Protein AF-A0A1J4K6B9-F1 (afdb_monomer)

Organism: NCBI:txid1144522

Mean predicted aligned error: 17.03 Å

Radius of gyration: 33.7 Å; Cα contacts (8 Å, |Δi|>4): 513; chains: 1; bounding box: 101×104×105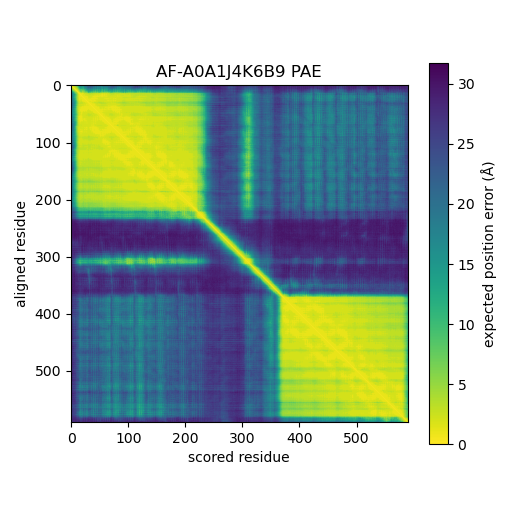 Å

Sequence (590 aa):
MSSVVFGRAHVSEELECGFIPSNIIDELQSNDSSQHIEAAQNLLSLSEKSPIESIDFKSFLIFSAQFFLDDNFSVINCFNEIVEGFLPQVGQSAIDVLEEFLTMIITPLSDDRRAVRILVVNLMLLYIDTTRSLDLLRALLPLFPDQPVLAKTEMLDFATQSIQRLRPTNALYPVMAEAITEALKLTDISIQNAAARLLNQICSINPEFIKMLPQSATSFLSDEDQRKLQKAAAVRRPAPPSLPLLVKTPIIPKPQLNPRGRNLILRPNVNKNNKVHVTSHSGPQAPSGRAGPLPPMQPEISEDPLNELRDRYQCQSQPGIHPPAEPRPPEHAGRSSQAPRAPRLRISQDKFKISPPGSNHSQSPNSEPLSEIDEILNNLQNNDWEIQNDTIISLIEMVQTKPKFVSSNLRAIVFALMTSVSSLRSALAETALTCLRDISSEFGEDMTPFFESILNHLLTVLMSNRPAIARLAADCISAILVNIDRDAALKFLGKDHSEKSSLIKEHLSLCIDALCGDCTDPSELLDTIGMLLLDESDNTKEHATASLLQLNQNFENLKDLDVIKNMDTERREAIMNILKDCRPLPEPVL

Nearest PDB structures (foldseek):
  8whi-assembly1_A  TM=8.362E-01  e=1.180E-05  Homo sapiens
  8whl-assembly2_C  TM=8.377E-01  e=5.454E-05  Homo sapiens
  8whh-assembly1_A-2  TM=7.663E-01  e=9.830E-05  Homo sapiens
  8whh-assembly1_D  TM=8.037E-01  e=3.320E-04  Homo sapiens
  7q4o-assembly1_A  TM=2.260E-01  e=7.261E-07  Homo sapiens

Secondary structure (DSSP, 8-state):
---------------BTTTB-HHHHHHHT-S-HHHHHHHHHHHHHHHTTS-GGG--HHHHHHHHTTGGG-S-HHHHHHHHHHHHHHHHHHGGGGGGGHHHHHHHHHTGGG-S-HHHHHHHHHHHHHHHHHHT--HHHHHHGGGGGGS-HHHHHHHHHHHHHHHHHSPPPTTTHHHHHHHHHHHHHS--HHHHHHHHHHHHHHHHH-GGGGGGS-GGGGGGS-HHHHHHHHHHHHSPPPPPPPPP--------PPPPP-----------------------------------PPPP--------HHHHHHHHHHT-S----PPPPPPPPP-------PPPPPPPP--------PPPS-------S--PPPPHHHHHHHHHT-S-HHHHHHHHHHHHHHHHH-HHHHHHTHHHHHHHHHHHHT-SSHHHHHHHHHHHHHHHHHHHHHHTTTHHHHHHHHHHHHT-S-HHHHHHHHHHHHHHHHHS-HHHHHHHHTS--TTS-HHHHHHHHHHHHHHGGG-S-THHHHHHHHHHTT-S-HHHHHHHHHHHHHHHHH-TTGGG-HHHHHS-HHHHHHHHHHHHH-PPPPPP--

pLDDT: mean 81.62, std 24.4, range [28.98, 98.75]

Structure (mmCIF, N/CA/C/O backbone):
data_AF-A0A1J4K6B9-F1
#
_entry.id   AF-A0A1J4K6B9-F1
#
loop_
_atom_site.group_PDB
_atom_site.id
_atom_site.type_symbol
_atom_site.label_atom_id
_atom_site.label_alt_id
_atom_site.label_comp_id
_atom_site.label_asym_id
_atom_site.label_entity_id
_atom_site.label_seq_id
_atom_site.pdbx_PDB_ins_code
_atom_site.Cartn_x
_atom_site.Cartn_y
_atom_site.Cartn_z
_atom_site.occupancy
_atom_site.B_iso_or_equiv
_atom_site.auth_seq_id
_atom_site.auth_comp_id
_atom_site.auth_asym_id
_atom_site.auth_atom_id
_atom_site.pdbx_PDB_model_num
ATOM 1 N N . MET A 1 1 ? 9.660 29.378 63.624 1.00 40.66 1 MET A N 1
ATOM 2 C CA . MET A 1 1 ? 10.782 29.206 62.679 1.00 40.66 1 MET A CA 1
ATOM 3 C C . MET A 1 1 ? 10.216 28.545 61.436 1.00 40.66 1 MET A C 1
ATOM 5 O O . MET A 1 1 ? 10.018 27.340 61.438 1.00 40.66 1 MET A O 1
ATOM 9 N N . SER A 1 2 ? 9.843 29.350 60.442 1.00 34.50 2 SER A N 1
ATOM 10 C CA . SER A 1 2 ? 9.267 28.879 59.180 1.00 34.50 2 SER A CA 1
ATOM 11 C C . SER A 1 2 ? 10.399 28.711 58.173 1.00 34.50 2 SER A C 1
ATOM 13 O O . SER A 1 2 ? 11.070 29.684 57.838 1.00 34.50 2 SER A O 1
ATOM 15 N N . SER A 1 3 ? 10.650 27.470 57.759 1.00 34.53 3 SER A N 1
ATOM 16 C CA . SER A 1 3 ? 11.623 27.137 56.720 1.00 34.53 3 SER A CA 1
ATOM 17 C C . SER A 1 3 ? 11.022 27.497 55.362 1.00 34.53 3 SER A C 1
ATOM 19 O O . SER A 1 3 ? 10.032 26.907 54.934 1.00 34.53 3 SER A O 1
ATOM 21 N N . VAL A 1 4 ? 11.584 28.523 54.727 1.00 41.03 4 VAL A N 1
ATOM 22 C CA . VAL A 1 4 ? 11.287 28.905 53.346 1.00 41.03 4 VAL A CA 1
ATOM 23 C C . VAL A 1 4 ? 12.095 27.973 52.447 1.00 41.03 4 VAL A C 1
ATOM 25 O O . VAL A 1 4 ? 13.315 28.099 52.353 1.00 41.03 4 VAL A O 1
ATOM 28 N N . VAL A 1 5 ? 11.422 27.007 51.823 1.00 45.31 5 VAL A N 1
ATOM 29 C CA . VAL A 1 5 ? 12.015 26.152 50.791 1.00 45.31 5 VAL A CA 1
ATOM 30 C C . VAL A 1 5 ? 12.123 26.987 49.517 1.00 45.31 5 VAL A C 1
ATOM 32 O O . VAL A 1 5 ? 11.122 27.272 48.865 1.00 45.31 5 VAL A O 1
ATOM 35 N N . PHE A 1 6 ? 13.339 27.422 49.186 1.00 40.41 6 PHE A N 1
ATOM 36 C CA . PHE A 1 6 ? 13.649 27.988 47.876 1.00 40.41 6 PHE A CA 1
ATOM 37 C C . PHE A 1 6 ? 13.478 26.886 46.825 1.00 40.41 6 PHE A C 1
ATOM 39 O O . PHE A 1 6 ? 14.249 25.925 46.798 1.00 40.41 6 PHE A O 1
ATOM 46 N N . GLY A 1 7 ? 12.458 27.020 45.977 1.00 44.34 7 GLY A N 1
ATOM 47 C CA . GLY A 1 7 ? 12.318 26.202 44.778 1.00 44.34 7 GLY A CA 1
ATOM 48 C C . GLY A 1 7 ? 13.557 26.381 43.908 1.00 44.34 7 GLY A C 1
ATOM 49 O O . GLY A 1 7 ? 13.878 27.500 43.506 1.00 44.34 7 GLY A O 1
ATOM 50 N N . ARG A 1 8 ? 14.283 25.288 43.654 1.00 45.38 8 ARG A N 1
ATOM 51 C CA . ARG A 1 8 ? 15.312 25.261 42.615 1.00 45.38 8 ARG A CA 1
ATOM 52 C C . ARG A 1 8 ? 14.601 25.553 41.297 1.00 45.38 8 ARG A C 1
ATOM 54 O O . ARG A 1 8 ? 13.704 24.806 40.921 1.00 45.38 8 ARG A O 1
ATOM 61 N N . ALA A 1 9 ? 14.969 26.650 40.641 1.00 48.44 9 ALA A N 1
ATOM 62 C CA . ALA A 1 9 ? 14.582 26.883 39.260 1.00 48.44 9 ALA A CA 1
ATOM 63 C C . ALA A 1 9 ? 15.044 25.662 38.456 1.00 48.44 9 ALA A C 1
ATOM 65 O O . ALA A 1 9 ? 16.240 25.365 38.429 1.00 48.44 9 ALA A O 1
ATOM 66 N N . HIS A 1 10 ? 14.094 24.913 37.898 1.00 49.91 10 HIS A N 1
ATOM 67 C CA . HIS A 1 10 ? 14.405 23.889 36.915 1.00 49.91 10 HIS A CA 1
ATOM 68 C C . HIS A 1 10 ? 15.088 24.610 35.757 1.00 49.91 10 HIS A C 1
ATOM 70 O O . HIS A 1 10 ? 14.490 25.479 35.125 1.00 49.91 10 HIS A O 1
ATOM 76 N N . VAL A 1 11 ? 16.371 24.320 35.558 1.00 58.56 11 VAL A N 1
ATOM 77 C CA . VAL A 1 11 ? 17.064 24.678 34.325 1.00 58.56 11 VAL A CA 1
ATOM 78 C C . VAL A 1 11 ? 16.293 23.939 33.240 1.00 58.56 11 VAL A C 1
ATOM 80 O O . VAL A 1 11 ? 16.235 22.714 33.279 1.00 58.56 11 VAL A O 1
ATOM 83 N N . SER A 1 12 ? 15.589 24.681 32.385 1.00 71.38 12 SER A N 1
ATOM 84 C CA . SER A 1 12 ? 14.904 24.099 31.235 1.00 71.38 12 SER A CA 1
ATOM 85 C C . SER A 1 12 ? 15.976 23.404 30.412 1.00 71.38 12 SER A C 1
ATOM 87 O O . SER A 1 12 ? 16.913 24.069 29.974 1.00 71.38 12 SER A O 1
ATOM 89 N N . GLU A 1 13 ? 15.894 22.083 30.285 1.00 81.56 13 GLU A N 1
ATOM 90 C CA . GLU A 1 13 ? 16.742 21.362 29.341 1.00 81.56 13 GLU A CA 1
ATOM 91 C C . GLU A 1 13 ? 16.478 21.953 27.952 1.00 81.56 13 GLU A C 1
ATOM 93 O O . GLU A 1 13 ? 15.324 22.169 27.570 1.00 81.56 13 GLU A O 1
ATOM 98 N N . GLU A 1 14 ? 17.546 22.329 27.250 1.00 88.44 14 GLU A N 1
ATOM 99 C CA . GLU A 1 14 ? 17.449 22.800 25.872 1.00 88.44 14 GLU A CA 1
ATOM 100 C C . GLU A 1 14 ? 17.100 21.587 25.002 1.00 88.44 14 GLU A C 1
ATOM 102 O O . GLU A 1 14 ? 17.876 20.636 24.917 1.00 88.44 14 GLU A O 1
ATOM 107 N N . LEU A 1 15 ? 15.894 21.596 24.428 1.00 95.62 15 LEU A N 1
ATOM 108 C CA . LEU A 1 15 ? 15.403 20.548 23.537 1.00 95.62 15 LEU A CA 1
ATOM 109 C C . LEU A 1 15 ? 15.657 20.962 22.086 1.00 95.62 15 LEU A C 1
ATOM 111 O O . LEU A 1 15 ? 15.157 21.997 21.638 1.00 95.62 15 LEU A O 1
ATOM 115 N N . GLU A 1 16 ? 16.390 20.140 21.343 1.00 96.06 16 GLU A N 1
ATOM 116 C CA . GLU A 1 16 ? 16.617 20.345 19.912 1.00 96.06 16 GLU A CA 1
ATOM 117 C C . GLU A 1 16 ? 15.329 20.041 19.138 1.00 96.06 16 GLU A C 1
ATOM 119 O O . GLU A 1 16 ? 14.560 19.145 19.500 1.00 96.06 16 GLU A O 1
ATOM 124 N N . CYS A 1 17 ? 15.047 20.814 18.088 1.00 97.00 17 CYS A N 1
ATOM 125 C CA . CYS A 1 17 ? 13.780 20.740 17.343 1.00 97.00 17 CYS A CA 1
ATOM 126 C C . CYS A 1 17 ? 12.520 20.856 18.234 1.00 97.00 17 CYS A C 1
ATOM 128 O O . CYS A 1 17 ? 11.438 20.421 17.844 1.00 97.00 17 CYS A O 1
ATOM 130 N N . GLY A 1 18 ? 12.651 21.405 19.447 1.00 96.88 18 GLY A N 1
ATOM 131 C CA . GLY A 1 18 ? 11.568 21.565 20.420 1.00 96.88 18 GLY A CA 1
ATOM 132 C C . GLY A 1 18 ? 11.239 20.328 21.264 1.00 96.88 18 GLY A C 1
ATOM 133 O O . GLY A 1 18 ? 10.579 20.477 22.291 1.00 96.88 18 GLY A O 1
ATOM 134 N N . PHE A 1 19 ? 11.724 19.131 20.905 1.00 97.69 19 PHE A N 1
ATOM 135 C CA . PHE A 1 19 ? 11.361 17.896 21.618 1.00 97.69 19 PHE A CA 1
ATOM 136 C C . PHE A 1 19 ? 12.493 16.887 21.834 1.00 97.69 19 PHE A C 1
ATOM 138 O O . PHE A 1 19 ? 12.284 15.941 22.586 1.00 97.69 19 PHE A O 1
ATOM 145 N N . ILE A 1 20 ? 13.663 17.053 21.211 1.00 97.50 20 ILE A N 1
ATOM 146 C CA . ILE A 1 20 ? 14.752 16.068 21.255 1.00 97.50 20 ILE A CA 1
ATOM 147 C C . ILE A 1 20 ? 15.723 16.412 22.395 1.00 97.50 20 ILE A C 1
ATOM 149 O O . ILE A 1 20 ? 16.393 17.445 22.334 1.00 97.50 20 ILE A O 1
ATOM 153 N N . PRO A 1 21 ? 15.847 15.564 23.431 1.00 97.12 21 PRO A N 1
ATOM 154 C CA . PRO A 1 21 ? 16.828 15.746 24.493 1.00 97.12 21 PRO A CA 1
ATOM 155 C C . PRO A 1 21 ? 18.261 15.597 23.974 1.00 97.12 21 PRO A C 1
ATOM 157 O O . PRO A 1 21 ? 18.541 14.731 23.141 1.00 97.12 21 PRO A O 1
ATOM 160 N N . SER A 1 22 ? 19.191 16.381 24.520 1.00 95.88 22 SER A N 1
ATOM 161 C CA . SER A 1 22 ? 20.602 16.370 24.109 1.00 95.88 22 SER A CA 1
ATOM 162 C C . SER A 1 22 ? 21.273 15.000 24.244 1.00 95.88 22 SER A C 1
ATOM 164 O O . SER A 1 22 ? 22.068 14.629 23.386 1.00 95.88 22 SER A O 1
ATOM 166 N N . ASN A 1 23 ? 20.902 14.200 25.248 1.00 96.62 23 ASN A N 1
ATOM 167 C CA . ASN A 1 23 ? 21.458 12.856 25.410 1.00 96.62 23 ASN A CA 1
ATOM 168 C C . ASN A 1 23 ? 21.072 11.909 24.259 1.00 96.62 23 ASN A C 1
ATOM 170 O O . ASN A 1 23 ? 21.887 11.077 23.878 1.00 96.62 23 ASN A O 1
ATOM 174 N N . ILE A 1 24 ? 19.876 12.049 23.669 1.00 97.56 24 ILE A N 1
ATOM 175 C CA . ILE A 1 24 ? 19.484 11.248 22.497 1.00 97.56 24 ILE A CA 1
ATOM 176 C C . ILE A 1 24 ? 20.327 11.647 21.282 1.00 97.56 24 ILE A C 1
ATOM 178 O O . ILE A 1 24 ? 20.712 10.788 20.496 1.00 97.56 24 ILE A O 1
ATOM 182 N N . ILE A 1 25 ? 20.652 12.933 21.132 1.00 97.44 25 ILE A N 1
ATOM 183 C CA . ILE A 1 25 ? 21.507 13.420 20.038 1.00 97.44 25 ILE A CA 1
ATOM 184 C C . ILE A 1 25 ? 22.915 12.839 20.165 1.00 97.44 25 ILE A C 1
ATOM 186 O O . ILE A 1 25 ? 23.455 12.337 19.181 1.00 97.44 25 ILE A O 1
ATOM 190 N N . ASP A 1 26 ? 23.485 12.868 21.372 1.00 96.94 26 ASP A N 1
ATOM 191 C CA . ASP A 1 26 ? 24.806 12.297 21.644 1.00 96.94 26 ASP A CA 1
ATOM 192 C C . ASP A 1 26 ? 24.841 10.789 21.326 1.00 96.94 26 ASP A C 1
ATOM 194 O O . ASP A 1 26 ? 25.810 10.291 20.750 1.00 96.94 26 ASP A O 1
ATOM 198 N N . GLU A 1 27 ? 23.769 10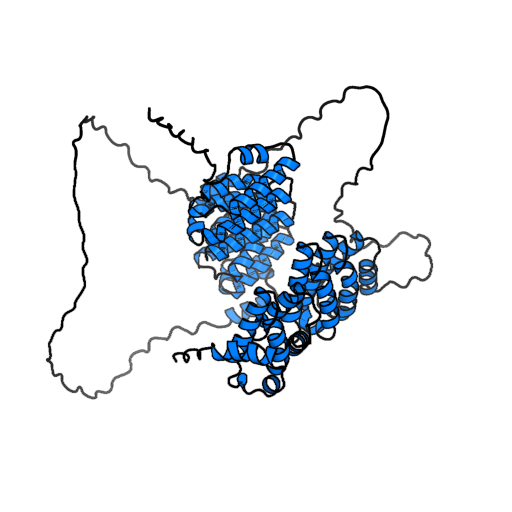.058 21.654 1.00 97.56 27 GLU A N 1
ATOM 199 C CA . GLU A 1 27 ? 23.645 8.623 21.371 1.00 97.56 27 GLU A CA 1
ATOM 200 C C . GLU A 1 27 ? 23.408 8.324 19.879 1.00 97.56 27 GLU A C 1
ATOM 202 O O . GLU A 1 27 ? 23.994 7.379 19.351 1.00 97.56 27 GLU A O 1
ATOM 207 N N . LEU A 1 28 ? 22.628 9.148 19.168 1.00 97.50 28 LEU A N 1
ATOM 208 C CA . LEU A 1 28 ? 22.465 9.073 17.708 1.00 97.50 28 LEU A CA 1
ATOM 209 C C . LEU A 1 28 ? 23.782 9.343 16.964 1.00 97.50 28 LEU A C 1
ATOM 211 O O . LEU A 1 28 ? 24.000 8.838 15.871 1.00 97.50 28 LEU A O 1
ATOM 215 N N . GLN A 1 29 ? 24.685 10.127 17.552 1.00 96.38 29 GLN A N 1
ATOM 216 C CA . GLN A 1 29 ? 26.023 10.375 17.007 1.00 96.38 29 GLN A CA 1
ATOM 217 C C . GLN A 1 29 ? 27.059 9.341 17.476 1.00 96.38 29 GLN A C 1
ATOM 219 O O . GLN A 1 29 ? 28.246 9.452 17.148 1.00 96.38 29 GLN A O 1
ATOM 224 N N . SER A 1 30 ? 26.642 8.331 18.247 1.00 96.31 30 SER A N 1
ATOM 225 C CA . SER A 1 30 ? 27.536 7.285 18.730 1.00 96.31 30 SER A CA 1
ATOM 226 C C . SER A 1 30 ? 28.045 6.416 17.580 1.00 96.31 30 SER A C 1
ATOM 228 O O . SER A 1 30 ? 27.313 6.026 16.673 1.00 96.31 30 SER A O 1
ATOM 230 N N . ASN A 1 31 ? 29.324 6.039 17.655 1.00 94.69 31 ASN A N 1
ATOM 231 C CA . ASN A 1 31 ? 29.909 5.049 16.744 1.00 94.69 31 ASN A CA 1
ATOM 232 C C . ASN A 1 31 ? 29.462 3.610 17.076 1.00 94.69 31 ASN A C 1
ATOM 234 O O . ASN A 1 31 ? 29.768 2.685 16.323 1.00 94.69 31 ASN A O 1
ATOM 238 N N . ASP A 1 32 ? 28.801 3.394 18.219 1.00 95.94 32 ASP A N 1
ATOM 239 C CA . ASP A 1 32 ? 28.214 2.101 18.567 1.00 95.94 32 ASP A CA 1
ATOM 240 C C . ASP A 1 32 ? 26.858 1.951 17.875 1.00 95.94 32 ASP A C 1
ATOM 242 O O . ASP A 1 32 ? 25.878 2.600 18.243 1.00 95.94 32 ASP A O 1
ATOM 246 N N . SER A 1 33 ? 26.790 1.039 16.903 1.00 92.94 33 SER A N 1
ATOM 247 C CA . SER A 1 33 ? 25.565 0.758 16.153 1.00 92.94 33 SER A CA 1
ATOM 248 C C . SER A 1 33 ? 24.377 0.393 17.045 1.00 92.94 33 SER A C 1
ATOM 250 O O . SER A 1 33 ? 23.242 0.650 16.669 1.00 92.94 33 SER A O 1
ATOM 252 N N . SER A 1 34 ? 24.611 -0.229 18.203 1.00 94.12 34 SER A N 1
ATOM 253 C CA . SER A 1 34 ? 23.531 -0.647 19.105 1.00 94.12 34 SER A CA 1
ATOM 254 C C . SER A 1 34 ? 22.928 0.556 19.823 1.00 94.12 34 SER A C 1
ATOM 256 O O . SER A 1 34 ? 21.709 0.690 19.856 1.00 94.12 34 SER A O 1
ATOM 258 N N . GLN A 1 35 ? 23.784 1.454 20.327 1.00 95.94 35 GLN A N 1
ATOM 259 C CA . GLN A 1 35 ? 23.353 2.711 20.949 1.00 95.94 35 GLN A CA 1
ATOM 260 C C . GLN A 1 35 ? 22.642 3.605 19.938 1.00 95.94 35 GLN A C 1
ATOM 262 O O . GLN A 1 35 ? 21.607 4.177 20.252 1.00 95.94 35 GLN A O 1
ATOM 267 N N . HIS A 1 36 ? 23.150 3.661 18.707 1.00 93.62 36 HIS A N 1
ATOM 268 C CA . HIS A 1 36 ? 22.539 4.435 17.634 1.00 93.62 36 HIS A CA 1
ATOM 269 C C . HIS A 1 36 ? 21.105 3.946 17.329 1.00 93.62 36 HIS A C 1
ATOM 271 O O . HIS A 1 36 ? 20.169 4.744 17.285 1.00 93.62 36 HIS A O 1
ATOM 277 N N . ILE A 1 37 ? 20.891 2.629 17.195 1.00 95.62 37 ILE A N 1
ATOM 278 C CA . ILE A 1 37 ? 19.544 2.058 16.989 1.00 95.62 37 ILE A CA 1
ATOM 279 C C . ILE A 1 37 ? 18.635 2.323 18.197 1.00 95.62 37 ILE A C 1
ATOM 281 O O . ILE A 1 37 ? 17.483 2.712 18.015 1.00 95.62 37 ILE A O 1
ATOM 285 N N . GLU A 1 38 ? 19.135 2.107 19.416 1.00 97.31 38 GLU A N 1
ATOM 286 C CA . GLU A 1 38 ? 18.369 2.325 20.649 1.00 97.31 38 GLU A CA 1
ATOM 287 C C . GLU A 1 38 ? 17.934 3.792 20.780 1.00 97.31 38 GLU A C 1
ATOM 289 O O . GLU A 1 38 ? 16.771 4.069 21.071 1.00 97.31 38 GLU A O 1
ATOM 294 N N . ALA A 1 39 ? 18.821 4.735 20.461 1.00 98.31 39 ALA A N 1
ATOM 295 C CA . ALA A 1 39 ? 18.519 6.161 20.454 1.00 98.31 39 ALA A CA 1
ATOM 296 C C . ALA A 1 39 ? 17.446 6.527 19.419 1.00 98.31 39 ALA A C 1
ATOM 298 O O . ALA A 1 39 ? 16.524 7.279 19.736 1.00 98.31 39 ALA A O 1
ATOM 299 N N . ALA A 1 40 ? 17.502 5.951 18.212 1.00 98.31 40 ALA A N 1
ATOM 300 C CA . ALA A 1 40 ? 16.479 6.157 17.186 1.00 98.31 40 ALA A CA 1
ATOM 301 C C . ALA A 1 40 ? 15.100 5.618 17.620 1.00 98.31 40 ALA A C 1
ATOM 303 O O . ALA A 1 40 ? 14.082 6.280 17.417 1.00 98.31 40 ALA A O 1
ATOM 304 N N . GLN A 1 41 ? 15.057 4.459 18.285 1.00 97.69 41 GLN A N 1
ATOM 305 C CA . GLN A 1 41 ? 13.822 3.882 18.837 1.00 97.69 41 GLN A CA 1
ATOM 306 C C . GLN A 1 41 ? 13.265 4.696 20.013 1.00 97.69 41 GLN A C 1
ATOM 308 O O . GLN A 1 41 ? 12.050 4.889 20.131 1.00 97.69 41 GLN A O 1
ATOM 313 N N . ASN A 1 42 ? 14.148 5.203 20.876 1.00 98.00 42 ASN A N 1
ATOM 314 C CA . ASN A 1 42 ? 13.777 6.099 21.966 1.00 98.00 42 ASN A CA 1
ATOM 315 C C . ASN A 1 42 ? 13.211 7.416 21.423 1.00 98.00 42 ASN A C 1
ATOM 317 O O . ASN A 1 42 ? 12.201 7.901 21.934 1.00 98.00 42 ASN A O 1
ATOM 321 N N . LEU A 1 43 ? 13.815 7.961 20.361 1.00 98.44 43 LEU A N 1
ATOM 322 C CA . LEU A 1 43 ? 13.324 9.153 19.677 1.00 98.44 43 LEU A CA 1
ATOM 323 C C . LEU A 1 43 ? 11.946 8.920 19.049 1.00 98.44 43 LEU A C 1
ATOM 325 O O . LEU A 1 43 ? 11.061 9.756 19.221 1.00 98.44 43 LEU A O 1
ATOM 329 N N . LEU A 1 44 ? 11.732 7.776 18.392 1.00 98.06 44 LEU A N 1
ATOM 330 C CA . LEU A 1 44 ? 10.421 7.391 17.866 1.00 98.06 44 LEU A CA 1
ATOM 331 C C . LEU A 1 44 ? 9.373 7.342 18.988 1.00 98.06 44 LEU A C 1
ATOM 333 O O . LEU A 1 44 ? 8.364 8.039 18.923 1.00 98.06 44 LEU A O 1
ATOM 337 N N . SER A 1 45 ? 9.670 6.642 20.084 1.00 97.69 45 SER A N 1
ATOM 338 C CA . SER A 1 45 ? 8.783 6.549 21.256 1.00 97.69 45 SER A CA 1
ATOM 339 C C . SER A 1 45 ? 8.491 7.904 21.914 1.00 97.69 45 SER A C 1
ATOM 341 O O . SER A 1 45 ? 7.483 8.062 22.610 1.00 97.69 45 SER A O 1
ATOM 343 N N . LEU A 1 46 ? 9.411 8.863 21.787 1.00 98.06 46 LEU A N 1
ATOM 344 C CA . LEU A 1 46 ? 9.232 10.227 22.268 1.00 98.06 46 LEU A CA 1
ATOM 345 C C . LEU A 1 46 ? 8.353 11.031 21.309 1.00 98.06 46 LEU A C 1
ATOM 347 O O . LEU A 1 46 ? 7.453 11.730 21.766 1.00 98.06 46 LEU A O 1
ATOM 351 N N . SER A 1 47 ? 8.566 10.889 20.000 1.00 98.00 47 SER A N 1
ATOM 352 C CA . SER A 1 47 ? 7.781 11.563 18.962 1.00 98.00 47 SER A CA 1
ATOM 353 C C . SER A 1 47 ? 6.284 11.260 19.066 1.00 98.00 47 SER A C 1
ATOM 355 O O . SER A 1 47 ? 5.472 12.172 18.969 1.00 98.00 47 SER A O 1
ATOM 357 N N . GLU A 1 48 ? 5.919 10.016 19.393 1.00 97.25 48 GLU A N 1
ATOM 358 C CA . GLU A 1 48 ? 4.530 9.578 19.584 1.00 97.25 48 GLU A CA 1
ATOM 359 C C . GLU A 1 48 ? 3.839 10.243 20.785 1.00 97.25 48 GLU A C 1
ATOM 361 O O . GLU A 1 48 ? 2.612 10.285 20.871 1.00 97.25 48 GLU A O 1
ATOM 366 N N . LYS A 1 49 ? 4.623 10.740 21.748 1.00 97.69 49 LYS A N 1
ATOM 367 C CA . LYS A 1 49 ? 4.133 11.362 22.989 1.00 97.69 49 LYS A CA 1
ATOM 368 C C . LYS A 1 49 ? 4.194 12.885 22.943 1.00 97.69 49 LYS A C 1
ATOM 370 O O . LYS A 1 49 ? 3.577 13.537 23.787 1.00 97.69 49 LYS A O 1
ATOM 375 N N . SER A 1 50 ? 4.954 13.443 22.007 1.00 97.25 50 SER A N 1
ATOM 376 C CA . SER A 1 50 ? 5.165 14.880 21.875 1.00 97.25 50 SER A CA 1
ATOM 377 C C . SER A 1 50 ? 4.034 15.509 21.055 1.00 97.25 50 SER A C 1
ATOM 379 O O . SER A 1 50 ? 3.791 15.080 19.929 1.00 97.25 50 SER A O 1
ATOM 381 N N . PRO A 1 51 ? 3.335 16.535 21.574 1.00 97.31 51 PRO A N 1
ATOM 382 C CA . PRO A 1 51 ? 2.315 17.239 20.804 1.00 97.31 51 PRO A CA 1
ATOM 383 C C . PRO A 1 51 ? 2.964 17.993 19.639 1.00 97.31 51 PRO A C 1
ATOM 385 O O . PRO A 1 51 ? 4.002 18.639 19.824 1.00 97.31 51 PRO A O 1
ATOM 388 N N . ILE A 1 52 ? 2.349 17.948 18.454 1.00 97.69 52 ILE A N 1
ATOM 389 C CA . ILE A 1 52 ? 2.913 18.544 17.233 1.00 97.69 52 ILE A CA 1
ATOM 390 C C . ILE A 1 52 ? 3.201 20.043 17.382 1.00 97.69 52 ILE A C 1
ATOM 392 O O . ILE A 1 52 ? 4.156 20.551 16.809 1.00 97.69 52 ILE A O 1
ATOM 396 N N . GLU A 1 53 ? 2.441 20.753 18.219 1.00 97.44 53 GLU A N 1
ATOM 397 C CA . GLU A 1 53 ? 2.623 22.183 18.479 1.00 97.44 53 GLU A CA 1
ATOM 398 C C . GLU A 1 53 ? 3.917 22.507 19.239 1.00 97.44 53 GLU A C 1
ATOM 400 O O . GLU A 1 53 ? 4.346 23.660 19.254 1.00 97.44 53 GLU A O 1
ATOM 405 N N . SER A 1 54 ? 4.522 21.514 19.895 1.00 96.81 54 SER A N 1
ATOM 406 C CA . SER A 1 54 ? 5.812 21.661 20.581 1.00 96.81 54 SER A CA 1
ATOM 407 C C . SER A 1 54 ? 7.015 21.362 19.689 1.00 96.81 54 SER A C 1
ATOM 409 O O . SER A 1 54 ? 8.147 21.625 20.089 1.00 96.81 54 SER A O 1
ATOM 411 N N . ILE A 1 55 ? 6.779 20.824 18.493 1.00 97.81 55 ILE A N 1
ATOM 412 C CA . ILE A 1 55 ? 7.823 20.348 17.593 1.00 97.81 55 ILE A CA 1
ATOM 413 C C . ILE A 1 55 ? 8.107 21.418 16.541 1.00 97.81 55 ILE A C 1
ATOM 415 O O . ILE A 1 55 ? 7.230 21.821 15.776 1.00 97.81 55 ILE A O 1
ATOM 419 N N . ASP A 1 56 ? 9.365 21.845 16.453 1.00 98.00 56 ASP A N 1
ATOM 420 C CA . ASP A 1 56 ? 9.846 22.620 15.312 1.00 98.00 56 ASP A CA 1
ATOM 421 C C . ASP A 1 56 ? 10.077 21.670 14.131 1.00 98.00 56 ASP A C 1
ATOM 423 O O . ASP A 1 56 ? 11.177 21.159 13.905 1.00 98.00 56 ASP A O 1
ATOM 427 N N . PHE A 1 57 ? 8.998 21.403 13.393 1.00 98.19 57 PHE A N 1
ATOM 428 C CA . PHE A 1 57 ? 8.996 20.435 12.299 1.00 98.19 57 PHE A CA 1
ATOM 429 C C . PHE A 1 57 ? 9.989 20.797 11.186 1.00 98.19 57 PHE A C 1
ATOM 431 O O . PHE A 1 57 ? 10.621 19.913 10.614 1.00 98.19 57 PHE A O 1
ATOM 438 N N . LYS A 1 58 ? 10.187 22.095 10.917 1.00 98.12 58 LYS A N 1
ATOM 439 C CA . LYS A 1 58 ? 11.159 22.575 9.927 1.00 98.12 58 LYS A CA 1
ATOM 440 C C . LYS A 1 58 ? 12.577 22.165 10.328 1.00 98.12 58 LYS A C 1
ATOM 442 O O . LYS A 1 58 ? 13.282 21.542 9.536 1.00 98.12 58 LYS A O 1
ATOM 447 N N . SER A 1 59 ? 12.972 22.475 11.564 1.00 98.06 59 SER A N 1
ATOM 448 C CA . SER A 1 59 ? 14.282 22.086 12.099 1.00 98.06 59 SER A CA 1
ATOM 449 C C . SER A 1 59 ? 14.433 20.564 12.167 1.00 98.06 59 SER A C 1
ATOM 451 O O . SER A 1 59 ? 15.495 20.037 11.838 1.00 98.06 59 SER A O 1
ATOM 453 N N . PHE A 1 60 ? 13.352 19.846 12.485 1.00 98.50 60 PHE A N 1
ATOM 454 C CA . PHE A 1 60 ? 13.355 18.386 12.520 1.00 98.50 60 PHE A CA 1
ATOM 455 C C . PHE A 1 60 ? 13.609 17.746 11.148 1.00 98.50 60 PHE A C 1
ATOM 457 O O . PHE A 1 60 ? 14.373 16.785 11.067 1.00 98.50 60 PHE A O 1
ATOM 464 N N . LEU A 1 61 ? 13.028 18.268 10.062 1.00 98.25 61 LEU A N 1
ATOM 465 C CA . LEU A 1 61 ? 13.298 17.766 8.707 1.00 98.25 61 LEU A CA 1
ATOM 466 C C . LEU A 1 61 ? 14.776 17.936 8.323 1.00 98.25 61 LEU A C 1
ATOM 468 O O . LEU A 1 61 ? 15.382 17.017 7.771 1.00 98.25 61 LEU A O 1
ATOM 472 N N . ILE A 1 62 ? 15.376 19.079 8.675 1.00 97.38 62 ILE A N 1
ATOM 473 C CA . ILE A 1 62 ? 16.808 19.340 8.454 1.00 97.38 62 ILE A CA 1
ATOM 474 C C . ILE A 1 62 ? 17.658 18.352 9.260 1.00 97.38 62 ILE A C 1
ATOM 476 O O . ILE A 1 62 ? 18.570 17.733 8.713 1.00 97.38 62 ILE A O 1
ATOM 480 N N . PHE A 1 63 ? 17.338 18.176 10.543 1.00 97.69 63 PHE A N 1
ATOM 481 C CA . PHE A 1 63 ? 18.014 17.227 11.428 1.00 97.69 63 PHE A CA 1
ATOM 482 C C . PHE A 1 63 ? 17.916 15.783 10.913 1.00 97.69 63 PHE A C 1
ATOM 484 O O . PHE A 1 63 ? 18.896 15.041 10.946 1.00 97.69 63 PHE A O 1
ATOM 491 N N . SER A 1 64 ? 16.751 15.394 10.392 1.00 97.94 64 SER A N 1
ATOM 492 C CA . SER A 1 64 ? 16.467 14.033 9.927 1.00 97.94 64 SER A CA 1
ATOM 493 C C . SER A 1 64 ? 17.199 13.664 8.638 1.00 97.94 64 SER A C 1
ATOM 495 O O . SER A 1 64 ? 17.480 12.487 8.418 1.00 97.94 64 SER A O 1
ATOM 497 N N . ALA A 1 65 ? 17.547 14.642 7.795 1.00 97.38 65 ALA A N 1
ATOM 498 C CA . ALA A 1 65 ? 18.132 14.408 6.472 1.00 97.38 65 ALA A CA 1
ATOM 499 C C . ALA A 1 65 ? 19.370 13.494 6.494 1.00 97.38 65 ALA A C 1
ATOM 501 O O . ALA A 1 65 ? 19.517 12.635 5.627 1.00 97.38 65 ALA A O 1
ATOM 502 N N . GLN A 1 66 ? 20.237 13.625 7.503 1.00 96.44 66 GLN A N 1
ATOM 503 C CA . GLN A 1 66 ? 21.431 12.779 7.623 1.00 96.44 66 GLN A CA 1
ATOM 504 C C . GLN A 1 66 ? 21.107 11.318 7.977 1.00 96.44 66 GLN A C 1
ATOM 506 O O . GLN A 1 66 ? 21.822 10.415 7.552 1.00 96.44 66 GLN A O 1
ATOM 511 N N . PHE A 1 67 ? 20.013 11.070 8.701 1.00 97.69 67 PHE A N 1
ATOM 512 C CA . PHE A 1 67 ? 19.647 9.735 9.180 1.00 97.69 67 PHE A CA 1
ATOM 513 C C . PHE A 1 67 ? 18.882 8.909 8.144 1.00 97.69 67 PHE A C 1
ATOM 515 O O . PHE A 1 67 ? 18.844 7.688 8.247 1.00 97.69 67 PHE A O 1
ATOM 522 N N . PHE A 1 68 ? 18.342 9.532 7.092 1.00 97.06 68 PHE A N 1
ATOM 523 C CA . PHE A 1 68 ? 17.831 8.799 5.925 1.00 97.06 68 PHE A CA 1
ATOM 524 C C . PHE A 1 68 ? 18.942 8.182 5.061 1.00 97.06 68 PHE A C 1
ATOM 526 O O . PHE A 1 68 ? 18.658 7.368 4.183 1.00 97.06 68 PHE A O 1
ATOM 533 N N . LEU A 1 69 ? 20.200 8.551 5.313 1.00 96.19 69 LEU A N 1
ATOM 534 C CA . LEU A 1 69 ? 21.386 7.989 4.667 1.00 96.19 69 LEU A CA 1
ATOM 535 C C . LEU A 1 69 ? 22.156 7.045 5.595 1.00 96.19 69 LEU A C 1
ATOM 537 O O . LEU A 1 69 ? 23.288 6.678 5.285 1.00 96.19 69 LEU A O 1
ATOM 541 N N . ASP A 1 70 ? 21.563 6.653 6.725 1.00 97.31 70 ASP A N 1
ATOM 542 C CA . ASP A 1 70 ? 22.241 5.811 7.702 1.00 97.31 70 ASP A CA 1
ATOM 543 C C . ASP A 1 70 ? 22.565 4.419 7.128 1.00 97.31 70 ASP A C 1
ATOM 545 O O . ASP A 1 70 ? 21.804 3.826 6.347 1.00 97.31 70 ASP A O 1
ATOM 549 N N . ASP A 1 71 ? 23.705 3.857 7.525 1.00 95.19 71 ASP A N 1
ATOM 550 C CA . ASP A 1 71 ? 24.094 2.501 7.128 1.00 95.19 71 ASP A CA 1
ATOM 551 C C . ASP A 1 71 ? 23.111 1.457 7.691 1.00 95.19 71 ASP A C 1
ATOM 553 O O . ASP A 1 71 ? 22.873 0.405 7.082 1.00 95.19 71 ASP A O 1
ATOM 557 N N . ASN A 1 72 ? 22.488 1.754 8.833 1.00 95.62 72 ASN A N 1
ATOM 558 C CA . ASN A 1 72 ? 21.508 0.913 9.487 1.00 95.62 72 ASN A CA 1
ATOM 559 C C . ASN A 1 72 ? 20.079 1.246 9.045 1.00 95.62 72 ASN A C 1
ATOM 561 O O . ASN A 1 72 ? 19.481 2.248 9.430 1.00 95.62 72 ASN A O 1
ATOM 565 N N . PHE A 1 73 ? 19.469 0.314 8.314 1.00 93.69 73 PHE A N 1
ATOM 566 C CA . PHE A 1 73 ? 18.089 0.457 7.850 1.00 93.69 73 PHE A CA 1
ATOM 567 C C . PHE A 1 73 ? 17.068 0.649 8.988 1.00 93.69 73 PHE A C 1
ATOM 569 O O . PHE A 1 73 ? 16.046 1.293 8.780 1.00 93.69 73 PHE A O 1
ATOM 576 N N . SER A 1 74 ? 17.335 0.136 10.195 1.00 93.38 74 SER A N 1
ATOM 577 C CA . SER A 1 74 ? 16.432 0.315 11.344 1.00 93.38 74 SER A CA 1
ATOM 578 C C . SER A 1 74 ? 16.367 1.776 11.789 1.00 93.38 74 SER A C 1
ATOM 580 O O . SER A 1 74 ? 15.298 2.239 12.178 1.00 93.38 74 SER A O 1
ATOM 582 N N . VAL A 1 75 ? 17.488 2.502 11.702 1.00 97.62 75 VAL A N 1
ATOM 583 C CA . VAL A 1 75 ? 17.552 3.939 12.005 1.00 97.62 75 VAL A CA 1
ATOM 584 C C . VAL A 1 75 ? 16.747 4.709 10.962 1.00 97.62 75 VAL A C 1
ATOM 586 O O . VAL A 1 75 ? 15.837 5.445 11.336 1.00 97.62 75 VAL A O 1
ATOM 589 N N . ILE A 1 76 ? 16.985 4.447 9.668 1.00 97.94 76 ILE A N 1
ATOM 590 C CA . ILE A 1 76 ? 16.200 5.035 8.564 1.00 97.94 76 ILE A CA 1
ATOM 591 C C . ILE A 1 76 ? 14.701 4.819 8.794 1.00 97.94 76 ILE A C 1
ATOM 593 O O . ILE A 1 76 ? 13.917 5.757 8.687 1.00 97.94 76 ILE A O 1
ATOM 597 N N . ASN A 1 77 ? 14.301 3.592 9.133 1.00 96.06 77 ASN A N 1
ATOM 598 C CA . ASN A 1 77 ? 12.900 3.252 9.343 1.00 96.06 77 ASN A CA 1
ATOM 599 C C . ASN A 1 77 ? 12.285 4.005 10.536 1.00 96.06 77 ASN A C 1
ATOM 601 O O . ASN A 1 77 ? 11.167 4.491 10.417 1.00 96.06 77 ASN A O 1
ATOM 605 N N . CYS A 1 78 ? 13.018 4.185 11.644 1.00 98.19 78 CYS A N 1
ATOM 606 C CA . CYS A 1 78 ? 12.542 4.999 12.770 1.00 98.19 78 CYS A CA 1
ATOM 607 C C . CYS A 1 78 ? 12.303 6.456 12.346 1.00 98.19 78 CYS A C 1
ATOM 609 O O . CYS A 1 78 ? 11.245 7.008 12.623 1.00 98.19 78 CYS A O 1
ATOM 611 N N . PHE A 1 79 ? 13.248 7.078 11.633 1.00 98.50 79 PHE A N 1
ATOM 612 C CA . PHE A 1 79 ? 13.081 8.456 11.151 1.00 98.50 79 PHE A CA 1
ATOM 613 C C . PHE A 1 79 ? 11.953 8.588 10.123 1.00 98.50 79 PHE A C 1
ATOM 615 O O . PHE A 1 79 ? 11.205 9.565 10.160 1.00 98.50 79 PHE A O 1
ATOM 622 N N . ASN A 1 80 ? 11.785 7.589 9.253 1.00 98.25 80 ASN A N 1
ATOM 623 C CA . ASN A 1 80 ? 10.644 7.509 8.349 1.00 98.25 80 ASN A CA 1
ATOM 624 C C . ASN A 1 80 ? 9.317 7.506 9.117 1.00 98.25 80 ASN A C 1
ATOM 626 O O . ASN A 1 80 ? 8.458 8.326 8.815 1.00 98.25 80 ASN A O 1
ATOM 630 N N . GLU A 1 81 ? 9.172 6.637 10.121 1.00 97.81 81 GLU A N 1
ATOM 631 C CA . GLU A 1 81 ? 7.954 6.534 10.936 1.00 97.81 81 GLU A CA 1
ATOM 632 C C . GLU A 1 81 ? 7.646 7.833 11.696 1.00 97.81 81 GLU A C 1
ATOM 634 O O . GLU A 1 81 ? 6.490 8.250 11.754 1.00 97.81 81 GLU A O 1
ATOM 639 N N . ILE A 1 82 ? 8.667 8.531 12.207 1.00 98.56 82 ILE A N 1
ATOM 640 C CA . ILE A 1 82 ? 8.472 9.830 12.868 1.00 98.56 82 ILE A CA 1
ATOM 641 C C . ILE A 1 82 ? 7.916 10.867 11.880 1.00 98.56 82 ILE A C 1
ATOM 643 O O . ILE A 1 82 ? 6.922 11.537 12.167 1.00 98.56 82 ILE A O 1
ATOM 647 N N . VAL A 1 83 ? 8.541 11.012 10.705 1.00 98.56 83 VAL A N 1
ATOM 648 C CA . VAL A 1 83 ? 8.092 11.977 9.686 1.00 98.56 83 VAL A CA 1
ATOM 649 C C . VAL A 1 83 ? 6.697 11.617 9.171 1.00 98.56 83 VAL A C 1
ATOM 651 O O . VAL A 1 83 ? 5.857 12.503 9.010 1.00 98.56 83 VAL A O 1
ATOM 654 N N . GLU A 1 84 ? 6.434 10.329 8.950 1.00 98.25 84 GLU A N 1
ATOM 655 C CA . GLU A 1 84 ? 5.126 9.799 8.562 1.00 98.25 84 GLU A CA 1
ATOM 656 C C . GLU A 1 84 ? 4.050 10.115 9.609 1.00 98.25 84 GLU A C 1
ATOM 658 O O . GLU A 1 84 ? 2.954 10.537 9.244 1.00 98.25 84 GLU A O 1
ATOM 663 N N . GLY A 1 85 ? 4.372 10.010 10.900 1.00 97.94 85 GLY A N 1
ATOM 664 C CA . GLY A 1 85 ? 3.474 10.386 11.991 1.00 97.94 85 GLY A CA 1
ATOM 665 C C . GLY A 1 85 ? 3.232 11.895 12.098 1.00 97.94 85 GLY A C 1
ATOM 666 O O . GLY A 1 85 ? 2.119 12.321 12.417 1.00 97.94 85 GLY A O 1
ATOM 667 N N . PHE A 1 86 ? 4.242 12.725 11.822 1.00 98.50 86 PHE A N 1
ATOM 668 C CA . PHE A 1 86 ? 4.135 14.185 11.924 1.00 98.50 86 PHE A CA 1
ATOM 669 C C . PHE A 1 86 ? 3.444 14.837 10.728 1.00 98.50 86 PHE A C 1
ATOM 671 O O . PHE A 1 86 ? 2.670 15.774 10.925 1.00 98.50 86 PHE A O 1
ATOM 678 N N . LEU A 1 87 ? 3.678 14.360 9.501 1.00 98.31 87 LEU A N 1
ATOM 679 C CA . LEU A 1 87 ? 3.145 14.986 8.286 1.00 98.31 87 LEU A CA 1
ATOM 680 C C . LEU A 1 87 ? 1.620 15.221 8.354 1.00 98.31 87 LEU A C 1
ATOM 682 O O . LEU A 1 87 ? 1.210 16.378 8.225 1.00 98.31 87 LEU A O 1
ATOM 686 N N . PRO A 1 88 ? 0.768 14.213 8.641 1.00 98.12 88 PRO A N 1
ATOM 687 C CA . PRO A 1 88 ? -0.678 14.411 8.752 1.00 98.12 88 PRO A CA 1
ATOM 688 C C . PRO A 1 88 ? -1.090 15.405 9.843 1.00 98.12 88 PRO A C 1
ATOM 690 O O . PRO A 1 88 ? -2.097 16.094 9.688 1.00 98.12 88 PRO A O 1
ATOM 693 N N . GLN A 1 89 ? -0.319 15.495 10.932 1.00 97.88 89 GLN A N 1
ATOM 694 C CA . GLN A 1 89 ? -0.588 16.416 12.040 1.00 97.88 89 GLN A CA 1
ATOM 695 C C . GLN A 1 89 ? -0.266 17.869 11.664 1.00 97.88 89 GLN A C 1
ATOM 697 O O . GLN A 1 89 ? -0.997 18.780 12.048 1.00 97.88 89 GLN A O 1
ATOM 702 N N . VAL A 1 90 ? 0.789 18.088 10.872 1.00 97.69 90 VAL A N 1
ATOM 703 C CA . VAL A 1 90 ? 1.121 19.404 10.298 1.00 97.69 90 VAL A CA 1
ATOM 704 C C . VAL A 1 90 ? 0.101 19.802 9.224 1.00 97.69 90 VAL A C 1
ATOM 706 O O . VAL A 1 90 ? -0.258 20.977 9.094 1.00 97.69 90 VAL A O 1
ATOM 709 N N . GLY A 1 91 ? -0.397 18.823 8.463 1.00 97.38 91 GLY A N 1
ATOM 710 C CA . GLY A 1 91 ? -1.438 19.015 7.462 1.00 97.38 91 GLY A CA 1
ATOM 711 C C . GLY A 1 91 ? -0.986 19.912 6.306 1.00 97.38 91 GLY A C 1
ATOM 712 O O . GLY A 1 91 ? 0.147 19.849 5.829 1.00 97.38 91 GLY A O 1
ATOM 713 N N . GLN A 1 92 ? -1.882 20.792 5.857 1.00 97.00 92 GLN A N 1
ATOM 714 C CA . GLN A 1 92 ? -1.644 21.685 4.718 1.00 97.00 92 GLN A CA 1
ATOM 715 C C . GLN A 1 92 ? -0.430 22.614 4.903 1.00 97.00 92 GLN A C 1
ATOM 717 O O . GLN A 1 92 ? 0.209 22.988 3.920 1.00 97.00 92 GLN A O 1
ATOM 722 N N . SER A 1 93 ? -0.095 22.966 6.148 1.00 97.50 93 SER A N 1
ATOM 723 C CA . SER A 1 93 ? 1.040 23.837 6.481 1.00 97.50 93 SER A CA 1
ATOM 724 C C . SER A 1 93 ? 2.394 23.216 6.125 1.00 97.50 93 SER A C 1
ATOM 726 O O . SER A 1 93 ? 3.395 23.923 6.079 1.00 97.50 93 SER A O 1
ATOM 728 N N . ALA A 1 94 ? 2.450 21.916 5.809 1.00 98.00 94 ALA A N 1
ATOM 729 C CA . ALA A 1 94 ? 3.675 21.265 5.349 1.00 98.00 94 ALA A CA 1
ATOM 730 C C . ALA A 1 94 ? 4.195 21.837 4.010 1.00 98.00 94 ALA A C 1
ATOM 732 O O . ALA A 1 94 ? 5.359 21.633 3.660 1.00 98.00 94 ALA A O 1
ATOM 733 N N . ILE A 1 95 ? 3.372 22.600 3.276 1.00 97.81 95 ILE A N 1
ATOM 734 C CA . ILE A 1 95 ? 3.805 23.385 2.106 1.00 97.81 95 ILE A CA 1
ATOM 735 C C . ILE A 1 95 ? 4.898 24.396 2.480 1.00 97.81 95 ILE A C 1
ATOM 737 O O . ILE A 1 95 ? 5.837 24.590 1.709 1.00 97.81 95 ILE A O 1
ATOM 741 N N . ASP A 1 96 ? 4.830 24.985 3.676 1.00 97.88 96 ASP A N 1
ATOM 742 C CA . ASP A 1 96 ? 5.759 26.034 4.116 1.00 97.88 96 ASP A CA 1
ATOM 743 C C . ASP A 1 96 ? 7.176 25.503 4.415 1.00 97.88 96 ASP A C 1
ATOM 745 O O . ASP A 1 96 ? 8.114 26.286 4.569 1.00 97.88 96 ASP A O 1
ATOM 749 N N . VAL A 1 97 ? 7.340 24.177 4.478 1.00 98.19 97 VAL A N 1
ATOM 750 C CA . VAL A 1 97 ? 8.621 23.480 4.703 1.00 98.19 97 VAL A CA 1
ATOM 751 C C . VAL A 1 97 ? 9.031 22.613 3.509 1.00 98.19 97 VAL A C 1
ATOM 753 O O . VAL A 1 97 ? 9.787 21.651 3.649 1.00 98.19 97 VAL A O 1
ATOM 756 N N . LEU A 1 98 ? 8.515 22.924 2.314 1.00 98.19 98 LEU A N 1
ATOM 757 C CA . LEU A 1 98 ? 8.798 22.165 1.094 1.00 98.19 98 LEU A CA 1
ATOM 758 C C . LEU A 1 98 ? 10.304 22.063 0.795 1.00 98.19 98 LEU A C 1
ATOM 760 O O . LEU A 1 98 ? 10.770 21.010 0.367 1.00 98.19 98 LEU A O 1
ATOM 764 N N . GLU A 1 99 ? 11.072 23.133 1.015 1.00 97.81 99 GLU A N 1
ATOM 765 C CA . GLU A 1 99 ? 12.519 23.135 0.756 1.00 97.81 99 GLU A CA 1
ATOM 766 C C . GLU A 1 99 ? 13.277 22.189 1.694 1.00 97.81 99 GLU A C 1
ATOM 768 O O . GLU A 1 99 ? 14.132 21.421 1.244 1.00 97.81 99 GLU A O 1
ATOM 773 N N . GLU A 1 100 ? 12.948 22.200 2.986 1.00 98.25 100 GLU A N 1
ATOM 774 C CA . GLU A 1 100 ? 13.537 21.281 3.961 1.00 98.25 100 GLU A CA 1
ATOM 775 C C . GLU A 1 100 ? 13.139 19.835 3.665 1.00 98.25 100 GLU A C 1
ATOM 777 O O . GLU A 1 100 ? 13.982 18.937 3.704 1.00 98.25 100 GLU A O 1
ATOM 782 N N . PHE A 1 101 ? 11.878 19.615 3.284 1.00 98.50 101 PHE A N 1
ATOM 783 C CA . PHE A 1 101 ? 11.398 18.296 2.892 1.00 98.50 101 PHE A CA 1
ATOM 784 C C . PHE A 1 101 ? 12.140 17.771 1.655 1.00 98.50 101 PHE A C 1
ATOM 786 O O . PHE A 1 101 ? 12.609 16.636 1.663 1.00 98.50 101 PHE A O 1
ATOM 793 N N . LEU A 1 102 ? 12.329 18.604 0.623 1.00 98.00 102 LEU A N 1
ATOM 794 C CA . LEU A 1 102 ? 13.128 18.271 -0.564 1.00 98.00 102 LEU A CA 1
ATOM 795 C C . LEU A 1 102 ? 14.577 17.926 -0.211 1.00 98.00 102 LEU A C 1
ATOM 797 O O . LEU A 1 102 ? 15.110 16.942 -0.726 1.00 98.00 102 LEU A O 1
ATOM 801 N N . THR A 1 103 ? 15.189 18.709 0.682 1.00 95.94 103 THR A N 1
ATOM 802 C CA . THR A 1 103 ? 16.565 18.483 1.156 1.00 95.94 103 THR A CA 1
ATOM 803 C C . THR A 1 103 ? 16.704 17.097 1.781 1.00 95.94 103 THR A C 1
ATOM 805 O O . THR A 1 103 ? 17.676 16.391 1.519 1.00 95.94 103 THR A O 1
ATOM 808 N N . MET A 1 104 ? 15.712 16.692 2.575 1.00 97.88 104 MET A N 1
ATOM 809 C CA . MET A 1 104 ? 15.692 15.402 3.257 1.00 97.88 104 MET A CA 1
ATOM 810 C C . MET A 1 104 ? 15.560 14.220 2.284 1.00 97.88 104 MET A C 1
ATOM 812 O O . MET A 1 104 ? 16.191 13.192 2.503 1.00 97.88 104 MET A O 1
ATOM 816 N N . ILE A 1 105 ? 14.773 14.342 1.209 1.00 97.94 105 ILE A N 1
ATOM 817 C CA . ILE A 1 105 ? 14.436 13.201 0.334 1.00 97.94 105 ILE A CA 1
ATOM 818 C C . ILE A 1 105 ? 15.351 13.026 -0.884 1.00 97.94 105 ILE A C 1
ATOM 820 O O . ILE A 1 105 ? 15.456 11.915 -1.406 1.00 97.94 105 ILE A O 1
ATOM 824 N N . ILE A 1 106 ? 16.005 14.086 -1.373 1.00 96.75 106 ILE A N 1
ATOM 825 C CA . ILE A 1 106 ? 16.645 14.049 -2.700 1.00 96.75 106 ILE A CA 1
ATOM 826 C C . ILE A 1 106 ? 17.822 13.068 -2.763 1.00 96.75 106 ILE A C 1
ATOM 828 O O . ILE A 1 106 ? 17.932 12.283 -3.705 1.00 96.75 106 ILE A O 1
ATOM 832 N N . THR A 1 107 ? 18.672 13.053 -1.736 1.00 96.00 107 THR A N 1
ATOM 833 C CA . THR A 1 107 ? 19.822 12.144 -1.679 1.00 96.00 107 THR A CA 1
ATOM 834 C C . THR A 1 107 ? 19.376 10.696 -1.438 1.00 96.00 107 THR A C 1
ATOM 836 O O . THR A 1 107 ? 19.810 9.826 -2.195 1.00 96.00 107 THR A O 1
ATOM 839 N N . PRO A 1 108 ? 18.456 10.403 -0.495 1.00 97.50 108 PRO A N 1
ATOM 840 C CA . PRO A 1 108 ? 17.904 9.056 -0.310 1.00 97.50 108 PRO A CA 1
ATOM 841 C C . PRO A 1 108 ? 17.192 8.452 -1.532 1.00 97.50 108 PRO A C 1
ATOM 843 O O . PRO A 1 108 ? 17.206 7.233 -1.699 1.00 97.50 108 PRO A O 1
ATOM 846 N N . LEU A 1 109 ? 16.627 9.260 -2.441 1.00 97.31 109 LEU A N 1
ATOM 847 C CA . LEU A 1 109 ? 16.104 8.759 -3.727 1.00 97.31 109 LEU A CA 1
ATOM 848 C C . LEU A 1 109 ? 17.182 8.090 -4.593 1.00 97.31 109 LEU A C 1
ATOM 850 O O . LEU A 1 109 ? 16.869 7.319 -5.499 1.00 97.31 109 LEU A O 1
ATOM 854 N N . SER A 1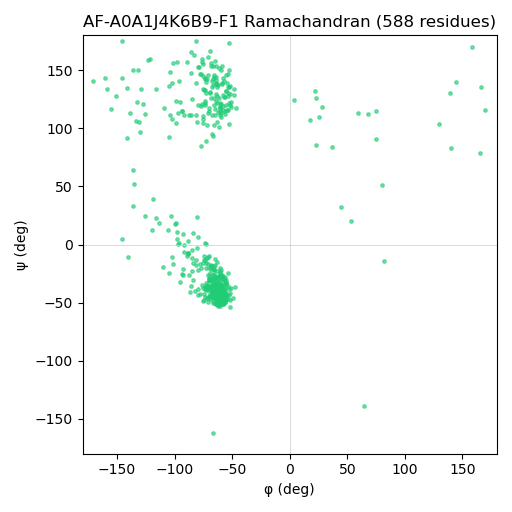 110 ? 18.452 8.380 -4.324 1.00 96.31 110 SER A N 1
ATOM 855 C CA . SER A 1 110 ? 19.603 7.806 -5.015 1.00 96.31 110 SER A CA 1
ATOM 856 C C . SER A 1 110 ? 20.217 6.611 -4.284 1.00 96.31 110 SER A C 1
ATOM 858 O O . SER A 1 110 ? 21.212 6.077 -4.767 1.00 96.31 110 SER A O 1
ATOM 860 N N . ASP A 1 111 ? 19.662 6.194 -3.141 1.00 97.00 111 ASP A N 1
ATOM 861 C CA . ASP A 1 111 ? 20.200 5.089 -2.343 1.00 97.00 111 ASP A CA 1
ATOM 862 C C . ASP A 1 111 ? 20.168 3.775 -3.141 1.00 97.00 111 ASP A C 1
ATOM 864 O O . ASP A 1 111 ? 19.180 3.457 -3.811 1.00 97.00 111 ASP A O 1
ATOM 868 N N . ASP A 1 112 ? 21.238 2.984 -3.070 1.00 92.62 112 ASP A N 1
ATOM 869 C CA . ASP A 1 112 ? 21.331 1.696 -3.766 1.00 92.62 112 ASP A CA 1
ATOM 870 C C . ASP A 1 112 ? 20.298 0.682 -3.236 1.00 92.62 112 ASP A C 1
ATOM 872 O O . ASP A 1 112 ? 19.798 -0.178 -3.975 1.00 92.62 112 ASP A O 1
ATOM 876 N N . ARG A 1 113 ? 19.912 0.802 -1.960 1.00 91.56 113 ARG A N 1
ATOM 877 C CA . ARG A 1 113 ? 18.910 -0.043 -1.307 1.00 91.56 113 ARG A CA 1
ATOM 878 C C . ARG A 1 113 ? 17.521 0.372 -1.775 1.00 91.56 113 ARG A C 1
ATOM 880 O O . ARG A 1 113 ? 16.955 1.372 -1.342 1.00 91.56 113 ARG A O 1
ATOM 887 N N . ARG A 1 114 ? 16.904 -0.475 -2.603 1.00 88.69 114 ARG A N 1
ATOM 888 C CA . ARG A 1 114 ? 15.533 -0.271 -3.103 1.00 88.69 114 ARG A CA 1
ATOM 889 C C . ARG A 1 114 ? 14.515 0.019 -1.991 1.00 88.69 114 ARG A C 1
ATOM 891 O O . ARG A 1 114 ? 13.634 0.841 -2.194 1.00 88.69 114 ARG A O 1
ATOM 898 N N . ALA A 1 115 ? 14.643 -0.628 -0.831 1.00 84.44 115 ALA A N 1
ATOM 899 C CA . ALA A 1 115 ? 13.746 -0.402 0.303 1.00 84.44 115 ALA A CA 1
ATOM 900 C C . ALA A 1 115 ? 13.772 1.055 0.800 1.00 84.44 115 ALA A C 1
ATOM 902 O O . ALA A 1 115 ? 12.713 1.613 1.065 1.00 84.44 115 ALA A O 1
ATOM 903 N N . VAL A 1 116 ? 14.951 1.688 0.855 1.00 96.12 116 VAL A N 1
ATOM 904 C CA . VAL A 1 116 ? 15.097 3.098 1.261 1.00 96.12 116 VAL A CA 1
ATOM 905 C C . VAL A 1 116 ? 14.407 4.011 0.253 1.00 96.12 116 VAL A C 1
ATOM 907 O O . VAL A 1 116 ? 13.604 4.854 0.637 1.00 96.12 116 VAL A O 1
ATOM 910 N N . ARG A 1 117 ? 14.626 3.784 -1.048 1.00 96.88 117 ARG A N 1
ATOM 911 C CA . ARG A 1 117 ? 13.947 4.560 -2.097 1.00 96.88 117 ARG A CA 1
ATOM 912 C C . ARG A 1 117 ? 12.424 4.435 -2.029 1.00 96.88 117 ARG A C 1
ATOM 914 O O . ARG A 1 117 ? 11.733 5.437 -2.161 1.00 96.88 117 ARG A O 1
ATOM 921 N N . ILE A 1 118 ? 11.902 3.231 -1.771 1.00 91.12 118 ILE A N 1
ATOM 922 C CA . ILE A 1 118 ? 10.458 3.000 -1.601 1.00 91.12 118 ILE A CA 1
ATOM 923 C C . ILE A 1 118 ? 9.911 3.779 -0.397 1.00 91.12 118 ILE A C 1
ATOM 925 O O . ILE A 1 118 ? 8.867 4.414 -0.532 1.00 91.12 118 ILE A O 1
ATOM 929 N N . LEU A 1 119 ? 10.602 3.765 0.751 1.00 96.50 119 LEU A N 1
ATOM 930 C CA . LEU A 1 119 ? 10.205 4.558 1.925 1.00 96.50 119 LEU A CA 1
ATOM 931 C C . LEU A 1 119 ? 10.100 6.047 1.574 1.00 96.50 119 LEU A C 1
ATOM 933 O O . LEU A 1 119 ? 9.083 6.684 1.832 1.00 96.50 119 LEU A O 1
ATOM 937 N N . VAL A 1 120 ? 11.112 6.573 0.886 1.00 98.06 120 VAL A N 1
ATOM 938 C CA . VAL A 1 120 ? 11.168 7.983 0.491 1.00 98.06 120 VAL A CA 1
ATOM 939 C C . VAL A 1 120 ? 10.044 8.337 -0.486 1.00 98.06 120 VAL A C 1
ATOM 941 O O . VAL A 1 120 ? 9.350 9.329 -0.279 1.00 98.06 120 VAL A O 1
ATOM 944 N N . VAL A 1 121 ? 9.792 7.509 -1.506 1.00 98.25 121 VAL A N 1
ATOM 945 C CA . VAL A 1 121 ? 8.667 7.708 -2.438 1.00 98.25 121 VAL A CA 1
ATOM 946 C C . VAL A 1 121 ? 7.324 7.672 -1.702 1.00 98.25 121 VAL A C 1
ATOM 948 O O . VAL A 1 121 ? 6.454 8.494 -1.990 1.00 98.25 121 VAL A O 1
ATOM 951 N N . ASN A 1 122 ? 7.149 6.782 -0.723 1.00 97.69 122 ASN A N 1
ATOM 952 C CA . ASN A 1 122 ? 5.928 6.728 0.081 1.00 97.69 122 ASN A CA 1
ATOM 953 C C . ASN A 1 122 ? 5.739 7.999 0.921 1.00 97.69 122 ASN A C 1
ATOM 955 O O . ASN A 1 122 ? 4.638 8.548 0.921 1.00 97.69 122 ASN A O 1
ATOM 959 N N . LEU A 1 123 ? 6.796 8.524 1.552 1.00 98.44 123 LEU A N 1
ATOM 960 C CA . LEU A 1 123 ? 6.740 9.815 2.252 1.00 98.44 123 LEU A CA 1
ATOM 961 C C . LEU A 1 123 ? 6.377 10.964 1.312 1.00 98.44 123 LEU A C 1
ATOM 963 O O . LEU A 1 123 ? 5.597 11.842 1.675 1.00 98.44 123 LEU A O 1
ATOM 967 N N . MET A 1 124 ? 6.905 10.962 0.089 1.00 98.69 124 MET A N 1
ATOM 968 C CA . MET A 1 124 ? 6.552 11.965 -0.914 1.00 98.69 124 MET A CA 1
ATOM 969 C C . MET A 1 124 ? 5.075 11.878 -1.303 1.00 98.69 124 MET A C 1
ATOM 971 O O . MET A 1 124 ? 4.418 12.905 -1.444 1.00 98.69 124 MET A O 1
ATOM 975 N N . LEU A 1 125 ? 4.524 10.672 -1.464 1.00 98.44 125 LEU A N 1
ATOM 976 C CA . LEU A 1 125 ? 3.098 10.484 -1.748 1.00 98.44 125 LEU A CA 1
ATOM 977 C C . LEU A 1 125 ? 2.231 10.913 -0.562 1.00 98.44 125 LEU A C 1
ATOM 979 O O . LEU A 1 125 ? 1.251 11.628 -0.762 1.00 98.44 125 LEU A O 1
ATOM 983 N N . LEU A 1 126 ? 2.639 10.576 0.663 1.00 98.31 126 LEU A N 1
ATOM 984 C CA . LEU A 1 126 ? 1.989 11.047 1.881 1.00 98.31 126 LEU A CA 1
ATOM 985 C C . LEU A 1 126 ? 2.003 12.577 1.972 1.00 98.31 126 LEU A C 1
ATOM 987 O O . LEU A 1 126 ? 0.993 13.173 2.340 1.00 98.31 126 LEU A O 1
ATOM 991 N N . TYR A 1 127 ? 3.104 13.227 1.589 1.00 98.56 127 TYR A N 1
ATOM 992 C CA . TYR A 1 127 ? 3.192 14.684 1.513 1.00 98.56 127 TYR A CA 1
ATOM 993 C C . TYR A 1 127 ? 2.166 15.260 0.527 1.00 98.56 127 TYR A C 1
ATOM 995 O O . TYR A 1 127 ? 1.456 16.209 0.862 1.00 98.56 127 TYR A O 1
ATOM 1003 N N . ILE A 1 128 ? 2.039 14.677 -0.672 1.00 98.38 128 ILE A N 1
ATOM 1004 C CA . ILE A 1 128 ? 1.034 15.082 -1.672 1.00 98.38 128 ILE A CA 1
ATOM 1005 C C . ILE A 1 128 ? -0.389 14.906 -1.122 1.00 98.38 128 ILE A C 1
ATOM 1007 O O . ILE A 1 128 ? -1.227 15.796 -1.276 1.00 98.38 128 ILE A O 1
ATOM 1011 N N . ASP A 1 129 ? -0.671 13.784 -0.459 1.00 97.69 129 ASP A N 1
ATOM 1012 C CA . ASP A 1 129 ? -1.991 13.491 0.104 1.00 97.69 129 ASP A CA 1
ATOM 1013 C C . ASP A 1 129 ? -2.336 14.410 1.285 1.00 97.69 129 ASP A C 1
ATOM 1015 O O . ASP A 1 129 ? -3.472 14.878 1.397 1.00 97.69 129 ASP A O 1
ATOM 1019 N N . THR A 1 130 ? -1.343 14.734 2.111 1.00 97.88 130 THR A N 1
ATOM 1020 C CA . THR A 1 130 ? -1.458 15.631 3.267 1.00 97.88 130 THR A CA 1
ATOM 1021 C C . THR A 1 130 ? -1.675 17.080 2.838 1.00 97.88 130 THR A C 1
ATOM 1023 O O . THR A 1 130 ? -2.566 17.759 3.344 1.00 97.88 130 THR A O 1
ATOM 1026 N N . THR A 1 131 ? -0.880 17.556 1.878 1.00 98.31 131 THR A N 1
ATOM 1027 C CA . THR A 1 131 ? -0.923 18.944 1.395 1.00 98.31 131 THR A CA 1
ATOM 1028 C C . THR A 1 131 ? -1.920 19.159 0.268 1.00 98.31 131 THR A C 1
ATOM 1030 O O . THR A 1 131 ? -2.085 20.284 -0.195 1.00 98.31 131 THR A O 1
ATOM 1033 N N . ARG A 1 132 ? -2.538 18.099 -0.266 1.00 97.75 132 ARG A N 1
ATOM 1034 C CA . ARG A 1 132 ? -3.445 18.169 -1.426 1.00 97.75 132 ARG A CA 1
ATOM 1035 C C . ARG A 1 132 ? -2.899 19.049 -2.564 1.00 97.75 132 ARG A C 1
ATOM 1037 O O . ARG A 1 132 ? -3.665 19.699 -3.278 1.00 97.75 132 ARG A O 1
ATOM 1044 N N . SER A 1 133 ? -1.575 19.080 -2.724 1.00 97.81 133 SER A N 1
ATOM 1045 C CA . SER A 1 133 ? -0.857 19.949 -3.654 1.00 97.81 133 SER A CA 1
ATOM 1046 C C . SER A 1 133 ? 0.159 19.146 -4.455 1.00 97.81 133 SER A C 1
ATOM 1048 O O . SER A 1 133 ? 0.708 18.163 -3.976 1.00 97.81 133 SER A O 1
ATOM 1050 N N . LEU A 1 134 ? 0.430 19.590 -5.683 1.00 98.00 134 LEU A N 1
ATOM 1051 C CA . LEU A 1 134 ? 1.485 19.049 -6.547 1.00 98.00 134 LEU A CA 1
ATOM 1052 C C . LEU A 1 134 ? 2.756 19.920 -6.524 1.00 98.00 134 LEU A C 1
ATOM 1054 O O . LEU A 1 134 ? 3.587 19.812 -7.426 1.00 98.00 134 LEU A O 1
ATOM 1058 N N . ASP A 1 135 ? 2.918 20.787 -5.519 1.00 97.94 135 ASP A N 1
ATOM 1059 C CA . ASP A 1 135 ? 4.086 21.674 -5.401 1.00 97.94 135 ASP A CA 1
ATOM 1060 C C . ASP A 1 135 ? 5.393 20.898 -5.217 1.00 97.94 135 ASP A C 1
ATOM 1062 O O . ASP A 1 135 ? 6.401 21.251 -5.830 1.00 97.94 135 ASP A O 1
ATOM 1066 N N . LEU A 1 136 ? 5.360 19.775 -4.488 1.00 98.31 136 LEU A N 1
ATOM 1067 C CA . LEU A 1 136 ? 6.508 18.874 -4.391 1.00 98.31 136 LEU A CA 1
ATOM 1068 C C . LEU A 1 136 ? 6.929 18.355 -5.767 1.00 98.31 136 LEU A C 1
ATOM 1070 O O . LEU A 1 136 ? 8.102 18.421 -6.122 1.00 98.31 136 LEU A O 1
ATOM 1074 N N . LEU A 1 137 ? 5.972 17.913 -6.585 1.00 98.12 137 LEU A N 1
ATOM 1075 C CA . LEU A 1 137 ? 6.259 17.446 -7.940 1.00 98.12 137 LEU A CA 1
ATOM 1076 C C . LEU A 1 137 ? 6.800 18.577 -8.832 1.00 98.12 137 LEU A C 1
ATOM 1078 O O . LEU A 1 137 ? 7.729 18.364 -9.613 1.00 98.12 137 LEU A O 1
ATOM 1082 N N . ARG A 1 138 ? 6.251 19.790 -8.691 1.00 97.94 138 ARG A N 1
ATOM 1083 C CA . ARG A 1 138 ? 6.703 20.990 -9.409 1.00 97.94 138 ARG A CA 1
ATOM 1084 C C . ARG A 1 138 ? 8.145 21.370 -9.064 1.00 97.94 138 ARG A C 1
ATOM 1086 O O . ARG A 1 138 ? 8.855 21.824 -9.955 1.00 97.94 138 ARG A O 1
ATOM 1093 N N . ALA A 1 139 ? 8.555 21.211 -7.810 1.00 98.00 139 ALA A N 1
ATOM 1094 C CA . ALA A 1 139 ? 9.901 21.537 -7.347 1.00 98.00 139 ALA A CA 1
ATOM 1095 C C . ALA A 1 139 ? 10.914 20.405 -7.596 1.00 98.00 139 ALA A C 1
ATOM 1097 O O . ALA A 1 139 ? 12.085 20.670 -7.852 1.00 98.00 139 ALA A O 1
ATOM 1098 N N . LEU A 1 140 ? 10.456 19.151 -7.587 1.00 98.31 140 LEU A N 1
ATOM 1099 C CA . LEU A 1 140 ? 11.292 17.968 -7.776 1.00 98.31 140 LEU A CA 1
ATOM 1100 C C . LEU A 1 140 ? 11.718 17.761 -9.238 1.00 98.31 140 LEU A C 1
ATOM 1102 O O . LEU A 1 140 ? 12.892 17.531 -9.517 1.00 98.31 140 LEU A O 1
ATOM 1106 N N . LEU A 1 141 ? 10.784 17.830 -10.193 1.00 98.12 141 LEU A N 1
ATOM 1107 C CA . LEU A 1 141 ? 11.071 17.518 -11.602 1.00 98.12 141 LEU A CA 1
ATOM 1108 C C . LEU A 1 141 ? 12.138 18.413 -12.269 1.00 98.12 141 LEU A C 1
ATOM 1110 O O . LEU A 1 141 ? 12.895 17.885 -13.080 1.00 98.12 141 LEU 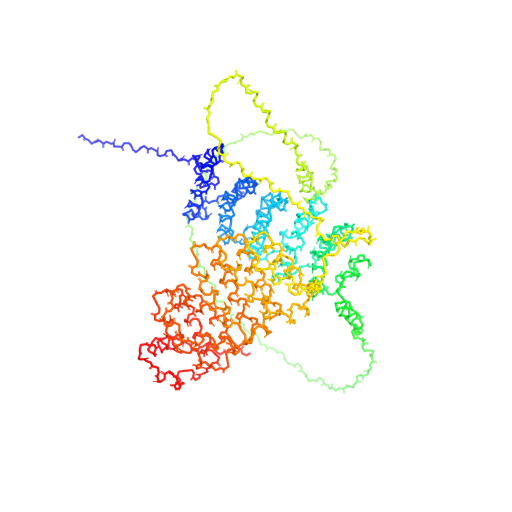A O 1
ATOM 1114 N N . PRO A 1 142 ? 12.284 19.713 -11.948 1.00 98.00 142 PRO A N 1
ATOM 1115 C CA . PRO A 1 142 ? 13.387 20.535 -12.460 1.00 98.00 142 PRO A CA 1
ATOM 1116 C C . PRO A 1 142 ? 14.791 20.029 -12.092 1.00 98.00 142 PRO A C 1
ATOM 1118 O O . PRO A 1 142 ? 15.755 20.363 -12.789 1.00 98.00 142 PRO A O 1
ATOM 1121 N N . LEU A 1 143 ? 14.909 19.225 -11.027 1.00 97.50 143 LEU A N 1
ATOM 1122 C CA . LEU A 1 143 ? 16.159 18.588 -10.599 1.00 97.50 143 LEU A CA 1
ATOM 1123 C C . LEU A 1 143 ? 16.467 17.310 -11.394 1.00 97.50 143 LEU A C 1
ATOM 1125 O O . LEU A 1 143 ? 17.590 16.815 -11.336 1.00 97.50 143 LEU A O 1
ATOM 1129 N N . PHE A 1 144 ? 15.489 16.781 -12.144 1.00 97.75 144 PHE A N 1
ATOM 1130 C CA . PHE A 1 144 ? 15.570 15.502 -12.855 1.00 97.75 144 PHE A CA 1
ATOM 1131 C C . PHE A 1 144 ? 16.835 15.334 -13.707 1.00 97.75 144 PHE A C 1
ATOM 1133 O O . PHE A 1 144 ? 17.442 14.270 -13.606 1.00 97.75 144 PHE A O 1
ATOM 1140 N N . PRO A 1 145 ? 17.285 16.313 -14.521 1.00 97.44 145 PRO A N 1
ATOM 1141 C CA . PRO A 1 145 ? 18.441 16.117 -15.399 1.00 97.44 145 PRO A CA 1
ATOM 1142 C C . PRO A 1 145 ? 19.726 15.748 -14.646 1.00 97.44 145 PRO A C 1
ATOM 1144 O O . PRO A 1 145 ? 20.492 14.905 -15.125 1.00 97.44 145 PRO A O 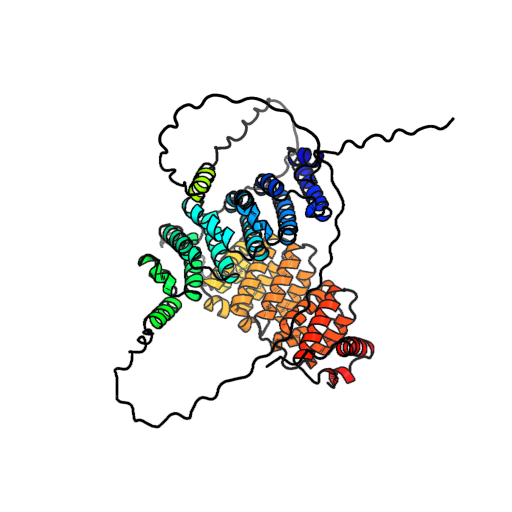1
ATOM 1147 N N . ASP A 1 146 ? 19.909 16.314 -13.452 1.00 96.50 146 ASP A N 1
ATOM 1148 C CA . ASP A 1 146 ? 21.115 16.184 -12.631 1.00 96.50 146 ASP A CA 1
ATOM 1149 C C . ASP A 1 146 ? 21.087 14.959 -11.697 1.00 96.50 146 ASP A C 1
ATOM 1151 O O . ASP A 1 146 ? 22.096 14.627 -11.079 1.00 96.50 146 ASP A O 1
ATOM 1155 N N . GLN A 1 147 ? 19.958 14.245 -11.608 1.00 97.00 147 GLN A N 1
ATOM 1156 C CA . GLN A 1 147 ? 19.831 13.083 -10.726 1.00 97.00 147 GLN A CA 1
ATOM 1157 C C . GLN A 1 147 ? 20.468 11.804 -11.309 1.00 97.00 147 GLN A C 1
ATOM 1159 O O . GLN A 1 147 ? 20.527 11.620 -12.537 1.00 97.00 147 GLN A O 1
ATOM 1164 N N . PRO A 1 148 ? 20.924 10.868 -10.455 1.00 96.38 148 PRO A N 1
ATOM 1165 C CA . PRO A 1 148 ? 21.393 9.558 -10.897 1.00 96.38 148 PRO A CA 1
ATOM 1166 C C . PRO A 1 148 ? 20.244 8.687 -11.426 1.00 96.38 148 PRO A C 1
ATOM 1168 O O . PRO A 1 148 ? 19.064 8.976 -11.233 1.00 96.38 148 PRO A O 1
ATOM 1171 N N . VAL A 1 149 ? 20.595 7.594 -12.113 1.00 95.19 149 VAL A N 1
ATOM 1172 C CA . VAL A 1 149 ? 19.643 6.727 -12.838 1.00 95.19 149 VAL A CA 1
ATOM 1173 C C . VAL A 1 149 ? 18.527 6.184 -11.941 1.00 95.19 149 VAL A C 1
ATOM 1175 O O . VAL A 1 149 ? 17.358 6.212 -12.332 1.00 95.19 149 VAL A O 1
ATOM 1178 N N . LEU A 1 150 ? 18.876 5.724 -10.734 1.00 93.19 150 LEU A N 1
ATOM 1179 C CA . LEU A 1 150 ? 17.907 5.187 -9.777 1.00 93.19 150 LEU A CA 1
ATOM 1180 C C . LEU A 1 150 ? 16.893 6.263 -9.374 1.00 93.19 150 LEU A C 1
ATOM 1182 O O . LEU A 1 150 ? 15.700 6.073 -9.592 1.00 93.19 150 LEU A O 1
ATOM 1186 N N . ALA A 1 151 ? 17.365 7.428 -8.922 1.00 97.31 151 ALA A N 1
ATOM 1187 C CA . ALA A 1 151 ? 16.506 8.550 -8.552 1.00 97.31 151 ALA A CA 1
ATOM 1188 C C . ALA A 1 151 ? 15.622 9.023 -9.715 1.00 97.31 151 ALA A C 1
ATOM 1190 O O . ALA A 1 151 ? 14.428 9.224 -9.525 1.00 97.31 151 ALA A O 1
ATOM 1191 N N . LYS A 1 152 ? 16.161 9.123 -10.940 1.00 98.19 152 LYS A N 1
ATOM 1192 C CA . LYS A 1 152 ? 15.379 9.477 -12.141 1.00 98.19 152 LYS A CA 1
ATOM 1193 C C . LYS A 1 152 ? 14.180 8.551 -12.347 1.00 98.19 152 LYS A C 1
ATOM 1195 O O . LYS A 1 152 ? 13.088 9.023 -12.656 1.00 98.19 152 LYS A O 1
ATOM 1200 N N . THR A 1 153 ? 14.377 7.248 -12.173 1.00 96.69 153 THR A N 1
ATOM 1201 C CA . THR A 1 153 ? 13.298 6.261 -12.321 1.00 96.69 153 THR A CA 1
ATOM 1202 C C . THR A 1 153 ? 12.223 6.476 -11.256 1.00 96.69 153 THR A C 1
ATOM 1204 O O . THR A 1 153 ? 11.053 6.648 -11.599 1.00 96.69 153 THR A O 1
ATOM 1207 N N . GLU A 1 154 ? 12.626 6.582 -9.986 1.00 97.75 154 GLU A N 1
ATOM 1208 C CA . GLU A 1 154 ? 11.699 6.795 -8.866 1.00 97.75 154 GLU A CA 1
ATOM 1209 C C . GLU A 1 154 ? 10.943 8.132 -8.985 1.00 97.75 154 GLU A C 1
ATOM 1211 O O . GLU A 1 154 ? 9.746 8.187 -8.723 1.00 97.75 154 GLU A O 1
ATOM 1216 N N . MET A 1 155 ? 11.591 9.207 -9.452 1.00 98.50 155 MET A N 1
ATOM 1217 C CA . MET A 1 155 ? 10.950 10.513 -9.674 1.00 98.50 155 MET A CA 1
ATOM 1218 C C . MET A 1 155 ? 9.825 10.447 -10.717 1.00 98.50 155 MET A C 1
ATOM 1220 O O . MET A 1 155 ? 8.787 11.086 -10.540 1.00 98.50 155 MET A O 1
ATOM 1224 N N . LEU A 1 156 ? 10.012 9.695 -11.809 1.00 98.38 156 LEU A N 1
ATOM 1225 C CA . LEU A 1 156 ? 9.000 9.537 -12.863 1.00 98.38 156 LEU A CA 1
ATOM 1226 C C . LEU A 1 156 ? 7.840 8.641 -12.412 1.00 98.38 156 LEU A C 1
ATOM 1228 O O . LEU A 1 156 ? 6.677 8.933 -12.711 1.00 98.38 156 LEU A O 1
ATOM 1232 N N . ASP A 1 157 ? 8.133 7.580 -11.661 1.00 97.00 157 ASP A N 1
ATOM 1233 C CA . ASP A 1 157 ? 7.101 6.721 -11.079 1.00 97.00 157 ASP A CA 1
ATOM 1234 C C . ASP A 1 157 ? 6.306 7.464 -9.995 1.00 97.00 157 ASP A C 1
ATOM 1236 O O . ASP A 1 157 ? 5.072 7.421 -9.998 1.00 97.00 157 ASP A O 1
ATOM 1240 N N . PHE A 1 158 ? 6.976 8.244 -9.143 1.00 98.50 158 PHE A N 1
ATOM 1241 C CA . PHE A 1 158 ? 6.336 9.169 -8.207 1.00 98.50 158 PHE A CA 1
ATOM 1242 C C . PHE A 1 158 ? 5.446 10.186 -8.932 1.00 98.50 158 PHE A C 1
ATOM 1244 O O . PHE A 1 158 ? 4.301 10.401 -8.527 1.00 98.50 158 PHE A O 1
ATOM 1251 N N . ALA A 1 159 ? 5.926 10.791 -10.024 1.00 98.56 159 ALA A N 1
ATOM 1252 C CA . ALA A 1 159 ? 5.139 11.728 -10.823 1.00 98.56 159 ALA A CA 1
ATOM 1253 C C . ALA A 1 159 ? 3.856 11.077 -11.354 1.00 98.56 159 ALA A C 1
ATOM 1255 O O . ALA A 1 159 ? 2.779 11.666 -11.253 1.00 98.56 159 ALA A O 1
ATOM 1256 N N . THR A 1 160 ? 3.962 9.843 -11.858 1.00 98.19 160 THR A N 1
ATOM 1257 C CA . THR A 1 160 ? 2.833 9.061 -12.386 1.00 98.19 160 THR A CA 1
ATOM 1258 C C . THR A 1 160 ? 1.789 8.820 -11.300 1.00 98.19 160 THR A C 1
ATOM 1260 O O . THR A 1 160 ? 0.607 9.112 -11.484 1.00 98.19 160 THR A O 1
ATOM 1263 N N . GLN A 1 161 ? 2.239 8.357 -10.137 1.00 97.50 161 GLN A N 1
ATOM 1264 C CA . GLN A 1 161 ? 1.393 8.085 -8.979 1.00 97.50 161 GLN A CA 1
ATOM 1265 C C . GLN A 1 161 ? 0.763 9.352 -8.378 1.00 97.50 161 GLN A C 1
ATOM 1267 O O . GLN A 1 161 ? -0.366 9.317 -7.884 1.00 97.50 161 GLN A O 1
ATOM 1272 N N . SER A 1 162 ? 1.465 10.483 -8.429 1.00 98.06 162 SER A N 1
ATOM 1273 C CA . SER A 1 162 ? 0.975 11.768 -7.920 1.00 98.06 162 SER A CA 1
ATOM 1274 C C . SER A 1 162 ? -0.168 12.313 -8.773 1.00 98.06 162 SER A C 1
ATOM 1276 O O . SER A 1 162 ? -1.182 12.753 -8.235 1.00 98.06 162 SER A O 1
ATOM 1278 N N . ILE A 1 163 ? -0.053 12.239 -10.105 1.00 97.94 163 ILE A N 1
ATOM 1279 C CA . ILE A 1 163 ? -1.103 12.740 -11.008 1.00 97.94 163 ILE A CA 1
ATOM 1280 C C . ILE A 1 163 ? -2.331 11.821 -11.093 1.00 97.94 163 ILE A C 1
ATOM 1282 O O . ILE A 1 163 ? -3.384 12.246 -11.569 1.00 97.94 163 ILE A O 1
ATOM 1286 N N . GLN A 1 164 ? -2.206 10.569 -10.641 1.00 95.31 164 GLN A N 1
ATOM 1287 C CA . GLN A 1 164 ? -3.346 9.676 -10.410 1.00 95.31 164 GLN A CA 1
ATOM 1288 C C . GLN A 1 164 ? -4.159 10.104 -9.182 1.00 95.31 164 GLN A C 1
ATOM 1290 O O . GLN A 1 164 ? -5.382 9.998 -9.197 1.00 95.31 164 GLN A O 1
ATOM 1295 N N . ARG A 1 165 ? -3.490 10.626 -8.145 1.00 94.38 165 ARG A N 1
ATOM 1296 C CA . ARG A 1 165 ? -4.129 11.123 -6.916 1.00 94.38 165 ARG A CA 1
ATOM 1297 C C . ARG A 1 165 ? -4.714 12.524 -7.085 1.00 94.38 165 ARG A C 1
ATOM 1299 O O . ARG A 1 165 ? -5.829 12.785 -6.643 1.00 94.38 165 ARG A O 1
ATOM 1306 N N . LEU A 1 166 ? -3.976 13.430 -7.729 1.00 95.56 166 LEU A N 1
ATOM 1307 C CA . LEU A 1 166 ? -4.365 14.829 -7.906 1.00 95.56 166 LEU A CA 1
ATOM 1308 C C . LEU A 1 166 ? -4.248 15.262 -9.363 1.00 95.56 166 LEU A C 1
ATOM 1310 O O . LEU A 1 166 ? -3.232 15.059 -10.022 1.00 95.56 166 LEU A O 1
ATOM 1314 N N . ARG A 1 167 ? -5.278 15.944 -9.868 1.00 95.69 167 ARG A N 1
ATOM 1315 C CA . ARG A 1 167 ? -5.274 16.413 -11.255 1.00 95.69 167 ARG A CA 1
ATOM 1316 C C . ARG A 1 167 ? -4.225 17.526 -11.451 1.00 95.69 167 ARG A C 1
ATOM 1318 O O . ARG A 1 167 ? -4.301 18.542 -10.759 1.00 95.69 167 ARG A O 1
ATOM 1325 N N . PRO A 1 168 ? -3.301 17.404 -12.424 1.00 96.75 168 PRO A N 1
ATOM 1326 C CA . PRO A 1 168 ? -2.280 18.415 -12.672 1.00 96.75 168 PRO A CA 1
ATOM 1327 C C . PRO A 1 168 ? -2.877 19.727 -13.192 1.00 96.75 168 PRO A C 1
ATOM 1329 O O . PRO A 1 168 ? -3.805 19.742 -14.008 1.00 96.75 168 PRO A O 1
ATOM 1332 N N . THR A 1 169 ? -2.308 20.846 -12.745 1.00 95.75 169 THR A N 1
ATOM 1333 C CA . THR A 1 169 ? -2.641 22.181 -13.256 1.00 95.75 169 THR A CA 1
ATOM 1334 C C . THR A 1 169 ? -1.865 22.486 -14.538 1.00 95.75 169 THR A C 1
ATOM 1336 O O . THR A 1 169 ? -0.838 21.872 -14.833 1.00 95.75 169 THR A O 1
ATOM 1339 N N . ASN A 1 170 ? -2.317 23.491 -15.297 1.00 94.94 170 ASN A N 1
ATOM 1340 C CA . ASN A 1 170 ? -1.658 23.876 -16.550 1.00 94.94 170 ASN A CA 1
ATOM 1341 C C . ASN A 1 170 ? -0.188 24.290 -16.378 1.00 94.94 170 ASN A C 1
ATOM 1343 O O . ASN A 1 170 ? 0.593 24.157 -17.315 1.00 94.94 170 ASN A O 1
ATOM 1347 N N . ALA A 1 171 ? 0.187 24.773 -15.191 1.00 95.19 171 ALA A N 1
ATOM 1348 C CA . ALA A 1 171 ? 1.551 25.190 -14.886 1.00 95.19 171 ALA A CA 1
ATOM 1349 C C . ALA A 1 171 ? 2.528 24.011 -14.739 1.00 95.19 171 ALA A C 1
ATOM 1351 O O . ALA A 1 171 ? 3.730 24.212 -14.875 1.00 95.19 171 ALA A O 1
ATOM 1352 N N . LEU A 1 172 ? 2.031 22.796 -14.483 1.00 97.44 172 LEU A N 1
ATOM 1353 C CA . LEU A 1 172 ? 2.871 21.617 -14.273 1.00 97.44 172 LEU A CA 1
ATOM 1354 C C . LEU A 1 172 ? 3.219 20.891 -15.582 1.00 97.44 172 LEU A C 1
ATOM 1356 O O . LEU A 1 172 ? 4.268 20.259 -15.672 1.00 97.44 172 LEU A O 1
ATOM 1360 N N . TYR A 1 173 ? 2.378 21.001 -16.619 1.00 97.81 173 TYR A N 1
ATOM 1361 C CA . TYR A 1 173 ? 2.631 20.333 -17.903 1.00 97.81 173 TYR A CA 1
ATOM 1362 C C . TYR A 1 173 ? 3.980 20.705 -18.542 1.00 97.81 173 TYR A C 1
ATOM 1364 O O . TYR A 1 173 ? 4.663 19.786 -18.982 1.00 97.81 173 TYR A O 1
ATOM 1372 N N . PRO A 1 174 ? 4.425 21.978 -18.587 1.00 98.00 174 PRO A N 1
ATOM 1373 C CA . PRO A 1 174 ? 5.743 22.305 -19.134 1.00 98.00 174 PRO A CA 1
ATOM 1374 C C . PRO A 1 174 ? 6.883 21.569 -18.421 1.00 98.00 174 PRO A C 1
ATOM 1376 O O . PRO A 1 174 ? 7.752 21.011 -19.084 1.00 98.00 174 PRO A O 1
ATOM 1379 N N . VAL A 1 175 ? 6.819 21.489 -17.089 1.00 97.94 175 VAL A N 1
ATOM 1380 C CA . VAL A 1 175 ? 7.831 20.822 -16.258 1.00 97.94 175 VAL A CA 1
ATOM 1381 C C . VAL A 1 175 ? 7.853 19.312 -16.525 1.00 97.94 175 VAL A C 1
ATOM 1383 O O . VAL A 1 175 ? 8.915 18.726 -16.721 1.00 97.94 175 VAL A O 1
ATOM 1386 N N . MET A 1 176 ? 6.680 18.675 -16.610 1.00 98.25 176 MET A N 1
ATOM 1387 C CA . MET A 1 176 ? 6.585 17.254 -16.971 1.00 98.25 176 MET A CA 1
ATOM 1388 C C . MET A 1 176 ? 7.069 16.989 -18.402 1.00 98.25 176 MET A C 1
ATOM 1390 O O . MET A 1 176 ? 7.725 15.981 -18.650 1.00 98.25 176 MET A O 1
ATOM 1394 N N . ALA A 1 177 ? 6.765 17.882 -19.349 1.00 97.88 177 ALA A N 1
ATOM 1395 C CA . ALA A 1 177 ? 7.192 17.743 -20.739 1.00 97.88 177 ALA A CA 1
ATOM 1396 C C . ALA A 1 177 ? 8.718 17.822 -20.875 1.00 97.88 177 ALA A C 1
ATOM 1398 O O . ALA A 1 177 ? 9.302 17.044 -21.632 1.00 97.88 177 ALA A O 1
ATOM 1399 N N . GLU A 1 178 ? 9.363 18.717 -20.125 1.00 97.81 178 GLU A N 1
ATOM 1400 C CA . GLU A 1 178 ? 10.820 18.827 -20.062 1.00 97.81 178 GLU A CA 1
ATOM 1401 C C . GLU A 1 178 ? 11.450 17.559 -19.471 1.00 97.81 178 GLU A C 1
ATOM 1403 O O . GLU A 1 178 ? 12.292 16.944 -20.125 1.00 97.81 178 GLU A O 1
ATOM 1408 N N . ALA A 1 179 ? 10.974 17.094 -18.309 1.00 98.00 179 ALA A N 1
ATOM 1409 C CA . ALA A 1 179 ? 11.485 15.880 -17.669 1.00 98.00 179 ALA A CA 1
ATOM 1410 C C . ALA A 1 179 ? 11.334 14.632 -18.560 1.00 98.00 179 ALA A C 1
ATOM 1412 O O . ALA A 1 179 ? 12.286 13.871 -18.721 1.00 98.00 179 ALA A O 1
ATOM 1413 N N . ILE A 1 180 ? 10.176 14.447 -19.209 1.00 97.81 180 ILE A N 1
ATOM 1414 C CA . ILE A 1 180 ? 9.956 13.349 -20.168 1.00 97.81 180 ILE A CA 1
ATOM 1415 C C . ILE A 1 180 ? 10.890 13.492 -21.371 1.00 97.81 180 ILE A C 1
ATOM 1417 O O . ILE A 1 180 ? 11.483 12.512 -21.815 1.00 97.81 180 ILE A O 1
ATOM 1421 N N . THR A 1 181 ? 11.051 14.703 -21.905 1.00 96.69 181 THR A N 1
ATOM 1422 C CA . THR A 1 181 ? 11.941 14.944 -23.047 1.00 96.69 181 THR A CA 1
ATOM 1423 C C . THR A 1 181 ? 13.388 14.594 -22.710 1.00 96.69 181 THR A C 1
ATOM 1425 O O . THR A 1 181 ? 14.062 13.983 -23.537 1.00 96.69 181 THR A O 1
ATOM 1428 N N . GLU A 1 182 ? 13.860 14.932 -21.510 1.00 97.25 182 GLU A N 1
ATOM 1429 C CA . GLU A 1 182 ? 15.185 14.530 -21.035 1.00 97.25 182 GLU A CA 1
ATOM 1430 C C . GLU A 1 182 ? 15.283 13.018 -20.822 1.00 97.25 182 GLU A C 1
ATOM 1432 O O . GLU A 1 182 ? 16.230 12.395 -21.298 1.00 97.25 182 GLU A O 1
ATOM 1437 N N . ALA A 1 183 ? 14.279 12.399 -20.197 1.00 97.00 183 ALA A N 1
ATOM 1438 C CA . ALA A 1 183 ? 14.234 10.955 -19.976 1.00 97.00 183 ALA A CA 1
ATOM 1439 C C . ALA A 1 183 ? 14.348 10.158 -21.287 1.00 97.00 183 ALA A C 1
ATOM 1441 O O . ALA A 1 183 ? 15.102 9.191 -21.368 1.00 97.00 183 ALA A O 1
ATOM 1442 N N . LEU A 1 184 ? 13.661 10.606 -22.342 1.00 93.88 184 LEU A N 1
ATOM 1443 C CA . LEU A 1 184 ? 13.671 9.963 -23.660 1.00 93.88 184 LEU A CA 1
ATOM 1444 C C . LEU A 1 184 ? 14.998 10.114 -24.422 1.00 93.88 184 LEU A C 1
ATOM 1446 O O . LEU A 1 184 ? 15.233 9.375 -25.378 1.00 93.88 184 LEU A O 1
ATOM 1450 N N . LYS A 1 185 ? 15.869 11.055 -24.035 1.00 95.06 185 LYS A N 1
ATOM 1451 C CA . LYS A 1 185 ? 17.227 11.169 -24.601 1.00 95.06 185 LYS A CA 1
ATOM 1452 C C . LYS A 1 185 ? 18.191 10.156 -23.991 1.00 95.06 185 LYS A C 1
ATOM 1454 O O . LYS A 1 185 ? 19.226 9.867 -24.591 1.00 95.06 185 LYS A O 1
ATOM 1459 N N . LEU A 1 186 ? 17.883 9.650 -22.799 1.00 94.62 186 LEU A N 1
ATOM 1460 C CA . LEU A 1 186 ? 18.716 8.679 -22.105 1.00 94.62 186 LEU A CA 1
ATOM 1461 C C . LEU A 1 186 ? 18.530 7.295 -22.727 1.00 94.62 186 LEU A C 1
ATOM 1463 O O . LEU A 1 186 ? 17.448 6.942 -23.184 1.00 94.62 186 LEU A O 1
ATOM 1467 N N . THR A 1 187 ? 19.597 6.499 -22.739 1.00 94.25 187 THR A N 1
ATOM 1468 C CA . THR A 1 187 ? 19.596 5.129 -23.282 1.00 94.25 187 THR A CA 1
ATOM 1469 C C . THR A 1 187 ? 19.120 4.086 -22.276 1.00 94.25 187 THR A C 1
ATOM 1471 O O . THR A 1 187 ? 19.056 2.905 -22.608 1.00 94.25 187 THR A O 1
ATOM 1474 N N . ASP A 1 188 ? 18.857 4.495 -21.036 1.00 95.56 188 ASP A N 1
ATOM 1475 C CA . ASP A 1 188 ? 18.470 3.583 -19.973 1.00 95.56 188 ASP A CA 1
ATOM 1476 C C . ASP A 1 188 ? 17.005 3.151 -20.137 1.00 95.56 188 ASP A C 1
ATOM 1478 O O . ASP A 1 188 ? 16.091 3.979 -20.138 1.00 95.56 188 ASP A O 1
ATOM 1482 N N . ILE A 1 189 ? 16.790 1.841 -20.274 1.00 90.38 189 ILE A N 1
ATOM 1483 C CA . ILE A 1 189 ? 15.470 1.248 -20.527 1.00 90.38 189 ILE A CA 1
ATOM 1484 C C . ILE A 1 189 ? 14.526 1.478 -19.340 1.00 90.38 189 ILE A C 1
ATOM 1486 O O . ILE A 1 189 ? 13.333 1.695 -19.541 1.00 90.38 189 ILE A O 1
ATOM 1490 N N . SER A 1 190 ? 15.038 1.461 -18.106 1.00 89.94 190 SER A N 1
ATOM 1491 C CA . SER A 1 190 ? 14.209 1.636 -16.910 1.00 89.94 190 SER A CA 1
ATOM 1492 C C . SER A 1 190 ? 13.615 3.047 -16.852 1.00 89.94 190 SER A C 1
ATOM 1494 O O . SER A 1 190 ? 12.404 3.199 -16.667 1.00 89.94 190 SER A O 1
ATOM 1496 N N . ILE A 1 191 ? 14.430 4.062 -17.161 1.00 96.00 191 ILE A N 1
ATOM 1497 C CA . ILE A 1 191 ? 14.002 5.461 -17.249 1.00 96.00 191 ILE A CA 1
ATOM 1498 C C . ILE A 1 191 ? 13.021 5.662 -18.408 1.00 96.00 191 ILE A C 1
ATOM 1500 O O . ILE A 1 191 ? 11.990 6.311 -18.233 1.00 96.00 191 ILE A O 1
ATOM 1504 N N . GLN A 1 192 ? 13.306 5.095 -19.586 1.00 94.44 192 GLN A N 1
ATOM 1505 C CA . GLN A 1 192 ? 12.406 5.190 -20.740 1.00 94.44 192 GLN A CA 1
ATOM 1506 C C . GLN A 1 192 ? 11.034 4.566 -20.449 1.00 94.44 192 GLN A C 1
ATOM 1508 O O . GLN A 1 192 ? 10.009 5.160 -20.783 1.00 94.44 192 GLN A O 1
ATOM 1513 N N . ASN A 1 193 ? 10.999 3.411 -19.780 1.00 89.06 193 ASN A N 1
ATOM 1514 C CA . ASN A 1 193 ? 9.754 2.749 -19.390 1.00 89.06 193 ASN A CA 1
ATOM 1515 C C . ASN A 1 193 ? 8.961 3.579 -18.370 1.00 89.06 193 ASN A C 1
ATOM 1517 O O . ASN A 1 193 ? 7.748 3.737 -18.525 1.00 89.06 193 ASN A O 1
ATOM 1521 N N . ALA A 1 194 ? 9.625 4.149 -17.359 1.00 93.94 194 ALA A N 1
ATOM 1522 C CA . ALA A 1 194 ? 8.980 5.042 -16.394 1.00 93.94 194 ALA A CA 1
ATOM 1523 C C . ALA A 1 194 ? 8.437 6.316 -17.067 1.00 93.94 194 ALA A C 1
ATOM 1525 O O . ALA A 1 194 ? 7.300 6.722 -16.824 1.00 93.94 194 ALA A O 1
ATOM 1526 N N . ALA A 1 195 ? 9.197 6.901 -17.997 1.00 96.88 195 ALA A N 1
ATOM 1527 C CA . ALA A 1 195 ? 8.761 8.053 -18.782 1.00 96.88 195 ALA A CA 1
ATOM 1528 C C . ALA A 1 195 ? 7.557 7.726 -19.676 1.00 96.88 195 ALA A C 1
ATOM 1530 O O . ALA A 1 195 ? 6.641 8.540 -19.787 1.00 96.88 195 ALA A O 1
ATOM 1531 N N . ALA A 1 196 ? 7.524 6.536 -20.283 1.00 92.88 196 ALA A N 1
ATOM 1532 C CA . ALA A 1 196 ? 6.395 6.076 -21.084 1.00 92.88 196 ALA A CA 1
ATOM 1533 C C . ALA A 1 196 ? 5.126 5.894 -20.233 1.00 92.88 196 ALA A C 1
ATOM 1535 O O . ALA A 1 196 ? 4.051 6.332 -20.645 1.00 92.88 196 ALA A O 1
ATOM 1536 N N . ARG A 1 197 ? 5.241 5.326 -19.021 1.00 93.19 197 ARG A N 1
ATOM 1537 C CA . ARG A 1 197 ? 4.119 5.238 -18.064 1.00 93.19 197 ARG A CA 1
ATOM 1538 C C . ARG A 1 197 ? 3.577 6.619 -17.707 1.00 93.19 197 ARG A C 1
ATOM 1540 O O . ARG A 1 197 ? 2.373 6.846 -17.837 1.00 93.19 197 ARG A O 1
ATOM 1547 N N . LEU A 1 198 ? 4.461 7.550 -17.343 1.00 97.31 198 LEU A N 1
ATOM 1548 C CA . LEU A 1 198 ? 4.079 8.927 -17.037 1.00 97.31 198 LEU A CA 1
ATOM 1549 C C . LEU A 1 198 ? 3.396 9.594 -18.237 1.00 97.31 198 LEU A C 1
ATOM 1551 O O . LEU A 1 198 ? 2.344 10.213 -18.092 1.00 97.31 198 LEU A O 1
ATOM 1555 N N . LEU A 1 199 ? 3.958 9.434 -19.436 1.00 96.44 199 LEU A N 1
ATOM 1556 C CA . LEU A 1 199 ? 3.405 9.982 -20.670 1.00 96.44 199 LEU A CA 1
ATOM 1557 C C . LEU A 1 199 ? 1.991 9.458 -20.953 1.00 96.44 199 LEU A C 1
ATOM 1559 O O . LEU A 1 199 ? 1.094 10.256 -21.239 1.00 96.44 199 LEU A O 1
ATOM 1563 N N . ASN A 1 200 ? 1.785 8.143 -20.856 1.00 91.44 200 ASN A N 1
ATOM 1564 C CA . ASN A 1 200 ? 0.474 7.523 -21.050 1.00 91.44 200 ASN A CA 1
ATOM 1565 C C . ASN A 1 200 ? -0.531 8.055 -20.021 1.00 91.44 200 ASN A C 1
ATOM 1567 O O . ASN A 1 200 ? -1.631 8.477 -20.389 1.00 91.44 200 ASN A O 1
ATOM 1571 N N . GLN A 1 201 ? -0.126 8.137 -18.750 1.00 94.81 201 GLN A N 1
ATOM 1572 C CA . GLN A 1 201 ? -0.969 8.674 -17.686 1.00 94.81 201 GLN A CA 1
ATOM 1573 C C . GLN A 1 201 ? -1.350 10.139 -17.949 1.00 94.81 201 GLN A C 1
ATOM 1575 O O . GLN A 1 201 ? -2.529 10.486 -17.866 1.00 94.81 201 GLN A O 1
ATOM 1580 N N . ILE A 1 202 ? -0.405 11.000 -18.339 1.00 96.25 202 ILE A N 1
ATOM 1581 C CA . ILE A 1 202 ? -0.702 12.403 -18.659 1.00 96.25 202 ILE A CA 1
ATOM 1582 C C . ILE A 1 202 ? -1.633 12.501 -19.871 1.00 96.25 202 ILE A C 1
ATOM 1584 O O . ILE A 1 202 ? -2.598 13.265 -19.831 1.00 96.25 202 ILE A O 1
ATOM 1588 N N . CYS A 1 203 ? -1.389 11.727 -20.932 1.00 94.06 203 CYS A N 1
ATOM 1589 C CA . CYS A 1 203 ? -2.223 11.748 -22.135 1.00 94.06 203 CYS A CA 1
ATOM 1590 C C . CYS A 1 203 ? -3.653 11.259 -21.867 1.00 94.06 203 CYS A C 1
ATOM 1592 O O . CYS A 1 203 ? -4.582 11.744 -22.513 1.00 94.06 203 CYS A O 1
ATOM 1594 N N . SER A 1 204 ? -3.848 10.362 -20.894 1.00 91.31 204 SER A N 1
ATOM 1595 C CA . SER A 1 204 ? -5.186 9.949 -20.452 1.00 91.31 204 SER A CA 1
ATOM 1596 C C . SER A 1 204 ? -5.978 11.105 -19.815 1.00 91.31 204 SER A C 1
ATOM 1598 O O . SER A 1 204 ? -7.189 11.206 -20.004 1.00 91.31 204 SER A O 1
ATOM 1600 N N . ILE A 1 205 ? -5.291 12.026 -19.124 1.00 94.31 205 ILE A N 1
ATOM 1601 C CA . ILE A 1 205 ? -5.885 13.195 -18.453 1.00 94.31 205 ILE A CA 1
ATOM 1602 C C . ILE A 1 205 ? -6.025 14.384 -19.417 1.00 94.31 205 ILE A C 1
ATOM 1604 O O . ILE A 1 205 ? -7.021 15.116 -19.377 1.00 94.31 205 ILE A O 1
ATOM 1608 N N . ASN A 1 206 ? -5.014 14.604 -20.260 1.00 95.81 206 ASN A N 1
ATOM 1609 C CA . ASN A 1 206 ? -4.915 15.699 -21.217 1.00 95.81 206 ASN A CA 1
ATOM 1610 C C . ASN A 1 206 ? -4.284 15.217 -22.542 1.00 95.81 206 ASN A C 1
ATOM 1612 O O . ASN A 1 206 ? -3.066 15.307 -22.714 1.00 95.81 206 ASN A O 1
ATOM 1616 N N . PRO A 1 207 ? -5.097 14.785 -23.524 1.00 93.88 207 PRO A N 1
ATOM 1617 C CA . PRO A 1 207 ? -4.599 14.303 -24.816 1.00 93.88 207 PRO A CA 1
ATOM 1618 C C . PRO A 1 207 ? -3.802 15.344 -25.615 1.00 93.88 207 PRO A C 1
ATOM 1620 O O . PRO A 1 207 ? -2.985 14.994 -26.463 1.00 93.88 207 PRO A O 1
ATOM 1623 N N . GLU A 1 208 ? -4.021 16.637 -25.361 1.00 94.81 208 GLU A N 1
ATOM 1624 C CA . GLU A 1 208 ? -3.312 17.717 -26.054 1.00 94.81 208 GLU A CA 1
ATOM 1625 C C . GLU A 1 208 ? -1.859 17.861 -25.579 1.00 94.81 208 GLU A C 1
ATOM 1627 O O . GLU A 1 208 ? -1.061 18.502 -26.265 1.00 94.81 208 GLU A O 1
ATOM 1632 N N . PHE A 1 209 ? -1.496 17.231 -24.454 1.00 95.81 209 PHE A N 1
ATOM 1633 C CA . PHE A 1 209 ? -0.139 17.232 -23.909 1.00 95.81 209 PHE A CA 1
ATOM 1634 C C . PHE A 1 209 ? 0.902 16.726 -24.911 1.00 95.81 209 PHE A C 1
ATOM 1636 O O . PHE A 1 209 ? 2.007 17.259 -24.967 1.00 95.81 209 PHE A O 1
ATOM 1643 N N . ILE A 1 210 ? 0.533 15.777 -25.780 1.00 93.81 210 ILE A N 1
ATOM 1644 C CA . ILE A 1 210 ? 1.440 15.224 -26.795 1.00 93.81 210 ILE A CA 1
ATOM 1645 C C . ILE A 1 210 ? 2.038 16.301 -27.713 1.00 93.81 210 ILE A C 1
ATOM 1647 O O . ILE A 1 210 ? 3.140 16.144 -28.226 1.00 93.81 210 ILE A O 1
ATOM 1651 N N . LYS A 1 211 ? 1.328 17.422 -27.909 1.00 94.81 211 LYS A N 1
ATOM 1652 C CA . LYS A 1 211 ? 1.773 18.536 -28.760 1.00 94.81 211 LYS A CA 1
ATOM 1653 C C . LYS A 1 211 ? 2.912 19.339 -28.131 1.00 94.81 211 LYS A C 1
ATOM 1655 O O . LYS A 1 211 ? 3.544 20.119 -28.835 1.00 94.81 211 LYS A O 1
ATOM 1660 N N . MET A 1 212 ? 3.149 19.174 -26.829 1.00 96.06 212 MET A N 1
ATOM 1661 C CA . MET A 1 212 ? 4.250 19.805 -26.098 1.00 96.06 212 MET A CA 1
ATOM 1662 C C . MET A 1 212 ? 5.555 19.009 -26.195 1.00 96.06 212 MET A C 1
ATOM 1664 O O . MET A 1 212 ? 6.602 19.521 -25.812 1.00 96.06 212 MET A O 1
ATOM 1668 N N . LEU A 1 213 ? 5.501 17.772 -26.695 1.00 95.31 213 LEU A N 1
ATOM 1669 C CA . LEU A 1 213 ? 6.640 16.864 -26.751 1.00 95.31 213 LEU A CA 1
ATOM 1670 C C . LEU A 1 213 ? 7.268 16.809 -28.150 1.00 95.31 213 LEU A C 1
ATOM 1672 O O . LEU A 1 213 ? 6.594 17.074 -29.153 1.00 95.31 213 LEU A O 1
ATOM 1676 N N . PRO A 1 214 ? 8.558 16.437 -28.252 1.00 92.44 214 PRO A N 1
ATOM 1677 C CA . PRO A 1 214 ? 9.181 16.169 -29.542 1.00 92.44 214 PRO A CA 1
ATOM 1678 C C . PRO A 1 214 ? 8.485 15.001 -30.251 1.00 92.44 214 PRO A C 1
ATOM 1680 O O . PRO A 1 214 ? 7.974 14.079 -29.617 1.00 92.44 214 PRO A O 1
ATOM 1683 N N . GLN A 1 215 ? 8.518 14.993 -31.588 1.00 88.00 215 GLN A N 1
ATOM 1684 C CA . GLN A 1 215 ? 7.877 13.939 -32.391 1.00 88.00 215 GLN A CA 1
ATOM 1685 C C . GLN A 1 215 ? 8.379 12.531 -32.037 1.00 88.00 215 GLN A C 1
ATOM 1687 O O . GLN A 1 215 ? 7.602 11.581 -32.095 1.00 88.00 215 GLN A O 1
ATOM 1692 N N . SER A 1 216 ? 9.637 12.394 -31.609 1.00 86.75 216 SER A N 1
ATOM 1693 C CA . SER A 1 216 ? 10.207 11.126 -31.142 1.00 86.75 216 SER A CA 1
ATOM 1694 C C . SER A 1 216 ? 9.489 10.537 -29.925 1.00 86.75 216 SER A C 1
ATOM 1696 O O . SER A 1 216 ? 9.520 9.329 -29.750 1.00 86.75 216 SER A O 1
ATOM 1698 N N . ALA A 1 217 ? 8.805 11.340 -29.104 1.00 85.56 217 ALA A N 1
ATOM 1699 C CA . ALA A 1 217 ? 8.051 10.835 -27.957 1.00 85.56 217 ALA A CA 1
ATOM 1700 C C . ALA A 1 217 ? 6.808 10.034 -28.375 1.00 85.56 217 ALA A C 1
ATOM 1702 O O . ALA A 1 217 ? 6.351 9.163 -27.641 1.00 85.56 217 ALA A O 1
ATOM 1703 N N . THR A 1 218 ? 6.271 10.289 -29.574 1.00 81.88 218 THR A N 1
ATOM 1704 C CA . THR A 1 218 ? 5.047 9.622 -30.044 1.00 81.88 218 THR A CA 1
ATOM 1705 C C . THR A 1 218 ? 5.223 8.121 -30.262 1.00 81.88 218 THR A C 1
ATOM 1707 O O . THR A 1 218 ? 4.249 7.388 -30.125 1.00 81.88 218 THR A O 1
ATOM 1710 N N . SER A 1 219 ? 6.445 7.645 -30.531 1.00 84.75 219 SER A N 1
ATOM 1711 C CA . SER A 1 219 ? 6.722 6.214 -30.707 1.00 84.75 219 SER A CA 1
ATOM 1712 C C . SER A 1 219 ? 6.709 5.412 -29.405 1.00 84.75 219 SER A C 1
ATOM 1714 O O . SER A 1 219 ? 6.695 4.190 -29.466 1.00 84.75 219 SER A O 1
ATOM 1716 N N . PHE A 1 220 ? 6.728 6.075 -28.244 1.00 79.00 220 PHE A N 1
ATOM 1717 C CA . PHE A 1 220 ? 6.719 5.427 -26.925 1.00 79.00 220 PHE A CA 1
ATOM 1718 C C . PHE A 1 220 ? 5.309 5.229 -26.355 1.00 79.00 220 PHE A C 1
ATOM 1720 O O . PHE A 1 220 ? 5.140 4.588 -25.321 1.00 79.00 220 PHE A O 1
ATOM 1727 N N . LEU A 1 221 ? 4.289 5.769 -27.024 1.00 77.06 221 LEU A N 1
ATOM 1728 C CA . LEU A 1 221 ? 2.893 5.516 -26.685 1.00 77.06 221 LEU A CA 1
ATOM 1729 C C . LEU A 1 221 ? 2.496 4.105 -27.120 1.00 77.06 221 LEU A C 1
ATOM 1731 O O . LEU A 1 221 ? 2.899 3.663 -28.200 1.00 77.06 221 LEU A O 1
ATOM 1735 N N . SER A 1 222 ? 1.653 3.436 -26.330 1.00 71.00 222 SER A N 1
ATOM 1736 C CA . SER A 1 222 ? 1.106 2.129 -26.708 1.00 71.00 222 SER A CA 1
ATOM 1737 C C . SER A 1 222 ? 0.318 2.225 -28.023 1.00 71.00 222 SER A C 1
ATOM 1739 O O . SER A 1 222 ? -0.280 3.261 -28.321 1.00 71.00 222 SER A O 1
ATOM 1741 N N . ASP A 1 223 ? 0.266 1.149 -28.815 1.00 73.62 223 ASP A N 1
ATOM 1742 C CA . ASP A 1 223 ? -0.520 1.119 -30.062 1.00 73.62 223 ASP A CA 1
ATOM 1743 C C . ASP A 1 223 ? -1.998 1.474 -29.823 1.00 73.62 223 ASP A C 1
ATOM 1745 O O . ASP A 1 223 ? -2.661 2.075 -30.675 1.00 73.62 223 ASP A O 1
ATOM 1749 N N . GLU A 1 224 ? -2.534 1.107 -28.658 1.00 68.81 224 GLU A N 1
ATOM 1750 C CA . GLU A 1 224 ? -3.897 1.439 -28.263 1.00 68.81 224 GLU A CA 1
ATOM 1751 C C . GLU A 1 224 ? -4.056 2.937 -27.978 1.00 68.81 224 GLU A C 1
ATOM 1753 O O . GLU A 1 224 ? -4.999 3.567 -28.469 1.00 68.81 224 GLU A O 1
ATOM 1758 N N . ASP A 1 225 ? -3.111 3.532 -27.256 1.00 68.06 225 ASP A N 1
ATOM 1759 C CA . ASP A 1 225 ? -3.140 4.952 -26.917 1.00 68.06 225 ASP A CA 1
ATOM 1760 C C . ASP A 1 225 ? -2.855 5.823 -28.137 1.00 68.06 225 ASP A C 1
ATOM 1762 O O . ASP A 1 225 ? -3.543 6.823 -28.346 1.00 68.06 225 ASP A O 1
ATOM 1766 N N . GLN A 1 226 ? -1.959 5.395 -29.031 1.00 71.00 226 GLN A N 1
ATOM 1767 C CA . GLN A 1 226 ? -1.775 6.017 -30.342 1.00 71.00 226 GLN A CA 1
ATOM 1768 C C . GLN A 1 226 ? -3.091 6.038 -31.130 1.00 71.00 226 GLN A C 1
ATOM 1770 O O . GLN A 1 226 ? -3.451 7.065 -31.713 1.00 71.00 226 GLN A O 1
ATOM 1775 N N . ARG A 1 227 ? -3.869 4.945 -31.111 1.00 70.88 227 ARG A N 1
ATOM 1776 C CA . ARG A 1 227 ? -5.195 4.897 -31.754 1.00 70.88 227 ARG A CA 1
ATOM 1777 C C . ARG A 1 227 ? -6.209 5.809 -31.061 1.00 70.88 227 ARG A C 1
ATOM 1779 O O . ARG A 1 227 ? -6.993 6.459 -31.758 1.00 70.88 227 ARG A O 1
ATOM 1786 N N . LYS A 1 228 ? -6.219 5.883 -29.724 1.00 69.81 228 LYS A N 1
ATOM 1787 C CA . LYS A 1 228 ? -7.089 6.803 -28.961 1.00 69.81 228 LYS A CA 1
ATOM 1788 C C . LYS A 1 228 ? -6.765 8.264 -29.284 1.00 69.81 228 LYS A C 1
ATOM 1790 O O . LYS A 1 228 ? -7.678 9.036 -29.575 1.00 69.81 228 LYS A O 1
ATOM 1795 N N . LEU A 1 229 ? -5.483 8.618 -29.346 1.00 65.19 229 LEU A N 1
ATOM 1796 C CA . LEU A 1 229 ? -5.002 9.946 -29.732 1.00 65.19 229 LEU A CA 1
ATOM 1797 C C . LEU A 1 229 ? -5.349 10.303 -31.180 1.00 65.19 229 LEU A C 1
ATOM 1799 O O . LEU A 1 229 ? -5.846 11.399 -31.434 1.00 65.19 229 LEU A O 1
ATOM 1803 N N . GLN A 1 230 ? -5.165 9.381 -32.129 1.00 70.62 230 GLN A N 1
ATOM 1804 C CA . GLN A 1 230 ? -5.563 9.597 -33.525 1.00 70.62 230 GLN A CA 1
ATOM 1805 C C . GLN A 1 230 ? -7.075 9.825 -33.658 1.00 70.62 230 GLN A C 1
ATOM 1807 O O . GLN A 1 230 ? -7.501 10.716 -34.394 1.00 70.62 230 GLN A O 1
ATOM 1812 N N . LYS A 1 231 ? -7.896 9.073 -32.911 1.00 70.88 231 LYS A N 1
ATOM 1813 C CA . LYS A 1 231 ? -9.351 9.286 -32.857 1.00 70.88 231 LYS A CA 1
ATOM 1814 C C . LYS A 1 231 ? -9.702 10.646 -32.255 1.00 70.88 231 LYS A C 1
ATOM 1816 O O . LYS A 1 231 ? -10.507 11.360 -32.845 1.00 70.88 231 LYS A O 1
ATOM 1821 N N . ALA A 1 232 ? -9.080 11.032 -31.141 1.00 59.53 232 ALA A N 1
ATOM 1822 C CA . ALA A 1 232 ? -9.302 12.332 -30.506 1.00 59.53 232 ALA A CA 1
ATOM 1823 C C . ALA A 1 232 ? -8.909 13.504 -31.426 1.00 59.53 232 ALA A C 1
ATOM 1825 O O . ALA A 1 232 ? -9.640 14.488 -31.516 1.00 59.53 232 ALA A O 1
ATOM 1826 N N . ALA A 1 233 ? -7.810 13.373 -32.178 1.00 59.56 233 ALA A N 1
ATOM 1827 C CA . ALA A 1 233 ? -7.372 14.361 -33.164 1.00 59.56 233 ALA A CA 1
ATOM 1828 C C . ALA A 1 233 ? -8.285 14.433 -34.406 1.00 59.56 233 ALA A C 1
ATOM 1830 O O . ALA A 1 233 ? -8.405 15.492 -35.025 1.00 59.56 233 ALA A O 1
ATOM 1831 N N . ALA A 1 234 ? -8.942 13.326 -34.772 1.00 63.03 234 ALA A N 1
ATOM 1832 C CA . ALA A 1 234 ? -9.877 13.258 -35.896 1.00 63.03 234 ALA A CA 1
ATOM 1833 C C . ALA A 1 234 ? -11.255 13.874 -35.587 1.00 63.03 234 ALA A C 1
ATOM 1835 O O . ALA A 1 234 ? -11.974 14.268 -36.512 1.00 63.03 234 ALA A O 1
ATOM 1836 N N . VAL A 1 235 ? -11.624 14.014 -34.307 1.00 57.22 235 VAL A N 1
ATOM 1837 C CA . VAL A 1 235 ? -12.828 14.746 -33.892 1.00 57.22 235 VAL A CA 1
ATOM 1838 C C . VAL A 1 235 ? -12.579 16.245 -34.090 1.00 57.22 235 VAL A C 1
ATOM 1840 O O . VAL A 1 235 ? -12.090 16.953 -33.211 1.00 57.22 235 VAL A O 1
ATOM 1843 N N . ARG A 1 236 ? -12.899 16.750 -35.290 1.00 42.25 236 ARG A N 1
ATOM 1844 C CA . ARG A 1 236 ? -12.911 18.191 -35.584 1.00 42.25 236 ARG A CA 1
ATOM 1845 C C . ARG A 1 236 ? -13.745 18.908 -34.522 1.00 42.25 236 ARG A C 1
ATOM 1847 O O . ARG A 1 236 ? -14.933 18.618 -34.383 1.00 42.25 236 ARG A O 1
ATOM 1854 N N . ARG A 1 237 ? -13.141 19.882 -33.827 1.00 43.03 237 ARG A N 1
ATOM 1855 C CA . ARG A 1 237 ? -13.879 20.827 -32.974 1.00 43.03 237 ARG A CA 1
ATOM 1856 C C . ARG A 1 237 ? -15.062 21.377 -33.789 1.00 43.03 237 ARG A C 1
ATOM 1858 O O . ARG A 1 237 ? -14.827 21.802 -34.927 1.00 43.03 237 ARG A O 1
ATOM 1865 N N . PRO A 1 238 ? -16.304 21.351 -33.271 1.00 39.12 238 PRO A N 1
ATOM 1866 C CA . PRO A 1 238 ? -17.429 21.946 -33.977 1.00 39.12 238 PRO A CA 1
ATOM 1867 C C . PRO A 1 238 ? -17.078 23.402 -34.277 1.00 39.12 238 PRO A C 1
ATOM 1869 O O . PRO A 1 238 ? -16.537 24.106 -33.420 1.00 39.12 238 PRO A O 1
ATOM 1872 N N . ALA A 1 239 ? -17.300 23.816 -35.526 1.00 38.84 239 ALA A N 1
ATOM 1873 C CA . ALA A 1 239 ? -17.018 25.179 -35.949 1.00 38.84 239 ALA A CA 1
ATOM 1874 C C . ALA A 1 239 ? -17.698 26.152 -34.969 1.00 38.84 239 ALA A C 1
ATOM 1876 O O . ALA A 1 239 ? -18.848 25.900 -34.590 1.00 38.84 239 ALA A O 1
ATOM 1877 N N . PRO A 1 240 ? -17.021 27.236 -34.539 1.00 39.78 240 PRO A N 1
ATOM 1878 C CA . PRO A 1 240 ? -17.668 28.245 -33.714 1.00 39.78 240 PRO A CA 1
ATOM 1879 C C . PRO A 1 240 ? -18.952 28.685 -34.428 1.00 39.78 240 PRO A C 1
ATOM 1881 O O . PRO A 1 240 ? -18.920 28.840 -35.656 1.00 39.78 240 PRO A O 1
ATOM 1884 N N . PRO A 1 241 ? -20.082 28.821 -33.708 1.00 40.06 241 PRO A N 1
ATOM 1885 C CA . PRO A 1 241 ? -21.359 29.128 -34.328 1.00 40.06 241 PRO A CA 1
ATOM 1886 C C . PRO A 1 241 ? -21.184 30.384 -35.174 1.00 40.06 241 PRO A C 1
ATOM 1888 O O . PRO A 1 241 ? -20.828 31.453 -34.675 1.00 40.06 241 PRO A O 1
ATOM 1891 N N . SER A 1 242 ? -21.362 30.223 -36.482 1.00 39.44 242 SER A N 1
ATOM 1892 C CA . SER A 1 242 ? -21.333 31.333 -37.419 1.00 39.44 242 SER A CA 1
ATOM 1893 C C . SER A 1 242 ? -22.458 32.272 -37.003 1.00 39.44 242 SER A C 1
ATOM 1895 O O . SER A 1 242 ? -23.621 31.873 -36.975 1.00 39.44 242 SER A O 1
ATOM 1897 N N . LEU A 1 243 ? -22.100 33.502 -36.630 1.00 40.22 243 LEU A N 1
ATOM 1898 C CA . LEU A 1 243 ? -23.057 34.564 -36.343 1.00 40.22 243 LEU A CA 1
ATOM 1899 C C . LEU A 1 243 ? -24.043 34.666 -37.520 1.00 40.22 243 LEU A C 1
ATOM 1901 O O . LEU A 1 243 ? -23.605 34.940 -38.643 1.00 40.22 243 LEU A O 1
ATOM 1905 N N . PRO A 1 244 ? -25.352 34.441 -37.310 1.00 39.62 244 PRO A N 1
ATOM 1906 C CA . PRO A 1 244 ? -26.310 34.533 -38.391 1.00 39.62 244 PRO A CA 1
ATOM 1907 C C . PRO A 1 244 ? -26.476 35.996 -38.806 1.00 39.62 244 PRO A C 1
ATOM 1909 O O . PRO A 1 244 ? -26.923 36.856 -38.045 1.00 39.62 244 PRO A O 1
ATOM 1912 N N . LEU A 1 245 ? -26.111 36.255 -40.058 1.00 40.34 245 LEU A N 1
ATOM 1913 C CA . LEU A 1 245 ? -26.468 37.446 -40.810 1.00 40.34 245 LEU A CA 1
ATOM 1914 C C . LEU A 1 245 ? -27.999 37.599 -40.852 1.00 40.34 245 LEU A C 1
ATOM 1916 O O . LEU A 1 245 ? -28.702 36.818 -41.482 1.00 40.34 245 LEU A O 1
ATOM 1920 N N . LEU A 1 246 ? -28.489 38.637 -40.177 1.00 43.97 246 LEU A N 1
ATOM 1921 C CA . LEU A 1 246 ? -29.413 39.645 -40.706 1.00 43.97 246 LEU A CA 1
ATOM 1922 C C . LEU A 1 246 ? -30.494 39.135 -41.689 1.00 43.97 246 LEU A C 1
ATOM 1924 O O . LEU A 1 246 ? -30.377 39.310 -42.900 1.00 43.97 246 LEU A O 1
ATOM 1928 N N . VAL A 1 247 ? -31.615 38.621 -41.166 1.00 35.56 247 VAL A N 1
ATOM 1929 C CA . VAL A 1 247 ? -32.871 38.510 -41.931 1.00 35.56 247 VAL A CA 1
ATOM 1930 C C . VAL A 1 247 ? -34.059 39.016 -41.103 1.00 35.56 247 VAL A C 1
ATOM 1932 O O . VAL A 1 247 ? -34.507 38.390 -40.153 1.00 35.56 247 VAL A O 1
ATOM 1935 N N . LYS A 1 248 ? -34.510 40.207 -41.512 1.00 35.41 248 LYS A N 1
ATOM 1936 C CA . LYS A 1 248 ? -35.857 40.808 -41.471 1.00 35.41 248 LYS A CA 1
ATOM 1937 C C . LYS A 1 248 ? -36.844 40.322 -40.393 1.00 35.41 248 LYS A C 1
ATOM 1939 O O . LYS A 1 248 ? -37.468 39.273 -40.496 1.00 35.41 248 LYS A O 1
ATOM 1944 N N . THR A 1 249 ? -37.077 41.230 -39.451 1.00 35.50 249 THR A N 1
ATOM 1945 C CA . THR A 1 249 ? -38.211 41.310 -38.526 1.00 35.50 249 THR A CA 1
ATOM 1946 C C . THR A 1 249 ? -39.580 41.329 -39.222 1.00 35.50 249 THR A C 1
ATOM 1948 O O . THR A 1 249 ? -39.750 42.024 -40.227 1.00 35.50 249 THR A O 1
ATOM 1951 N N . PRO A 1 250 ? -40.607 40.725 -38.597 1.00 36.97 250 PRO A N 1
ATOM 1952 C CA . PRO A 1 250 ? -41.970 41.224 -38.643 1.00 36.97 250 PRO A CA 1
ATOM 1953 C C . PRO A 1 250 ? -42.356 41.895 -37.316 1.00 36.97 250 PRO A C 1
ATOM 1955 O O . PRO A 1 250 ? -42.068 41.428 -36.217 1.00 36.97 250 PRO A O 1
ATOM 1958 N N . ILE A 1 251 ? -43.003 43.043 -37.476 1.00 43.75 251 ILE A N 1
ATOM 1959 C CA . ILE A 1 251 ? -43.507 43.980 -36.473 1.00 43.75 251 ILE A CA 1
ATOM 1960 C C . ILE A 1 251 ? -44.755 43.405 -35.796 1.00 43.75 251 ILE A C 1
ATOM 1962 O O . ILE A 1 251 ? -45.741 43.216 -36.500 1.00 43.75 251 ILE A O 1
ATOM 1966 N N . ILE A 1 252 ? -44.763 43.230 -34.465 1.00 33.66 252 ILE A N 1
ATOM 1967 C CA . ILE A 1 252 ? -45.979 43.114 -33.622 1.00 33.66 252 ILE A CA 1
ATOM 1968 C C . ILE A 1 252 ? -45.701 43.769 -32.239 1.00 33.66 252 ILE A C 1
ATOM 1970 O O . ILE A 1 252 ? -44.554 43.753 -31.788 1.00 33.66 252 ILE A O 1
ATOM 1974 N N . PRO A 1 253 ? -46.684 44.454 -31.609 1.00 35.78 253 PRO A N 1
ATOM 1975 C CA . PRO A 1 253 ? -46.455 45.698 -30.876 1.00 35.78 253 PRO A CA 1
ATOM 1976 C C . PRO A 1 253 ? -46.307 45.554 -29.352 1.00 35.78 253 PRO A C 1
ATOM 1978 O O . PRO A 1 253 ? -46.816 44.631 -28.722 1.00 35.78 253 PRO A O 1
ATOM 1981 N N . LYS A 1 254 ? -45.642 46.556 -28.764 1.00 36.16 254 LYS A N 1
ATOM 1982 C CA . LYS A 1 254 ? -45.484 46.779 -27.318 1.00 36.16 254 LYS A CA 1
ATOM 1983 C C . LYS A 1 254 ? -46.832 46.929 -26.596 1.00 36.16 254 LYS A C 1
ATOM 1985 O O . LYS A 1 254 ? -47.639 47.753 -27.030 1.00 36.16 254 LYS A O 1
ATOM 1990 N N . PRO A 1 255 ? -46.982 46.338 -25.398 1.00 35.34 255 PRO A N 1
ATOM 1991 C CA . PRO A 1 255 ? -47.803 46.897 -24.339 1.00 35.34 255 PRO A CA 1
ATOM 1992 C C . PRO A 1 255 ? -46.959 47.716 -23.351 1.00 35.34 255 PRO A C 1
ATOM 1994 O O . PRO A 1 255 ? -45.820 47.402 -23.016 1.00 35.34 255 PRO A O 1
ATOM 1997 N N . GLN A 1 256 ? -47.585 48.815 -22.964 1.00 32.78 256 GLN A N 1
ATOM 1998 C CA . GLN A 1 256 ? -47.169 49.974 -22.189 1.00 32.78 256 GLN A CA 1
ATOM 1999 C C . GLN A 1 256 ? -46.516 49.720 -20.818 1.00 32.78 256 GLN A C 1
ATOM 2001 O O . GLN A 1 256 ? -46.863 48.799 -20.085 1.00 32.78 256 GLN A O 1
ATOM 2006 N N . LEU A 1 257 ? -45.627 50.656 -20.461 1.00 33.50 257 LEU A N 1
ATOM 2007 C CA . LEU A 1 257 ? -45.168 50.924 -19.100 1.00 33.50 257 LEU A CA 1
ATOM 2008 C C . LEU A 1 257 ? -46.341 51.175 -18.140 1.00 33.50 257 LEU A C 1
ATOM 2010 O O . LEU A 1 257 ? -47.264 51.913 -18.483 1.00 33.50 257 LEU A O 1
ATOM 2014 N N . ASN A 1 258 ? -46.176 50.769 -16.877 1.00 31.83 258 ASN A N 1
ATOM 2015 C CA . ASN A 1 258 ? -46.550 51.650 -15.773 1.00 31.83 258 ASN A CA 1
ATOM 2016 C C . ASN A 1 258 ? -45.543 51.558 -14.601 1.00 31.83 258 ASN A C 1
ATOM 2018 O O . ASN A 1 258 ? -45.147 50.451 -14.234 1.00 31.83 258 ASN A O 1
ATOM 2022 N N . PRO A 1 259 ? -45.105 52.695 -14.022 1.00 39.75 259 PRO A N 1
ATOM 2023 C CA . PRO A 1 259 ? -44.126 52.772 -12.941 1.00 39.75 259 PRO A CA 1
ATOM 2024 C C . PRO A 1 259 ? -44.786 53.059 -11.578 1.00 39.75 259 PRO A C 1
ATOM 2026 O O . PRO A 1 259 ? -45.755 53.812 -11.525 1.00 39.75 259 PRO A O 1
ATOM 2029 N N . ARG A 1 260 ? -44.196 52.547 -10.482 1.00 33.03 260 ARG A N 1
ATOM 2030 C CA . ARG A 1 260 ? -44.156 53.084 -9.090 1.00 33.03 260 ARG A CA 1
ATOM 2031 C C . ARG A 1 260 ? -44.341 51.995 -8.028 1.00 33.03 260 ARG A C 1
ATOM 2033 O O . ARG A 1 260 ? -45.339 51.290 -8.030 1.00 33.03 260 ARG A O 1
ATOM 2040 N N . GLY A 1 261 ? -43.443 51.991 -7.038 1.00 30.38 261 GLY A N 1
ATOM 2041 C CA . GLY A 1 261 ? -43.679 51.349 -5.742 1.00 30.38 261 GLY A CA 1
ATOM 2042 C C . GLY A 1 261 ? -42.419 51.144 -4.901 1.00 30.38 261 GLY A C 1
ATOM 2043 O O . GLY A 1 261 ? -41.882 50.048 -4.861 1.00 30.38 261 GLY A O 1
ATOM 2044 N N . ARG A 1 262 ? -41.942 52.205 -4.238 1.00 35.31 262 ARG A N 1
ATOM 2045 C CA . ARG A 1 262 ? -40.937 52.161 -3.154 1.00 35.31 262 ARG A CA 1
ATOM 2046 C C . ARG A 1 262 ? -41.533 51.549 -1.876 1.00 35.31 262 ARG A C 1
ATOM 2048 O O . ARG A 1 262 ? -42.679 51.866 -1.576 1.00 35.31 262 ARG A O 1
ATOM 2055 N N . ASN A 1 263 ? -40.720 50.818 -1.102 1.00 31.25 263 ASN A N 1
ATOM 2056 C CA . ASN A 1 263 ? -40.420 50.989 0.345 1.00 31.25 263 ASN A CA 1
ATOM 2057 C C . ASN A 1 263 ? -39.641 49.745 0.840 1.00 31.25 263 ASN A C 1
ATOM 2059 O O . ASN A 1 263 ? -40.062 48.626 0.588 1.00 31.25 263 ASN A O 1
ATOM 2063 N N . LEU A 1 264 ? -38.379 49.887 1.270 1.00 31.58 264 LEU A N 1
ATOM 2064 C CA . LEU A 1 264 ? -37.925 50.076 2.665 1.00 31.58 264 LEU A CA 1
ATOM 2065 C C . LEU A 1 264 ? -38.331 48.931 3.610 1.00 31.58 264 LEU A C 1
ATOM 2067 O O . LEU A 1 264 ? -39.504 48.837 3.939 1.00 31.58 264 LEU A O 1
ATOM 2071 N N . ILE A 1 265 ? -37.346 48.171 4.115 1.00 33.72 265 ILE A N 1
ATOM 2072 C CA . ILE A 1 265 ? -37.175 47.807 5.538 1.00 33.72 265 ILE A CA 1
ATOM 2073 C C . ILE A 1 265 ? -35.717 47.366 5.790 1.00 33.72 265 ILE A C 1
ATOM 2075 O O . ILE A 1 265 ? -35.042 46.805 4.931 1.00 33.72 265 ILE A O 1
ATOM 2079 N N . LEU A 1 266 ? -35.249 47.755 6.975 1.00 29.39 266 LEU A N 1
ATOM 2080 C CA . LEU A 1 266 ? -33.894 47.774 7.519 1.00 29.39 266 LEU A CA 1
ATOM 2081 C C . LEU A 1 266 ? -33.449 46.443 8.161 1.00 29.39 266 LEU A C 1
ATOM 2083 O O . LEU A 1 266 ? -34.264 45.592 8.500 1.00 29.39 266 LEU A O 1
ATOM 2087 N N . ARG A 1 267 ? -32.126 46.357 8.378 1.00 34.38 267 ARG A N 1
ATOM 2088 C CA . ARG A 1 267 ? -31.356 45.371 9.174 1.00 34.38 267 ARG A CA 1
ATOM 2089 C C . ARG A 1 267 ? -31.869 45.202 10.626 1.00 34.38 267 ARG A C 1
ATOM 2091 O O . ARG A 1 267 ? -32.608 46.055 11.113 1.00 34.38 267 ARG A O 1
ATOM 2098 N N . PRO A 1 268 ? -31.312 44.233 11.384 1.00 40.06 268 PRO A N 1
ATOM 2099 C CA . PRO A 1 268 ? -30.238 44.645 12.298 1.00 40.06 268 PRO A CA 1
ATOM 2100 C C . PRO A 1 268 ? -29.007 43.724 12.338 1.00 40.06 268 PRO A C 1
ATOM 2102 O O . PRO A 1 268 ? -29.067 42.518 12.135 1.00 40.06 268 PRO A O 1
ATOM 2105 N N . ASN A 1 269 ? -27.884 44.380 12.630 1.00 28.98 269 ASN A N 1
ATOM 2106 C CA . ASN A 1 269 ? -26.551 43.855 12.901 1.00 28.98 269 ASN A CA 1
ATOM 2107 C C . ASN A 1 269 ? -26.337 43.909 14.427 1.00 28.98 269 ASN A C 1
ATOM 2109 O O . ASN A 1 269 ? -26.722 44.910 15.039 1.00 28.98 269 ASN A O 1
ATOM 2113 N N . VAL A 1 270 ? -25.737 42.885 15.039 1.00 34.28 270 VAL A N 1
ATOM 2114 C CA . VAL A 1 270 ? -25.453 42.852 16.485 1.00 34.28 270 VAL A CA 1
ATOM 2115 C C . VAL A 1 270 ? -23.950 42.979 16.722 1.00 34.28 270 VAL A C 1
ATOM 2117 O O . VAL A 1 270 ? -23.160 42.132 16.326 1.00 34.28 270 VAL A O 1
ATOM 2120 N N . ASN A 1 271 ? -23.597 44.065 17.408 1.00 32.09 271 ASN A N 1
ATOM 2121 C CA . ASN A 1 271 ? -22.302 44.361 18.016 1.00 32.09 271 ASN A CA 1
ATOM 2122 C C . ASN A 1 271 ? -22.132 43.593 19.337 1.00 32.09 271 ASN A C 1
ATOM 2124 O O . ASN A 1 271 ? -23.070 43.565 20.134 1.00 32.09 271 ASN A O 1
ATOM 2128 N N . LYS A 1 272 ? -20.900 43.181 19.666 1.00 36.31 272 LYS A N 1
ATOM 2129 C CA . LYS A 1 272 ? -20.383 43.227 21.047 1.00 36.31 272 LYS A CA 1
ATOM 2130 C C . LYS A 1 272 ? -18.924 43.696 21.058 1.00 36.31 272 LYS A C 1
ATOM 2132 O O . LYS A 1 272 ? -18.032 43.018 20.571 1.00 36.31 272 LYS A O 1
ATOM 2137 N N . ASN A 1 273 ? -18.733 44.880 21.637 1.00 34.16 273 ASN A N 1
ATOM 2138 C CA . ASN A 1 273 ? -17.464 45.430 22.110 1.00 34.16 273 ASN A CA 1
ATOM 2139 C C . ASN A 1 273 ? -17.093 44.804 23.463 1.00 34.16 273 ASN A C 1
ATOM 2141 O O . ASN A 1 273 ? -17.986 44.569 24.277 1.00 34.16 273 ASN A O 1
ATOM 2145 N N . ASN A 1 274 ? -15.794 44.738 23.771 1.00 31.52 274 ASN A N 1
ATOM 2146 C CA . ASN A 1 274 ? -15.295 45.235 25.058 1.00 31.52 274 ASN A CA 1
ATOM 2147 C C . ASN A 1 274 ? -13.837 45.729 24.950 1.00 31.52 274 ASN A C 1
ATOM 2149 O O . ASN A 1 274 ? -12.964 45.035 24.442 1.00 31.52 274 ASN A O 1
ATOM 2153 N N . LYS A 1 275 ? -13.620 46.964 25.421 1.00 36.62 275 LYS A N 1
ATOM 2154 C CA . LYS A 1 275 ? -12.338 47.668 25.638 1.00 36.62 275 LYS A CA 1
ATOM 2155 C C . LYS A 1 275 ? -11.827 47.378 27.053 1.00 36.62 275 LYS A C 1
ATOM 2157 O O . LYS A 1 275 ? -12.694 47.271 27.907 1.00 36.62 275 LYS A O 1
ATOM 2162 N N . VAL A 1 276 ? -10.513 47.501 27.318 1.00 32.88 276 VAL A N 1
ATOM 2163 C CA . VAL A 1 276 ? -9.930 48.280 28.452 1.00 32.88 276 VAL A CA 1
ATOM 2164 C C . VAL A 1 276 ? -8.445 48.669 28.179 1.00 32.88 276 VAL A C 1
ATOM 2166 O O . VAL A 1 276 ? -7.670 47.842 27.725 1.00 32.88 276 VAL A O 1
ATOM 2169 N N . HIS A 1 277 ? -8.137 49.955 28.453 1.00 30.38 277 HIS A N 1
ATOM 2170 C CA . HIS A 1 277 ? -6.899 50.713 28.811 1.00 30.38 277 HIS A CA 1
ATOM 2171 C C . HIS A 1 277 ? -5.459 50.230 28.489 1.00 30.38 277 HIS A C 1
ATOM 2173 O O . HIS A 1 277 ? -5.101 49.107 28.794 1.00 30.38 277 HIS A O 1
ATOM 2179 N N . VAL A 1 278 ? -4.609 51.035 27.812 1.00 34.25 278 VAL A N 1
ATOM 2180 C CA . VAL A 1 278 ? -3.773 52.220 28.217 1.00 34.25 278 VAL A CA 1
ATOM 2181 C C . VAL A 1 278 ? -2.523 51.875 29.041 1.00 34.25 278 VAL A C 1
ATOM 2183 O O . VAL A 1 278 ? -2.665 51.538 30.206 1.00 34.25 278 VAL A O 1
ATOM 2186 N N . THR A 1 279 ? -1.330 52.138 28.479 1.00 30.14 279 THR A N 1
ATOM 2187 C CA . THR A 1 279 ? -0.310 53.082 29.007 1.00 30.14 279 THR A CA 1
ATOM 2188 C C . THR A 1 279 ? 0.830 53.301 28.002 1.00 30.14 279 THR A C 1
ATOM 2190 O O . THR A 1 279 ? 1.272 52.394 27.307 1.00 30.14 279 THR A O 1
ATOM 2193 N N . SER A 1 280 ? 1.286 54.550 27.923 1.00 31.45 280 SER A N 1
ATOM 2194 C CA . SER A 1 280 ? 2.362 55.065 27.072 1.00 31.45 280 SER A CA 1
ATOM 2195 C C . SER A 1 280 ? 3.512 55.571 27.945 1.00 31.45 280 SER A C 1
ATOM 2197 O O . SER A 1 280 ? 3.252 56.360 28.856 1.00 31.45 280 SER A O 1
ATOM 2199 N N . HIS A 1 281 ? 4.762 55.220 27.628 1.00 35.12 281 HIS A N 1
ATOM 2200 C CA . HIS A 1 281 ? 5.957 55.850 28.200 1.00 35.12 281 HIS A CA 1
ATOM 2201 C C . HIS A 1 281 ? 6.993 56.211 27.118 1.00 35.12 281 HIS A C 1
ATOM 2203 O O . HIS A 1 281 ? 7.413 55.367 26.337 1.00 35.12 281 HIS A O 1
ATOM 2209 N N . SER A 1 282 ? 7.315 57.512 27.091 1.00 35.38 282 SER A N 1
ATOM 2210 C CA . SER A 1 282 ? 8.605 58.201 26.858 1.00 35.38 282 SER A CA 1
ATOM 2211 C C . SER A 1 282 ? 9.767 57.510 26.114 1.00 35.38 282 SER A C 1
ATOM 2213 O O . SER A 1 282 ? 10.200 56.433 26.503 1.00 35.38 282 SER A O 1
ATOM 2215 N N . GLY A 1 283 ? 10.338 58.245 25.138 1.00 31.14 283 GLY A N 1
ATOM 2216 C CA . GLY A 1 283 ? 11.527 57.924 24.315 1.00 31.14 283 GLY A CA 1
ATOM 2217 C C . GLY A 1 283 ? 12.888 57.857 25.040 1.00 31.14 283 GLY A C 1
ATOM 2218 O O . GLY A 1 283 ? 12.909 57.745 26.264 1.00 31.14 283 GLY A O 1
ATOM 2219 N N . PRO A 1 284 ? 14.035 57.933 24.318 1.00 47.00 284 PRO A N 1
ATOM 2220 C CA . PRO A 1 284 ? 14.512 59.222 23.790 1.00 47.00 284 PRO A CA 1
ATOM 2221 C C . PRO A 1 284 ? 15.234 59.196 22.415 1.00 47.00 284 PRO A C 1
ATOM 2223 O O . PRO A 1 284 ? 15.475 58.162 21.805 1.00 47.00 284 PRO A O 1
ATOM 2226 N N . GLN A 1 285 ? 15.544 60.414 21.956 1.00 37.41 285 GLN A N 1
ATOM 2227 C CA . GLN A 1 285 ? 16.208 60.855 20.718 1.00 37.41 285 GLN A CA 1
ATOM 2228 C C . GLN A 1 285 ? 17.679 60.422 20.546 1.00 37.41 285 GLN A C 1
ATOM 2230 O O . GLN A 1 285 ? 18.404 60.370 21.536 1.00 37.41 285 GLN A O 1
ATOM 2235 N N . ALA A 1 286 ? 18.128 60.306 19.280 1.00 36.81 286 ALA A N 1
ATOM 2236 C CA . ALA A 1 286 ? 19.313 60.946 18.641 1.00 36.81 286 ALA A CA 1
ATOM 2237 C C . ALA A 1 286 ? 19.772 60.143 17.387 1.00 36.81 286 ALA A C 1
ATOM 2239 O O . ALA A 1 286 ? 19.370 58.994 17.240 1.00 36.81 286 ALA A O 1
ATOM 2240 N N . PRO A 1 287 ? 20.698 60.635 16.535 1.00 49.00 287 PRO A N 1
ATOM 2241 C CA . PRO A 1 287 ? 20.758 61.938 15.884 1.00 49.00 287 PRO A CA 1
ATOM 2242 C C . PRO A 1 287 ? 20.832 61.829 14.341 1.00 49.00 287 PRO A C 1
ATOM 2244 O O . PRO A 1 287 ? 21.254 60.842 13.748 1.00 49.00 287 PRO A O 1
ATOM 2247 N N . SER A 1 288 ? 20.457 62.927 13.698 1.00 43.78 288 SER A N 1
ATOM 2248 C CA . SER A 1 288 ? 20.526 63.205 12.263 1.00 43.78 288 SER A CA 1
ATOM 2249 C C . SER A 1 288 ? 21.956 63.237 11.701 1.00 43.78 288 SER A C 1
ATOM 2251 O O . SER A 1 288 ? 22.792 64.014 12.168 1.00 43.78 288 SER A O 1
ATOM 2253 N N . GLY A 1 289 ? 22.195 62.462 10.636 1.00 37.22 289 GLY A N 1
ATOM 2254 C CA . GLY A 1 289 ? 23.432 62.429 9.854 1.00 37.22 289 GLY A CA 1
ATOM 2255 C C . GLY A 1 289 ? 23.185 62.605 8.348 1.00 37.22 289 GLY A C 1
ATOM 2256 O O . GLY A 1 289 ? 22.446 61.845 7.738 1.00 37.22 289 GLY A O 1
ATOM 2257 N N . ARG A 1 290 ? 23.804 63.659 7.803 1.00 38.78 290 ARG A N 1
ATOM 2258 C CA . ARG A 1 290 ? 24.132 64.009 6.402 1.00 38.78 290 ARG A CA 1
ATOM 2259 C C . ARG A 1 290 ? 23.668 63.094 5.250 1.00 38.78 290 ARG A C 1
ATOM 2261 O O . ARG A 1 290 ? 24.118 61.965 5.106 1.00 38.78 290 ARG A O 1
ATOM 2268 N N . ALA A 1 291 ? 22.937 63.716 4.322 1.00 44.38 291 ALA A N 1
ATOM 2269 C CA . ALA A 1 291 ? 22.673 63.239 2.968 1.00 44.38 291 ALA A CA 1
ATOM 2270 C C . ALA A 1 291 ? 23.937 63.258 2.082 1.00 44.38 291 ALA A C 1
ATOM 2272 O O . ALA A 1 291 ? 24.618 64.283 1.984 1.00 44.38 291 ALA A O 1
ATOM 2273 N N . GLY A 1 292 ? 24.201 62.135 1.411 1.00 48.75 292 GLY A N 1
ATOM 2274 C CA . GLY A 1 292 ? 25.097 62.006 0.259 1.00 48.75 292 GLY A CA 1
ATOM 2275 C C . GLY A 1 292 ? 24.328 61.449 -0.953 1.00 48.75 292 GLY A C 1
ATOM 2276 O O . GLY A 1 292 ? 23.247 60.889 -0.764 1.00 48.75 292 GLY A O 1
ATOM 2277 N N . PRO A 1 293 ? 24.821 61.630 -2.193 1.00 51.50 293 PRO A N 1
ATOM 2278 C CA . PRO A 1 293 ? 24.066 61.318 -3.404 1.00 51.50 293 PRO A CA 1
ATOM 2279 C C . PRO A 1 293 ? 24.000 59.806 -3.659 1.00 51.50 293 PRO A C 1
ATOM 2281 O O . PRO A 1 293 ? 25.017 59.118 -3.593 1.00 51.50 293 PRO A O 1
ATOM 2284 N N . LEU A 1 294 ? 22.800 59.321 -3.984 1.00 44.22 294 LEU A N 1
ATOM 2285 C CA . LEU A 1 294 ? 22.521 57.945 -4.404 1.00 44.22 294 LEU A CA 1
ATOM 2286 C C . LEU A 1 294 ? 23.231 57.608 -5.734 1.00 44.22 294 LEU A C 1
ATOM 2288 O O . LEU A 1 294 ? 23.160 58.414 -6.667 1.00 44.22 294 LEU A O 1
ATOM 2292 N N . PRO A 1 295 ? 23.867 56.428 -5.861 1.00 50.94 295 PRO A N 1
ATOM 2293 C CA . PRO A 1 295 ? 24.310 55.899 -7.147 1.00 50.94 295 PRO A CA 1
ATOM 2294 C C . PRO A 1 295 ? 23.117 55.335 -7.950 1.00 50.94 295 PRO A C 1
ATOM 2296 O O . PRO A 1 295 ? 22.062 55.053 -7.376 1.00 50.94 295 PRO A O 1
ATOM 2299 N N . PRO A 1 296 ? 23.248 55.199 -9.282 1.00 49.97 296 PRO A N 1
ATOM 2300 C CA . PRO A 1 296 ? 22.142 54.805 -10.147 1.00 49.97 296 PRO A CA 1
ATOM 2301 C C . PRO A 1 296 ? 21.742 53.345 -9.901 1.00 49.97 296 PRO A C 1
ATOM 2303 O O . PRO A 1 296 ? 22.592 52.458 -9.899 1.00 49.97 296 PRO A O 1
ATOM 2306 N N . MET A 1 297 ? 20.435 53.115 -9.733 1.00 39.50 297 MET A N 1
ATOM 2307 C CA . MET A 1 297 ? 19.830 51.783 -9.720 1.00 39.50 297 MET A CA 1
ATOM 2308 C C . MET A 1 297 ? 20.173 51.058 -11.024 1.00 39.50 297 MET A C 1
ATOM 2310 O O . MET A 1 297 ? 19.744 51.470 -12.104 1.00 39.50 297 MET A O 1
ATOM 2314 N N . GLN A 1 298 ? 20.940 49.976 -10.916 1.00 40.97 298 GLN A N 1
ATOM 2315 C CA . GLN A 1 298 ? 20.937 48.937 -11.935 1.00 40.97 298 GLN A CA 1
ATOM 2316 C C . GLN A 1 298 ? 19.646 48.119 -11.784 1.00 40.97 298 GLN A C 1
ATOM 2318 O O . GLN A 1 298 ? 19.165 47.957 -10.662 1.00 40.97 298 GLN A O 1
ATOM 2323 N N . PRO A 1 299 ? 19.051 47.641 -12.888 1.00 42.41 299 PRO A N 1
ATOM 2324 C CA . PRO A 1 299 ? 17.892 46.769 -12.813 1.00 42.41 299 PRO A CA 1
ATOM 2325 C C . PRO A 1 299 ? 18.319 45.454 -12.154 1.00 42.41 299 PRO A C 1
ATOM 2327 O O . PRO A 1 299 ? 19.162 44.741 -12.696 1.00 42.41 299 PRO A O 1
ATOM 2330 N N . GLU A 1 300 ? 17.754 45.159 -10.984 1.00 39.81 300 GLU A N 1
ATOM 2331 C CA . GLU A 1 300 ? 17.821 43.827 -10.389 1.00 39.81 300 GLU A CA 1
ATOM 2332 C C . GLU A 1 300 ? 17.179 42.846 -11.373 1.00 39.81 300 GLU A C 1
ATOM 2334 O O . GLU A 1 300 ? 15.978 42.886 -11.646 1.00 39.81 300 GLU A O 1
ATOM 2339 N N . ILE A 1 301 ? 18.017 42.002 -11.967 1.00 45.94 301 ILE A N 1
ATOM 2340 C CA . ILE A 1 301 ? 17.580 40.784 -12.631 1.00 45.94 301 ILE A CA 1
ATOM 2341 C C . ILE A 1 301 ? 17.079 39.900 -11.491 1.00 45.94 301 ILE A C 1
ATOM 2343 O O . ILE A 1 301 ? 17.874 39.508 -10.643 1.00 45.94 301 ILE A O 1
ATOM 2347 N N . SER A 1 302 ? 15.769 39.652 -11.417 1.00 41.94 302 SER A N 1
ATOM 2348 C CA . SER A 1 302 ? 15.229 38.695 -10.452 1.00 41.94 302 SER A CA 1
ATOM 2349 C C . SER A 1 302 ? 15.793 37.320 -10.800 1.00 41.94 302 SER A C 1
ATOM 2351 O O . SER A 1 302 ? 15.399 36.734 -11.813 1.00 41.94 302 SER A O 1
ATOM 2353 N N . GLU A 1 303 ? 16.752 36.840 -10.017 1.00 51.00 303 GLU A N 1
ATOM 2354 C CA . GLU A 1 303 ? 17.235 35.470 -10.132 1.00 51.00 303 GLU A CA 1
ATOM 2355 C C . GLU A 1 303 ? 16.083 34.520 -9.784 1.00 51.00 303 GLU A C 1
ATOM 2357 O O . GLU A 1 303 ? 15.357 34.725 -8.811 1.00 51.00 303 GLU A O 1
ATOM 2362 N N . ASP A 1 304 ? 15.846 33.540 -10.656 1.00 62.00 304 ASP A N 1
ATOM 2363 C CA . ASP A 1 304 ? 14.812 32.524 -10.470 1.00 62.00 304 ASP A CA 1
ATOM 2364 C C . ASP A 1 304 ? 15.193 31.653 -9.255 1.00 62.00 304 ASP A C 1
ATOM 2366 O O . ASP A 1 304 ? 16.257 31.030 -9.298 1.00 62.00 304 ASP A O 1
ATOM 2370 N N . PRO A 1 305 ? 14.369 31.574 -8.189 1.00 52.66 305 PRO A N 1
ATOM 2371 C CA . PRO A 1 305 ? 14.648 30.758 -7.001 1.00 52.66 305 PRO A CA 1
ATOM 2372 C C . PRO A 1 305 ? 14.959 29.285 -7.317 1.00 52.66 305 PRO A C 1
ATOM 2374 O O . PRO A 1 305 ? 15.663 28.612 -6.566 1.00 52.66 305 PRO A O 1
ATOM 2377 N N . LEU A 1 306 ? 14.474 28.777 -8.458 1.00 52.25 306 LEU A N 1
ATOM 2378 C CA . LEU A 1 306 ? 14.786 27.429 -8.937 1.00 52.25 306 LEU A CA 1
ATOM 2379 C C . LEU A 1 306 ? 16.257 27.248 -9.336 1.00 52.25 306 LEU A C 1
ATOM 2381 O O . LEU A 1 306 ? 16.778 26.140 -9.213 1.00 52.25 306 LEU A O 1
ATOM 2385 N N . ASN A 1 307 ? 16.935 28.304 -9.792 1.00 63.66 307 ASN A N 1
ATOM 2386 C CA . ASN A 1 307 ? 18.359 28.229 -10.120 1.00 63.66 307 ASN A CA 1
ATOM 2387 C C . ASN A 1 307 ? 19.213 28.119 -8.854 1.00 63.66 307 ASN A C 1
ATOM 2389 O O . ASN A 1 307 ? 20.144 27.324 -8.834 1.00 63.66 307 ASN A O 1
ATOM 2393 N N . GLU A 1 308 ? 18.854 28.822 -7.776 1.00 65.56 308 GLU A N 1
ATOM 2394 C CA . GLU A 1 308 ? 19.564 28.706 -6.496 1.00 65.56 308 GLU A CA 1
ATOM 2395 C C . GLU A 1 308 ? 19.411 27.299 -5.894 1.00 65.56 308 GLU A C 1
ATOM 2397 O O . GLU A 1 308 ? 20.380 26.713 -5.409 1.00 65.56 308 GLU A O 1
ATOM 2402 N N . LEU A 1 309 ? 18.210 26.710 -5.985 1.00 54.84 309 LEU A N 1
ATOM 2403 C CA . LEU A 1 309 ? 17.979 25.308 -5.624 1.00 54.84 309 LEU A CA 1
ATOM 2404 C C . LEU A 1 309 ? 18.825 24.364 -6.487 1.00 54.84 309 LEU A C 1
ATOM 2406 O O . LEU A 1 309 ? 19.498 23.488 -5.945 1.00 54.84 309 LEU A O 1
ATOM 2410 N N . ARG A 1 310 ? 18.844 24.551 -7.814 1.00 61.56 310 ARG A N 1
ATOM 2411 C CA . ARG A 1 310 ? 19.673 23.737 -8.716 1.00 61.56 310 ARG A CA 1
ATOM 2412 C C . ARG A 1 310 ? 21.151 23.821 -8.329 1.00 61.56 310 ARG A C 1
ATOM 2414 O O . ARG A 1 310 ? 21.775 22.777 -8.171 1.00 61.56 310 ARG A O 1
ATOM 2421 N N . ASP A 1 311 ? 21.677 25.016 -8.082 1.00 64.31 311 ASP A N 1
ATOM 2422 C CA . ASP A 1 311 ? 23.079 25.223 -7.706 1.00 64.31 311 ASP A CA 1
ATOM 2423 C C . ASP A 1 311 ? 23.425 24.573 -6.352 1.00 64.31 311 ASP A C 1
ATOM 2425 O O . ASP A 1 311 ? 24.488 23.957 -6.217 1.00 64.31 311 ASP A O 1
ATOM 2429 N N . ARG A 1 312 ? 22.516 24.625 -5.362 1.00 62.25 312 ARG A N 1
ATOM 2430 C CA . ARG A 1 312 ? 22.703 23.941 -4.065 1.00 62.25 312 ARG A CA 1
ATOM 2431 C C . ARG A 1 312 ? 22.818 22.421 -4.216 1.00 62.25 312 ARG A C 1
ATOM 2433 O O . ARG A 1 312 ? 23.627 21.810 -3.517 1.00 62.25 312 ARG A O 1
ATOM 2440 N N . TYR A 1 313 ? 22.051 21.809 -5.120 1.00 58.00 313 TYR A N 1
ATOM 2441 C CA . TYR A 1 313 ? 22.025 20.348 -5.286 1.00 58.00 313 TYR A CA 1
ATOM 2442 C C . TYR A 1 313 ? 23.001 19.814 -6.339 1.00 58.00 313 TYR A C 1
ATOM 2444 O O . TYR A 1 313 ? 23.411 18.658 -6.253 1.00 58.00 313 TYR A O 1
ATOM 2452 N N . GLN A 1 314 ? 23.455 20.643 -7.282 1.00 50.28 314 GLN A N 1
ATOM 2453 C CA . GLN A 1 314 ? 24.439 20.241 -8.293 1.00 50.28 314 GLN A CA 1
ATOM 2454 C C . GLN A 1 314 ? 25.836 19.975 -7.687 1.00 50.28 314 GLN A C 1
ATOM 2456 O O . GLN A 1 314 ? 26.648 19.273 -8.285 1.00 50.28 314 GLN A O 1
ATOM 2461 N N . CYS A 1 315 ? 26.110 20.474 -6.472 1.00 36.72 315 CYS A N 1
ATOM 2462 C CA . CYS A 1 315 ? 27.397 20.323 -5.779 1.00 36.72 315 CYS A CA 1
ATOM 2463 C C . CYS A 1 315 ? 27.515 19.101 -4.841 1.00 36.72 315 CYS A C 1
ATOM 2465 O O . CYS A 1 315 ? 28.577 18.909 -4.250 1.00 36.72 315 CYS A O 1
ATOM 2467 N N . GLN A 1 316 ? 26.481 18.261 -4.694 1.00 42.31 316 GLN A N 1
ATOM 2468 C CA . GLN A 1 316 ? 26.508 17.106 -3.774 1.00 42.31 316 GLN A CA 1
ATOM 2469 C C . GLN A 1 316 ? 26.826 15.753 -4.435 1.00 42.31 316 GLN A C 1
ATOM 2471 O O . GLN A 1 316 ? 26.625 14.696 -3.836 1.00 42.31 316 GLN A O 1
ATOM 2476 N N . SER A 1 317 ? 27.400 15.743 -5.640 1.00 36.62 317 SER A N 1
ATOM 2477 C CA . SER A 1 317 ? 28.038 14.538 -6.177 1.00 36.62 317 SER A CA 1
ATOM 2478 C C . SER A 1 317 ? 29.285 14.202 -5.343 1.00 36.62 317 SER A C 1
ATOM 2480 O O . SER A 1 317 ? 30.352 14.763 -5.576 1.00 36.62 317 SER A O 1
ATOM 2482 N N . GLN A 1 318 ? 29.092 13.343 -4.337 1.00 36.12 318 GLN A N 1
ATOM 2483 C CA . GLN A 1 318 ? 30.067 12.686 -3.455 1.00 36.12 318 GLN A CA 1
ATOM 2484 C C . GLN A 1 318 ? 31.485 13.304 -3.409 1.00 36.12 318 GLN A C 1
ATOM 2486 O O . GLN A 1 318 ? 32.301 13.045 -4.301 1.00 36.12 318 GLN A O 1
ATOM 2491 N N . PRO A 1 319 ? 31.881 13.986 -2.315 1.00 30.55 319 PRO A N 1
ATOM 2492 C CA . PRO A 1 319 ? 33.288 14.006 -1.946 1.00 30.55 319 PRO A CA 1
ATOM 2493 C C . PRO A 1 319 ? 33.687 12.549 -1.703 1.00 30.55 319 PRO A C 1
ATOM 2495 O O . PRO A 1 319 ? 33.078 11.879 -0.871 1.00 30.55 319 PRO A O 1
ATOM 2498 N N . GLY A 1 320 ? 34.668 12.042 -2.450 1.00 33.84 320 GLY A N 1
ATOM 2499 C CA . GLY A 1 320 ? 35.187 10.693 -2.258 1.00 33.84 320 GLY A CA 1
ATOM 2500 C C . GLY A 1 320 ? 35.575 10.482 -0.797 1.00 33.84 320 GLY A C 1
ATOM 2501 O O . GLY A 1 320 ? 36.610 10.974 -0.347 1.00 33.84 320 GLY A O 1
ATOM 2502 N N . ILE A 1 321 ? 34.736 9.753 -0.061 1.00 31.94 321 ILE A N 1
ATOM 2503 C CA . ILE A 1 321 ? 35.051 9.260 1.272 1.00 31.94 321 ILE A CA 1
ATOM 2504 C C . ILE A 1 321 ? 36.156 8.230 1.062 1.00 31.94 321 ILE A C 1
ATOM 2506 O O . ILE A 1 321 ? 35.919 7.078 0.699 1.00 31.94 321 ILE A O 1
ATOM 2510 N N . HIS A 1 322 ? 37.401 8.675 1.218 1.00 29.86 322 HIS A N 1
ATOM 2511 C CA . HIS A 1 322 ? 38.512 7.761 1.393 1.00 29.86 322 HIS A CA 1
ATOM 2512 C C . HIS A 1 322 ? 38.200 6.897 2.620 1.00 29.86 322 HIS A C 1
ATOM 2514 O O . HIS A 1 322 ? 37.928 7.455 3.687 1.00 29.86 322 HIS A O 1
ATOM 2520 N N . PRO A 1 323 ? 38.240 5.557 2.508 1.00 34.91 323 PRO A N 1
ATOM 2521 C CA . PRO A 1 323 ? 38.118 4.713 3.683 1.00 34.91 323 PRO A CA 1
ATOM 2522 C C . PRO A 1 323 ? 39.231 5.095 4.673 1.00 34.91 323 PRO A C 1
ATOM 2524 O O . PRO A 1 323 ? 40.357 5.379 4.237 1.00 34.91 323 PRO A O 1
ATOM 2527 N N . PRO A 1 324 ? 38.949 5.130 5.987 1.00 35.81 324 PRO A N 1
ATOM 2528 C CA . PRO A 1 324 ? 39.965 5.423 6.984 1.00 35.81 324 PRO A CA 1
ATOM 2529 C C . PRO A 1 324 ? 41.124 4.442 6.810 1.00 35.81 324 PRO A C 1
ATOM 2531 O O . PRO A 1 324 ? 40.920 3.238 6.644 1.00 35.81 324 PRO A O 1
ATOM 2534 N N . ALA A 1 325 ? 42.344 4.983 6.788 1.00 36.31 325 ALA A N 1
ATOM 2535 C CA . ALA A 1 325 ? 43.558 4.204 6.628 1.00 36.31 325 ALA A CA 1
ATOM 2536 C C . ALA A 1 325 ? 43.575 3.057 7.647 1.00 36.31 325 ALA A C 1
ATOM 2538 O O . ALA A 1 325 ? 43.533 3.276 8.857 1.00 36.31 325 ALA A O 1
ATOM 2539 N N . GLU A 1 326 ? 43.626 1.838 7.119 1.00 34.69 326 GLU A N 1
ATOM 2540 C CA . GLU A 1 326 ? 43.701 0.594 7.871 1.00 34.69 326 GLU A CA 1
ATOM 2541 C C . GLU A 1 326 ? 44.871 0.673 8.878 1.00 34.69 326 GLU A C 1
ATOM 2543 O O . GLU A 1 326 ? 46.019 0.905 8.471 1.00 34.69 326 GLU A O 1
ATOM 2548 N N . PRO A 1 327 ? 44.631 0.522 10.196 1.00 44.19 327 PRO A N 1
ATOM 2549 C CA . PRO A 1 327 ? 45.709 0.480 11.171 1.00 44.19 327 PRO A CA 1
ATOM 2550 C C . PRO A 1 327 ? 46.580 -0.744 10.888 1.00 44.19 327 PRO A C 1
ATOM 2552 O O . PRO A 1 327 ? 46.096 -1.877 10.894 1.00 44.19 327 PRO A O 1
ATOM 2555 N N . ARG A 1 328 ? 47.879 -0.532 10.648 1.00 42.59 328 ARG A N 1
ATOM 2556 C CA . ARG A 1 328 ? 48.841 -1.638 10.534 1.00 42.59 328 ARG A CA 1
ATOM 2557 C C . ARG A 1 328 ? 48.789 -2.486 11.811 1.00 42.59 328 ARG A C 1
ATOM 2559 O O . ARG A 1 328 ? 48.972 -1.925 12.894 1.00 42.59 328 ARG A O 1
ATOM 2566 N N . PRO A 1 329 ? 48.601 -3.812 11.717 1.00 44.53 329 PRO A N 1
ATOM 2567 C CA . PRO A 1 329 ? 48.631 -4.664 12.892 1.00 44.53 329 PRO A CA 1
ATOM 2568 C C . PRO A 1 329 ? 50.079 -4.831 13.386 1.00 44.53 329 PRO A C 1
ATOM 2570 O O . PRO A 1 329 ? 50.995 -4.949 12.565 1.00 44.53 329 PRO A O 1
ATOM 2573 N N . PRO A 1 330 ? 50.313 -4.877 14.710 1.00 49.38 330 PRO A N 1
ATOM 2574 C CA . PRO A 1 330 ? 51.589 -5.310 15.247 1.00 49.38 330 PRO A CA 1
ATOM 2575 C C . PRO A 1 330 ? 51.731 -6.826 15.073 1.00 49.38 330 PRO A C 1
ATOM 2577 O O . PRO A 1 330 ? 50.847 -7.608 15.427 1.00 49.38 330 PRO A O 1
ATOM 2580 N N . GLU A 1 331 ? 52.872 -7.243 14.532 1.00 49.28 331 GLU A N 1
ATOM 2581 C CA . GLU A 1 331 ? 53.316 -8.632 14.550 1.00 49.28 331 GLU A CA 1
ATOM 2582 C C . GLU A 1 331 ? 53.528 -9.082 16.004 1.00 49.28 331 GLU A C 1
ATOM 2584 O O . GLU A 1 331 ? 54.413 -8.572 16.685 1.00 49.28 331 GLU A O 1
ATOM 2589 N N . HIS A 1 332 ? 52.716 -10.027 16.493 1.00 45.06 332 HIS A N 1
ATOM 2590 C CA . HIS A 1 332 ? 53.182 -11.322 17.014 1.00 45.06 332 HIS A CA 1
ATOM 2591 C C . HIS A 1 332 ? 52.117 -12.098 17.817 1.00 45.06 332 HIS A C 1
ATOM 2593 O O . HIS A 1 332 ? 51.497 -11.591 18.741 1.00 45.06 332 HIS A O 1
ATOM 2599 N N . ALA A 1 333 ? 52.066 -13.397 17.491 1.00 41.94 333 ALA A N 1
ATOM 2600 C CA . ALA A 1 333 ? 51.801 -14.562 18.341 1.00 41.94 333 ALA A CA 1
ATOM 2601 C C . ALA A 1 333 ? 50.404 -14.780 18.966 1.00 41.94 333 ALA A C 1
ATOM 2603 O O . ALA A 1 333 ? 50.053 -14.207 19.988 1.00 41.94 333 ALA A O 1
ATOM 2604 N N . GLY A 1 334 ? 49.735 -15.839 18.484 1.00 37.59 334 GLY A N 1
ATOM 2605 C CA . GLY A 1 334 ? 49.079 -16.799 19.382 1.00 37.59 334 GLY A CA 1
ATOM 2606 C C . GLY A 1 334 ? 47.617 -17.137 19.087 1.00 37.59 334 GLY A C 1
ATOM 2607 O O . GLY A 1 334 ? 46.724 -16.389 19.441 1.00 37.59 334 GLY A O 1
ATOM 2608 N N . ARG A 1 335 ? 47.408 -18.329 18.506 1.00 41.06 335 ARG A N 1
ATOM 2609 C CA . ARG A 1 335 ? 46.273 -19.266 18.684 1.00 41.06 335 ARG A CA 1
ATOM 2610 C C . ARG A 1 335 ? 44.892 -18.698 19.083 1.00 41.06 335 ARG A C 1
ATOM 2612 O O . ARG A 1 335 ? 44.677 -18.380 20.244 1.00 41.06 335 ARG A O 1
ATOM 2619 N N . SER A 1 336 ? 43.906 -18.908 18.202 1.00 37.78 336 SER A N 1
ATOM 2620 C CA . SER A 1 336 ? 42.730 -19.789 18.416 1.00 37.78 336 SER A CA 1
ATOM 2621 C C . SER A 1 336 ? 41.444 -19.240 17.778 1.00 37.78 336 SER A C 1
ATOM 2623 O O . SER A 1 336 ? 41.135 -18.065 17.913 1.00 37.78 336 SER A O 1
ATOM 2625 N N . SER A 1 337 ? 40.673 -20.161 17.185 1.00 36.41 337 SER A N 1
ATOM 2626 C CA . SER A 1 337 ? 39.233 -20.088 16.867 1.00 36.41 337 SER A CA 1
ATOM 2627 C C . SER A 1 337 ? 38.805 -19.210 15.679 1.00 36.41 337 SER A C 1
ATOM 2629 O O . SER A 1 337 ? 38.472 -18.039 15.814 1.00 36.41 337 SER A O 1
ATOM 2631 N N . GLN A 1 338 ? 38.753 -19.831 14.493 1.00 33.69 338 GLN A N 1
ATOM 2632 C CA . GLN A 1 338 ? 38.068 -19.298 13.312 1.00 33.69 338 GLN A CA 1
ATOM 2633 C C . GLN A 1 338 ? 36.550 -19.495 13.442 1.00 33.69 338 GLN A C 1
ATOM 2635 O O . GLN A 1 338 ? 36.075 -20.628 13.498 1.00 33.69 338 GLN A O 1
ATOM 2640 N N . ALA A 1 339 ? 35.800 -18.395 13.441 1.00 38.94 339 ALA A N 1
ATOM 2641 C CA . ALA A 1 339 ? 34.376 -18.376 13.113 1.00 38.94 339 ALA A CA 1
ATOM 2642 C C . ALA A 1 339 ? 34.197 -18.253 11.580 1.00 38.94 339 ALA A C 1
ATOM 2644 O O . ALA A 1 339 ? 35.030 -17.613 10.925 1.00 38.94 339 ALA A O 1
ATOM 2645 N N . PRO A 1 340 ? 33.147 -18.844 10.979 1.00 37.41 340 PRO A N 1
ATOM 2646 C CA . PRO A 1 340 ? 32.943 -18.796 9.535 1.00 37.41 340 PRO A CA 1
ATOM 2647 C C . PRO A 1 340 ? 32.472 -17.399 9.101 1.00 37.41 340 PRO A C 1
ATOM 2649 O O . PRO A 1 340 ? 31.434 -16.912 9.541 1.00 37.41 340 PRO A O 1
ATOM 2652 N N . ARG A 1 341 ? 33.248 -16.747 8.227 1.00 35.84 341 ARG A N 1
ATOM 2653 C CA . ARG A 1 341 ? 32.860 -15.500 7.550 1.00 35.84 341 ARG A CA 1
ATOM 2654 C C . ARG A 1 341 ? 31.820 -15.797 6.466 1.00 35.84 341 ARG A C 1
ATOM 2656 O O . ARG A 1 341 ? 32.025 -16.694 5.652 1.00 35.84 341 ARG A O 1
ATOM 2663 N N . ALA A 1 342 ? 30.747 -15.009 6.439 1.00 33.75 342 ALA A N 1
ATOM 2664 C CA . ALA A 1 342 ? 29.734 -15.027 5.387 1.00 33.75 342 ALA A CA 1
ATOM 2665 C C . ALA A 1 342 ? 30.321 -14.591 4.020 1.00 33.75 342 ALA A C 1
ATOM 2667 O O . ALA A 1 342 ? 31.149 -13.671 3.987 1.00 33.75 342 ALA A O 1
ATOM 2668 N N . PRO A 1 343 ? 29.916 -15.203 2.889 1.00 33.91 343 PRO A N 1
ATOM 2669 C CA . PRO A 1 343 ? 30.342 -14.770 1.560 1.00 33.91 343 PRO A CA 1
ATOM 2670 C C . PRO A 1 343 ? 29.628 -13.479 1.132 1.00 33.91 343 PRO A C 1
ATOM 2672 O O . PRO A 1 343 ? 28.409 -13.369 1.222 1.00 33.91 343 PRO A O 1
ATOM 2675 N N . ARG A 1 344 ? 30.399 -12.509 0.623 1.00 30.58 344 ARG A N 1
ATOM 2676 C CA . ARG A 1 344 ? 29.895 -11.304 -0.055 1.00 30.58 344 ARG A CA 1
ATOM 2677 C C . ARG A 1 344 ? 29.186 -11.684 -1.363 1.00 30.58 344 ARG A C 1
ATOM 2679 O O . ARG A 1 344 ? 29.797 -12.313 -2.226 1.00 30.58 344 ARG A O 1
ATOM 2686 N N . LEU A 1 345 ? 27.942 -11.233 -1.511 1.00 33.81 345 LEU A N 1
ATOM 2687 C CA . LEU A 1 345 ? 27.136 -11.313 -2.730 1.00 33.81 345 LEU A CA 1
ATOM 2688 C C . LEU A 1 345 ? 27.779 -10.488 -3.859 1.00 33.81 345 LEU A C 1
ATOM 2690 O O . LEU A 1 345 ? 28.013 -9.289 -3.717 1.00 33.81 345 LEU A O 1
ATOM 2694 N N . ARG A 1 346 ? 28.062 -11.140 -4.991 1.00 30.48 346 ARG A N 1
ATOM 2695 C CA . ARG A 1 346 ? 28.318 -10.500 -6.289 1.00 30.48 346 ARG A CA 1
ATOM 2696 C C . ARG A 1 346 ? 27.070 -10.693 -7.144 1.00 30.48 346 ARG A C 1
ATOM 2698 O O . ARG A 1 346 ? 26.786 -11.811 -7.564 1.00 30.48 346 ARG A O 1
ATOM 2705 N N . ILE A 1 347 ? 26.359 -9.602 -7.407 1.00 34.78 347 ILE A N 1
ATOM 2706 C CA . ILE A 1 347 ? 25.240 -9.547 -8.352 1.00 34.78 347 ILE A CA 1
ATOM 2707 C C . ILE A 1 347 ? 25.773 -9.926 -9.742 1.00 34.78 347 ILE A C 1
ATOM 2709 O O . ILE A 1 347 ? 26.662 -9.264 -10.277 1.00 34.78 347 ILE A O 1
ATOM 2713 N N . SER A 1 348 ? 25.271 -11.031 -10.298 1.00 33.09 348 SER A N 1
ATOM 2714 C CA . SER A 1 348 ? 25.626 -11.537 -11.629 1.00 33.09 348 SER A CA 1
ATOM 2715 C C . SER A 1 348 ? 24.484 -11.242 -12.603 1.00 33.09 348 SER A C 1
ATOM 2717 O O . SER A 1 348 ? 23.569 -12.043 -12.739 1.00 33.09 348 SER A O 1
ATOM 2719 N N . GLN A 1 349 ? 24.542 -10.105 -13.297 1.00 38.53 349 GLN A N 1
ATOM 2720 C CA . GLN A 1 349 ? 23.559 -9.677 -14.309 1.00 38.53 349 GLN A CA 1
ATOM 2721 C C . GLN A 1 349 ? 23.741 -10.327 -15.702 1.00 38.53 349 GLN A C 1
ATOM 2723 O O . GLN A 1 349 ? 23.302 -9.774 -16.701 1.00 38.53 349 GLN A O 1
ATOM 2728 N N . ASP A 1 350 ? 24.378 -11.497 -15.823 1.00 35.16 350 ASP A N 1
ATOM 2729 C CA . ASP A 1 350 ? 24.859 -11.976 -17.137 1.00 35.16 350 ASP A CA 1
ATOM 2730 C C . ASP A 1 350 ? 24.575 -13.466 -17.426 1.00 35.16 350 ASP A C 1
ATOM 2732 O O . ASP A 1 350 ? 25.355 -14.153 -18.090 1.00 35.16 350 ASP A O 1
ATOM 2736 N N . LYS A 1 351 ? 23.451 -14.002 -16.925 1.00 38.41 351 LYS A N 1
ATOM 2737 C CA . LYS A 1 351 ? 23.101 -15.432 -17.049 1.00 38.41 351 LYS A CA 1
ATOM 2738 C C . LYS A 1 351 ? 21.806 -15.732 -17.819 1.00 38.41 351 LYS A C 1
ATOM 2740 O O . LYS A 1 351 ? 21.116 -16.684 -17.506 1.00 38.41 351 LYS A O 1
ATOM 2745 N N . PHE A 1 352 ? 21.538 -14.998 -18.897 1.00 40.78 352 PHE A N 1
ATOM 2746 C CA . PHE A 1 352 ? 20.656 -15.458 -19.983 1.00 40.78 352 PHE A CA 1
ATOM 2747 C C . PHE A 1 352 ? 21.291 -15.135 -21.345 1.00 40.78 352 PHE A C 1
ATOM 2749 O O . PHE A 1 352 ? 20.795 -14.330 -22.127 1.00 40.78 352 PHE A O 1
ATOM 2756 N N . LYS A 1 353 ? 22.446 -15.751 -21.635 1.00 34.59 353 LYS A N 1
ATOM 2757 C CA . LYS A 1 353 ? 23.017 -15.777 -22.990 1.00 34.59 353 LYS A CA 1
ATOM 2758 C C . LYS A 1 353 ? 22.651 -17.086 -23.677 1.00 34.59 353 LYS A C 1
ATOM 2760 O O . LYS A 1 353 ? 23.133 -18.156 -23.312 1.00 34.59 353 LYS A O 1
ATOM 2765 N N . ILE A 1 354 ? 21.825 -16.955 -24.711 1.00 42.47 354 ILE A N 1
ATOM 2766 C CA . ILE A 1 354 ? 21.624 -17.927 -25.787 1.00 42.47 354 ILE A CA 1
ATOM 2767 C C . ILE A 1 354 ? 23.010 -18.393 -26.263 1.00 42.47 354 ILE A C 1
ATOM 2769 O O . ILE A 1 354 ? 23.830 -17.586 -26.703 1.00 42.47 354 ILE A O 1
ATOM 2773 N N . SER A 1 355 ? 23.297 -19.687 -26.116 1.00 35.31 355 SER A N 1
ATOM 2774 C CA . SER A 1 355 ? 24.590 -20.263 -26.497 1.00 35.31 355 SER A CA 1
ATOM 2775 C C . SER A 1 355 ? 24.735 -20.340 -28.026 1.00 35.31 355 SER A C 1
ATOM 2777 O O . SER A 1 355 ? 23.770 -20.698 -28.705 1.00 35.31 355 SER A O 1
ATOM 2779 N N . PRO A 1 356 ? 25.921 -20.047 -28.596 1.00 42.09 356 PRO A N 1
ATOM 2780 C CA . PRO A 1 356 ? 26.200 -20.270 -30.012 1.00 42.09 356 PRO A CA 1
ATOM 2781 C C . PRO A 1 356 ? 26.421 -21.768 -30.306 1.00 42.09 356 PRO A C 1
ATOM 2783 O O . PRO A 1 356 ? 26.833 -22.519 -29.417 1.00 42.09 356 PRO A O 1
ATOM 2786 N N . PRO A 1 357 ? 26.190 -22.229 -31.550 1.00 39.94 357 PRO A N 1
ATOM 2787 C CA . PRO A 1 357 ? 26.301 -23.637 -31.889 1.00 39.94 357 PRO A CA 1
ATOM 2788 C C . PRO A 1 357 ? 27.772 -24.010 -32.098 1.00 39.94 357 PRO A C 1
ATOM 2790 O O . PRO A 1 357 ? 28.426 -23.496 -33.003 1.00 39.94 357 PRO A O 1
ATOM 2793 N N . GLY A 1 358 ? 28.283 -24.947 -31.299 1.00 48.16 358 GLY A N 1
ATOM 2794 C CA . GLY A 1 358 ? 29.497 -25.682 -31.654 1.00 48.16 358 GLY A CA 1
ATOM 2795 C C . GLY A 1 358 ? 30.468 -25.939 -30.512 1.00 48.16 358 GLY A C 1
ATOM 2796 O O . GLY A 1 358 ? 31.500 -25.284 -30.418 1.00 48.16 358 GLY A O 1
ATOM 2797 N N . SER A 1 359 ? 30.216 -26.986 -29.730 1.00 43.34 359 SER A N 1
ATOM 2798 C CA . SER A 1 359 ? 31.293 -27.817 -29.186 1.00 43.34 359 SER A CA 1
ATOM 2799 C C . SER A 1 359 ? 30.760 -29.216 -28.869 1.00 43.34 359 SER A C 1
ATOM 2801 O O . SER A 1 359 ? 29.851 -29.418 -28.069 1.00 43.34 359 SER A O 1
ATOM 2803 N N . ASN A 1 360 ? 31.304 -30.201 -29.583 1.00 50.44 360 ASN A N 1
ATOM 2804 C CA . ASN A 1 360 ? 30.969 -31.612 -29.448 1.00 50.44 360 ASN A CA 1
ATOM 2805 C C . ASN A 1 360 ? 31.544 -32.163 -28.138 1.00 50.44 360 ASN A C 1
ATOM 2807 O O . ASN A 1 360 ? 32.726 -32.499 -28.081 1.00 50.44 360 ASN A O 1
ATOM 2811 N N . HIS A 1 361 ? 30.699 -32.327 -27.122 1.00 49.84 361 HIS A N 1
ATOM 2812 C CA . HIS A 1 361 ? 30.974 -33.211 -25.995 1.00 49.84 361 HIS A CA 1
ATOM 2813 C C . HIS A 1 361 ? 29.823 -34.206 -25.807 1.00 49.84 361 HIS A C 1
ATOM 2815 O O . HIS A 1 361 ? 28.703 -33.833 -25.481 1.00 49.84 361 HIS A O 1
ATOM 2821 N N . SER A 1 362 ? 30.146 -35.476 -26.082 1.00 48.75 362 SER A N 1
ATOM 2822 C CA . SER A 1 362 ? 29.570 -36.710 -25.521 1.00 48.75 362 SER A CA 1
ATOM 2823 C C . SER A 1 362 ? 28.157 -36.591 -24.940 1.00 48.75 362 SER A C 1
ATOM 2825 O O . SER A 1 362 ? 27.969 -36.421 -23.736 1.00 48.75 362 SER A O 1
ATOM 2827 N N . GLN A 1 363 ? 27.181 -36.733 -25.838 1.00 42.25 363 GLN A N 1
ATOM 2828 C CA . GLN A 1 363 ? 25.756 -36.845 -25.553 1.00 42.25 363 GLN A CA 1
ATOM 2829 C C . GLN A 1 363 ? 25.468 -38.074 -24.678 1.00 42.25 363 GLN A C 1
ATOM 2831 O O . GLN A 1 363 ? 25.608 -39.217 -25.112 1.00 42.25 363 GLN A O 1
ATOM 2836 N N . SER A 1 364 ? 25.014 -37.814 -23.454 1.00 50.34 364 SER A N 1
ATOM 2837 C CA . SER A 1 364 ? 24.065 -38.688 -22.765 1.00 50.34 364 SER A CA 1
ATOM 2838 C C . SER A 1 364 ? 22.775 -38.730 -23.599 1.00 50.34 364 SER A C 1
ATOM 2840 O O . SER A 1 364 ? 22.252 -37.660 -23.921 1.00 50.34 364 SER A O 1
ATOM 2842 N N . PRO A 1 365 ? 22.256 -39.904 -23.990 1.00 55.28 365 PRO A N 1
ATOM 2843 C CA . PRO A 1 365 ? 21.063 -39.981 -24.821 1.00 55.28 365 PRO A CA 1
ATOM 2844 C C . PRO A 1 365 ? 19.786 -39.824 -23.974 1.00 55.28 365 PRO A C 1
ATOM 2846 O O . PRO A 1 365 ? 19.671 -40.430 -22.912 1.00 55.28 365 PRO A O 1
ATOM 2849 N N . ASN A 1 366 ? 18.813 -39.076 -24.506 1.00 50.59 366 ASN A N 1
ATOM 2850 C CA . ASN A 1 366 ? 17.388 -39.041 -24.121 1.00 50.59 366 ASN A CA 1
ATOM 2851 C C . ASN A 1 366 ? 16.932 -38.229 -22.888 1.00 50.59 366 ASN A C 1
ATOM 2853 O O . ASN A 1 366 ? 16.126 -38.729 -22.108 1.00 50.59 366 ASN A O 1
ATOM 2857 N N . SER A 1 367 ? 17.300 -36.953 -22.751 1.00 59.47 367 SER A N 1
ATOM 2858 C CA . SER A 1 367 ? 16.403 -36.011 -22.050 1.00 59.47 367 SER A CA 1
ATOM 2859 C C . SER A 1 367 ? 15.673 -35.162 -23.089 1.00 59.47 367 SER A C 1
ATOM 2861 O O . SER A 1 367 ? 16.299 -34.328 -23.744 1.00 59.47 367 SER A O 1
ATOM 2863 N N . GLU A 1 368 ? 14.375 -35.409 -23.283 1.00 69.44 368 GLU A N 1
ATOM 2864 C CA . GLU A 1 368 ? 13.512 -34.493 -24.037 1.00 69.44 368 GLU A CA 1
ATOM 2865 C C . GLU A 1 368 ? 13.618 -33.085 -23.420 1.00 69.44 368 GLU A C 1
ATOM 2867 O O . GLU A 1 368 ? 13.717 -32.973 -22.193 1.00 69.44 368 GLU A O 1
ATOM 2872 N N . PRO A 1 369 ? 13.674 -32.012 -24.231 1.00 76.56 369 PRO A N 1
ATOM 2873 C CA . PRO A 1 369 ? 13.745 -30.656 -23.703 1.00 76.56 369 PRO A CA 1
ATOM 2874 C C . PRO A 1 369 ? 12.498 -30.384 -22.856 1.00 76.56 369 PRO A C 1
ATOM 2876 O O . PRO A 1 369 ? 11.378 -30.513 -23.351 1.00 76.56 369 PRO A O 1
ATOM 2879 N N . LEU A 1 370 ? 12.702 -30.036 -21.582 1.00 82.81 370 LEU A N 1
ATOM 2880 C CA . LEU A 1 370 ? 11.620 -29.631 -20.685 1.00 82.81 370 LEU A CA 1
ATOM 2881 C C . LEU A 1 370 ? 10.887 -28.430 -21.284 1.00 82.81 370 LEU A C 1
ATOM 2883 O O . LEU A 1 370 ? 11.508 -27.563 -21.906 1.00 82.81 370 LEU A O 1
ATOM 2887 N N . SER A 1 371 ? 9.567 -28.383 -21.113 1.00 94.00 371 SER A N 1
ATOM 2888 C CA . SER A 1 371 ? 8.817 -27.201 -21.521 1.00 94.00 371 SER A CA 1
ATOM 2889 C C . SER A 1 371 ? 9.202 -26.003 -20.638 1.00 94.00 371 SER A C 1
ATOM 2891 O O . SER A 1 371 ? 9.607 -26.181 -19.490 1.00 94.00 371 SER A O 1
ATOM 2893 N N . GLU A 1 372 ? 9.068 -24.774 -21.154 1.00 96.31 372 GLU A N 1
ATOM 2894 C CA . GLU A 1 372 ? 9.374 -23.537 -20.399 1.00 96.31 372 GLU A CA 1
ATOM 2895 C C . GLU A 1 372 ? 8.623 -23.496 -19.054 1.00 96.31 372 GLU A C 1
ATOM 2897 O O . GLU A 1 372 ? 9.169 -23.058 -18.045 1.00 96.31 372 GLU A O 1
ATOM 2902 N N . ILE A 1 373 ? 7.390 -24.020 -19.008 1.00 97.50 373 ILE A N 1
ATOM 2903 C CA . ILE A 1 373 ? 6.624 -24.117 -17.763 1.00 97.50 373 ILE A CA 1
ATOM 2904 C C . ILE A 1 373 ? 7.206 -25.160 -16.801 1.00 97.50 373 ILE A C 1
ATOM 2906 O O . ILE A 1 373 ? 7.289 -24.881 -15.609 1.00 97.50 373 ILE A O 1
ATOM 2910 N N . ASP A 1 374 ? 7.663 -26.320 -17.280 1.00 97.50 374 ASP A N 1
ATOM 2911 C CA . ASP A 1 374 ? 8.282 -27.328 -16.410 1.00 97.50 374 ASP A CA 1
ATOM 2912 C C . ASP A 1 374 ? 9.553 -26.782 -15.752 1.00 97.50 374 ASP A C 1
ATOM 2914 O O . ASP A 1 374 ? 9.797 -27.038 -14.576 1.00 97.50 374 ASP A O 1
ATOM 2918 N N . GLU A 1 375 ? 10.353 -26.000 -16.481 1.00 97.56 375 GLU A N 1
ATOM 2919 C CA . GLU A 1 375 ? 11.536 -25.337 -15.925 1.00 97.56 375 GLU A CA 1
ATOM 2920 C C . GLU A 1 375 ? 11.161 -24.355 -14.806 1.00 97.56 375 GLU A C 1
ATOM 2922 O O . GLU A 1 375 ? 11.727 -24.425 -13.713 1.00 97.56 375 GLU A O 1
ATOM 2927 N N . ILE A 1 376 ? 10.161 -23.498 -15.034 1.00 98.12 376 ILE A N 1
ATOM 2928 C CA . ILE A 1 376 ? 9.661 -22.552 -14.026 1.00 98.12 376 ILE A CA 1
ATOM 2929 C C . ILE A 1 376 ? 9.150 -23.293 -12.787 1.00 98.12 376 ILE A C 1
ATOM 2931 O O . ILE A 1 376 ? 9.529 -22.952 -11.668 1.00 98.12 376 ILE A O 1
ATOM 2935 N N . LEU A 1 377 ? 8.309 -24.315 -12.966 1.00 98.25 377 LEU A N 1
ATOM 2936 C CA . LEU A 1 377 ? 7.731 -25.067 -11.850 1.00 98.25 377 LEU A CA 1
ATOM 2937 C C . LEU A 1 377 ? 8.810 -25.812 -11.055 1.00 98.25 377 LEU A C 1
ATOM 2939 O O . LEU A 1 377 ? 8.793 -25.777 -9.824 1.00 98.25 377 LEU A O 1
ATOM 2943 N N . ASN A 1 378 ? 9.784 -26.419 -11.738 1.00 97.75 378 ASN A N 1
ATOM 2944 C CA . ASN A 1 378 ? 10.918 -27.077 -11.091 1.00 97.75 378 ASN A CA 1
ATOM 2945 C C . ASN A 1 378 ? 11.783 -26.081 -10.306 1.00 97.75 378 ASN A C 1
ATOM 2947 O O . ASN A 1 378 ? 12.237 -26.397 -9.206 1.00 97.75 378 ASN A O 1
ATOM 2951 N N . ASN A 1 379 ? 11.992 -24.872 -10.834 1.00 98.06 379 ASN A N 1
ATOM 2952 C CA . ASN A 1 379 ? 12.775 -23.845 -10.153 1.00 98.06 379 ASN A CA 1
ATOM 2953 C C . ASN A 1 379 ? 12.032 -23.228 -8.958 1.00 98.06 379 ASN A C 1
ATOM 2955 O O . ASN A 1 379 ? 12.646 -23.001 -7.917 1.00 98.06 379 ASN A O 1
ATOM 2959 N N . LEU A 1 380 ? 10.711 -23.032 -9.049 1.00 98.19 380 LEU A N 1
ATOM 2960 C CA . LEU A 1 380 ? 9.878 -22.627 -7.908 1.00 98.19 380 LEU A CA 1
ATOM 2961 C C . LEU A 1 380 ? 9.889 -23.669 -6.783 1.00 98.19 380 LEU A C 1
ATOM 2963 O O . LEU A 1 380 ? 9.840 -23.319 -5.607 1.00 98.19 380 LEU A O 1
ATOM 2967 N N . GLN A 1 381 ? 9.995 -24.951 -7.126 1.00 97.44 381 GLN A N 1
ATOM 2968 C CA . GLN A 1 381 ? 10.069 -26.055 -6.164 1.00 97.44 381 GLN A CA 1
ATOM 2969 C C . GLN A 1 381 ? 11.509 -26.447 -5.799 1.00 97.44 381 GLN A C 1
ATOM 2971 O O . GLN A 1 381 ? 11.727 -27.463 -5.136 1.00 97.44 381 GLN A O 1
ATOM 2976 N N . ASN A 1 382 ? 12.503 -25.660 -6.217 1.00 97.62 382 ASN A N 1
ATOM 2977 C CA . ASN A 1 382 ? 13.901 -25.958 -5.948 1.00 97.62 382 ASN A CA 1
ATOM 2978 C C . ASN A 1 382 ? 14.204 -25.868 -4.443 1.00 97.62 382 ASN A C 1
ATOM 2980 O O . ASN A 1 382 ? 13.663 -25.030 -3.729 1.00 97.62 382 ASN A O 1
ATOM 2984 N N . ASN A 1 383 ? 15.113 -26.710 -3.951 1.00 96.62 383 ASN A N 1
ATOM 2985 C CA . ASN A 1 383 ? 15.566 -26.639 -2.559 1.00 96.62 383 ASN A CA 1
ATOM 2986 C C . ASN A 1 383 ? 16.431 -25.396 -2.285 1.00 96.62 383 ASN A C 1
ATOM 2988 O O . ASN A 1 383 ? 16.609 -25.010 -1.126 1.00 96.62 383 ASN A O 1
ATOM 2992 N N . ASP A 1 384 ? 16.998 -24.794 -3.332 1.00 97.12 384 ASP A N 1
ATOM 2993 C CA . ASP A 1 384 ? 17.744 -23.550 -3.245 1.00 97.12 384 ASP A CA 1
ATOM 2994 C C . ASP A 1 384 ? 16.816 -22.337 -3.370 1.00 97.12 384 ASP A C 1
ATOM 2996 O O . ASP A 1 384 ? 16.260 -22.037 -4.429 1.00 97.12 384 ASP A O 1
ATOM 3000 N N . TRP A 1 385 ? 16.685 -21.617 -2.261 1.00 97.00 385 TRP A N 1
ATOM 3001 C CA . TRP A 1 385 ? 15.865 -20.419 -2.150 1.00 97.00 385 TRP A CA 1
ATOM 3002 C C . TRP A 1 385 ? 16.304 -19.282 -3.085 1.00 97.00 385 TRP A C 1
ATOM 3004 O O . TRP A 1 385 ? 15.464 -18.460 -3.433 1.00 97.00 385 TRP A O 1
ATOM 3014 N N . GLU A 1 386 ? 17.585 -19.203 -3.475 1.00 95.50 386 GLU A N 1
ATOM 3015 C CA . GLU A 1 386 ? 18.070 -18.173 -4.409 1.00 95.50 386 GLU A CA 1
ATOM 3016 C C . GLU A 1 386 ? 17.497 -18.425 -5.800 1.00 95.50 386 GLU A C 1
ATOM 3018 O O . GLU A 1 386 ? 16.943 -17.519 -6.415 1.00 95.50 386 GLU A O 1
ATOM 3023 N N . ILE A 1 387 ? 17.513 -19.689 -6.236 1.00 97.75 387 ILE A N 1
ATOM 3024 C CA . ILE A 1 387 ? 16.907 -20.111 -7.503 1.00 97.75 387 ILE A CA 1
ATOM 3025 C C . ILE A 1 387 ? 15.399 -19.846 -7.483 1.00 97.75 387 ILE A C 1
ATOM 3027 O O . ILE A 1 387 ? 14.857 -19.328 -8.461 1.00 97.75 387 ILE A O 1
ATOM 3031 N N . GLN A 1 388 ? 14.725 -20.150 -6.368 1.00 98.38 388 GLN A N 1
ATOM 3032 C CA . GLN A 1 388 ? 13.309 -19.814 -6.202 1.00 98.38 388 GLN A CA 1
ATOM 3033 C C . GLN A 1 388 ? 13.089 -18.304 -6.333 1.00 98.38 388 GLN A C 1
ATOM 3035 O O . GLN A 1 388 ? 12.239 -17.876 -7.106 1.00 98.38 388 GLN A O 1
ATOM 3040 N N . ASN A 1 389 ? 13.865 -17.494 -5.611 1.00 97.44 389 ASN A N 1
ATOM 3041 C CA . ASN A 1 389 ? 13.696 -16.046 -5.579 1.00 97.44 389 ASN A CA 1
ATOM 3042 C C . ASN A 1 389 ? 13.935 -15.403 -6.952 1.00 97.44 389 ASN A C 1
ATOM 3044 O O . ASN A 1 389 ? 13.113 -14.609 -7.401 1.00 97.44 389 ASN A O 1
ATOM 3048 N N . ASP A 1 390 ? 15.005 -15.791 -7.646 1.00 96.62 390 ASP A N 1
ATOM 3049 C CA . ASP A 1 390 ? 15.313 -15.314 -8.998 1.00 96.62 390 ASP A CA 1
ATOM 3050 C C . ASP A 1 390 ? 14.212 -15.706 -9.995 1.00 96.62 390 ASP A C 1
ATOM 3052 O O . ASP A 1 390 ? 13.803 -14.901 -10.835 1.00 96.62 390 ASP A O 1
ATOM 3056 N N . THR A 1 391 ? 13.667 -16.919 -9.860 1.00 98.62 391 THR A N 1
ATOM 3057 C CA . THR A 1 391 ? 12.536 -17.383 -10.678 1.00 98.62 391 THR A CA 1
ATOM 3058 C C . THR A 1 391 ? 11.279 -16.564 -10.408 1.00 98.62 391 THR A C 1
ATOM 3060 O O . THR A 1 391 ? 10.576 -16.198 -11.346 1.00 98.62 391 THR A O 1
ATOM 3063 N N . ILE A 1 392 ? 10.999 -16.224 -9.147 1.00 98.62 392 ILE A N 1
ATOM 3064 C CA . ILE A 1 392 ? 9.853 -15.383 -8.781 1.00 98.62 392 ILE A CA 1
ATOM 3065 C C . ILE A 1 392 ? 10.027 -13.960 -9.324 1.00 98.62 392 ILE A C 1
ATOM 3067 O O . ILE A 1 392 ? 9.067 -13.401 -9.847 1.00 98.62 392 ILE A O 1
ATOM 3071 N N . ILE A 1 393 ? 11.233 -13.387 -9.261 1.00 95.44 393 ILE A N 1
ATOM 3072 C CA . ILE A 1 393 ? 11.530 -12.072 -9.851 1.00 95.44 393 ILE A CA 1
ATOM 3073 C C . ILE A 1 393 ? 11.279 -12.096 -11.363 1.00 95.44 393 ILE A C 1
ATOM 3075 O O . ILE A 1 393 ? 10.625 -11.197 -11.891 1.00 95.44 393 ILE A O 1
ATOM 3079 N N . SER A 1 394 ? 11.737 -13.142 -12.054 1.00 97.31 394 SER A N 1
ATOM 3080 C CA . SER A 1 394 ? 11.455 -13.317 -13.481 1.00 97.31 394 SER A CA 1
ATOM 3081 C C . SER A 1 394 ? 9.955 -13.483 -13.751 1.00 97.31 394 SER A C 1
ATOM 3083 O O . SER A 1 394 ? 9.440 -12.910 -14.708 1.00 97.31 394 SER A O 1
ATOM 3085 N N . LEU A 1 395 ? 9.222 -14.190 -12.885 1.00 98.31 395 LEU A N 1
ATOM 3086 C CA . LEU A 1 395 ? 7.769 -14.319 -13.000 1.00 98.31 395 LEU A CA 1
ATOM 3087 C C . LEU A 1 395 ? 7.038 -12.983 -12.856 1.00 98.31 395 LEU A C 1
ATOM 3089 O O . LEU A 1 395 ? 6.113 -12.744 -13.626 1.00 98.31 395 LEU A O 1
ATOM 3093 N N . ILE A 1 396 ? 7.466 -12.100 -11.948 1.00 95.31 396 ILE A N 1
ATOM 3094 C CA . ILE A 1 396 ? 6.910 -10.740 -11.823 1.00 95.31 396 ILE A CA 1
ATOM 3095 C C . ILE A 1 396 ? 7.041 -9.988 -13.158 1.00 95.31 396 ILE A C 1
ATOM 3097 O O . ILE A 1 396 ? 6.087 -9.372 -13.629 1.00 95.31 396 ILE A O 1
ATOM 3101 N N . GLU A 1 397 ? 8.195 -10.085 -13.821 1.00 92.81 397 GLU A N 1
ATOM 3102 C CA . GLU A 1 397 ? 8.390 -9.504 -15.155 1.00 92.81 397 GLU A CA 1
ATOM 3103 C C . GLU A 1 397 ? 7.519 -10.196 -16.223 1.00 92.81 397 GLU A C 1
ATOM 3105 O O . GLU A 1 397 ? 6.961 -9.542 -17.109 1.00 92.81 397 GLU A O 1
ATOM 3110 N N . MET A 1 398 ? 7.354 -11.521 -16.149 1.00 97.00 398 MET A N 1
ATOM 3111 C CA . MET A 1 398 ? 6.529 -12.291 -17.089 1.00 97.00 398 MET A CA 1
ATOM 3112 C C . MET A 1 398 ? 5.035 -11.987 -16.985 1.00 97.00 398 MET A C 1
ATOM 3114 O O . MET A 1 398 ? 4.361 -12.034 -18.015 1.00 97.00 398 MET A O 1
ATOM 3118 N N . VAL A 1 399 ? 4.519 -11.654 -15.797 1.00 96.38 399 VAL A N 1
ATOM 3119 C CA . VAL A 1 399 ? 3.131 -11.186 -15.615 1.00 96.38 399 VAL A CA 1
ATOM 3120 C C . VAL A 1 399 ? 2.850 -10.014 -16.556 1.00 96.38 399 VAL A C 1
ATOM 3122 O O . VAL A 1 399 ? 1.847 -10.022 -17.262 1.00 96.38 399 VAL A O 1
ATOM 3125 N N . GLN A 1 400 ? 3.793 -9.073 -16.660 1.00 91.69 400 GLN A N 1
ATOM 3126 C CA . GLN A 1 400 ? 3.658 -7.878 -17.497 1.00 91.69 400 GLN A CA 1
ATOM 3127 C C . GLN A 1 400 ? 4.006 -8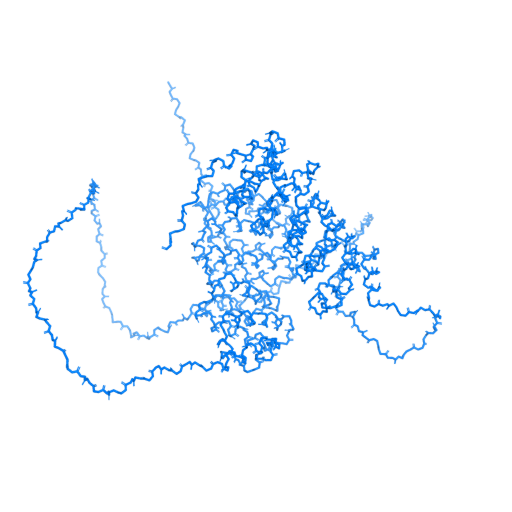.133 -18.972 1.00 91.69 400 GLN A C 1
ATOM 3129 O O . GLN A 1 400 ? 3.361 -7.607 -19.877 1.00 91.69 400 GLN A O 1
ATOM 3134 N N . THR A 1 401 ? 5.045 -8.927 -19.241 1.00 90.75 401 THR A N 1
ATOM 3135 C CA . THR A 1 401 ? 5.608 -9.072 -20.598 1.00 90.75 401 THR A CA 1
ATOM 3136 C C . THR A 1 401 ? 5.016 -10.232 -21.400 1.00 90.75 401 THR A C 1
ATOM 3138 O O . THR A 1 401 ? 5.004 -10.194 -22.633 1.00 90.75 401 THR A O 1
ATOM 3141 N N . LYS A 1 402 ? 4.511 -11.273 -20.729 1.00 96.88 402 LYS A N 1
ATOM 3142 C CA . LYS A 1 402 ? 3.963 -12.496 -21.339 1.00 96.88 402 LYS A CA 1
ATOM 3143 C C . LYS A 1 402 ? 2.630 -12.923 -20.684 1.00 96.88 402 LYS A C 1
ATOM 3145 O O . LYS A 1 402 ? 2.469 -14.103 -20.356 1.00 96.88 402 LYS A O 1
ATOM 3150 N N . PRO A 1 403 ? 1.618 -12.042 -20.566 1.00 94.94 403 PRO A N 1
ATOM 3151 C CA . PRO A 1 403 ? 0.413 -12.326 -19.778 1.00 94.94 403 PRO A CA 1
ATOM 3152 C C . PRO A 1 403 ? -0.365 -13.562 -20.253 1.00 94.94 403 PRO A C 1
ATOM 3154 O O . PRO A 1 403 ? -0.853 -14.349 -19.449 1.00 94.94 403 PRO A O 1
ATOM 3157 N N . LYS A 1 404 ? -0.403 -13.824 -21.568 1.00 96.81 404 LYS A N 1
ATOM 3158 C CA . LYS A 1 404 ? -1.055 -15.025 -22.129 1.00 96.81 404 LYS A CA 1
ATOM 3159 C C . LYS A 1 404 ? -0.406 -16.335 -21.679 1.00 96.81 404 LYS A C 1
ATOM 3161 O O . LYS A 1 404 ? -1.108 -17.329 -21.495 1.00 96.81 404 LYS A O 1
ATOM 3166 N N . PHE A 1 405 ? 0.922 -16.351 -21.540 1.00 97.94 405 PHE A N 1
ATOM 3167 C CA . PHE A 1 405 ? 1.646 -17.524 -21.051 1.00 97.94 405 PHE A CA 1
ATOM 3168 C C . PHE A 1 405 ? 1.315 -17.770 -19.580 1.00 97.94 405 PHE A C 1
ATOM 3170 O O . PHE A 1 405 ? 1.022 -18.906 -19.210 1.00 97.94 405 PHE A O 1
ATOM 3177 N N . VAL A 1 406 ? 1.319 -16.707 -18.767 1.00 98.12 406 VAL A N 1
ATOM 3178 C CA . VAL A 1 406 ? 0.995 -16.794 -17.340 1.00 98.12 406 VAL A CA 1
ATOM 3179 C C . VAL A 1 406 ? -0.451 -17.243 -17.147 1.00 98.12 406 VAL A C 1
ATOM 3181 O O . VAL A 1 406 ? -0.656 -18.253 -16.487 1.00 98.12 406 VAL A O 1
ATOM 3184 N N . SER A 1 407 ? -1.429 -16.605 -17.801 1.00 97.94 407 SER A N 1
ATOM 3185 C CA . SER A 1 407 ? -2.851 -16.995 -17.739 1.00 97.94 407 SER A CA 1
ATOM 3186 C C . SER A 1 407 ? -3.067 -18.469 -18.134 1.00 97.94 407 SER A C 1
ATOM 3188 O O . SER A 1 407 ? -3.698 -19.227 -17.398 1.00 97.94 407 SER A O 1
ATOM 3190 N N . SER A 1 408 ? -2.422 -18.950 -19.210 1.00 97.94 408 SER A N 1
ATOM 3191 C CA . SER A 1 408 ? -2.534 -20.358 -19.649 1.00 97.94 408 SER A CA 1
ATOM 3192 C C . SER A 1 408 ? -1.989 -21.377 -18.637 1.00 97.94 408 SER A C 1
ATOM 3194 O O . SER A 1 408 ? -2.368 -22.546 -18.677 1.00 97.94 408 SER A O 1
ATOM 3196 N N . ASN A 1 409 ? -1.097 -20.951 -17.738 1.00 98.44 409 ASN A N 1
ATOM 3197 C CA . ASN A 1 409 ? -0.447 -21.795 -16.732 1.00 98.44 409 ASN A CA 1
ATOM 3198 C C . ASN A 1 409 ? -0.751 -21.339 -15.293 1.00 98.44 409 ASN A C 1
ATOM 3200 O O . ASN A 1 409 ? -0.110 -21.803 -14.345 1.00 98.44 409 ASN A O 1
ATOM 3204 N N . LEU A 1 410 ? -1.733 -20.449 -15.118 1.00 98.50 410 LEU A N 1
ATOM 3205 C CA . LEU A 1 410 ? -1.927 -19.646 -13.912 1.00 98.50 410 LEU A CA 1
ATOM 3206 C C . LEU A 1 410 ? -2.054 -20.507 -12.662 1.00 98.50 410 LEU A C 1
ATOM 3208 O O . LEU A 1 410 ? -1.340 -20.313 -11.680 1.00 98.50 410 LEU A O 1
ATOM 3212 N N . ARG A 1 411 ? -2.923 -21.519 -12.728 1.00 98.38 411 ARG A N 1
ATOM 3213 C CA . ARG A 1 411 ? -3.148 -22.445 -11.619 1.00 98.38 411 ARG A CA 1
ATOM 3214 C C . ARG A 1 411 ? -1.843 -23.117 -11.183 1.00 98.38 411 ARG A C 1
ATOM 3216 O O . ARG A 1 411 ? -1.542 -23.135 -9.995 1.00 98.38 411 ARG A O 1
ATOM 3223 N N . ALA A 1 412 ? -1.069 -23.666 -12.118 1.00 98.50 412 ALA A N 1
ATOM 3224 C CA . ALA A 1 412 ? 0.161 -24.386 -11.791 1.00 98.50 412 ALA A CA 1
ATOM 3225 C C . ALA A 1 412 ? 1.204 -23.460 -11.148 1.00 98.50 412 ALA A C 1
ATOM 3227 O O . ALA A 1 412 ? 1.776 -23.813 -10.117 1.00 98.50 412 ALA A O 1
ATOM 3228 N N . ILE A 1 413 ? 1.385 -22.262 -11.714 1.00 98.62 413 ILE A N 1
ATOM 3229 C CA . ILE A 1 413 ? 2.314 -21.248 -11.203 1.00 98.62 413 ILE A CA 1
ATOM 3230 C C . ILE A 1 413 ? 1.922 -20.832 -9.785 1.00 98.62 413 ILE A C 1
ATOM 3232 O O . ILE A 1 413 ? 2.753 -20.894 -8.882 1.00 98.62 413 ILE A O 1
ATOM 3236 N N . VAL A 1 414 ? 0.656 -20.466 -9.560 1.00 98.56 414 VAL A N 1
ATOM 3237 C CA . VAL A 1 414 ? 0.198 -19.987 -8.250 1.00 98.56 414 VAL A CA 1
ATOM 3238 C C . VAL A 1 414 ? 0.347 -21.065 -7.178 1.00 98.56 414 VAL A C 1
ATOM 3240 O O . VAL A 1 414 ? 0.858 -20.783 -6.099 1.00 98.56 414 VAL A O 1
ATOM 3243 N N . PHE A 1 415 ? -0.021 -22.318 -7.465 1.00 98.50 415 PHE A N 1
ATOM 3244 C CA . PHE A 1 415 ? 0.141 -23.398 -6.487 1.00 98.50 415 PHE A CA 1
ATOM 3245 C C . PHE A 1 415 ? 1.609 -23.729 -6.194 1.00 98.50 415 PHE A C 1
ATOM 3247 O O . PHE A 1 415 ? 1.935 -24.019 -5.043 1.00 98.50 415 PHE A O 1
ATOM 3254 N N . ALA A 1 416 ? 2.497 -23.656 -7.189 1.00 98.31 416 ALA A N 1
ATOM 3255 C CA . ALA A 1 416 ? 3.933 -23.788 -6.958 1.00 98.31 416 ALA A CA 1
ATOM 3256 C C . ALA A 1 416 ? 4.491 -22.615 -6.133 1.00 98.31 416 ALA A C 1
ATOM 3258 O O . ALA A 1 416 ? 5.342 -22.822 -5.276 1.00 98.31 416 ALA A O 1
ATOM 3259 N N . LEU A 1 417 ? 3.970 -21.401 -6.323 1.00 98.31 417 LEU A N 1
ATOM 3260 C CA . LEU A 1 417 ? 4.386 -20.210 -5.582 1.00 98.31 417 LEU A CA 1
ATOM 3261 C C . LEU A 1 417 ? 4.037 -20.283 -4.084 1.00 98.31 417 LEU A C 1
ATOM 3263 O O . LEU A 1 417 ? 4.756 -19.719 -3.255 1.00 98.31 417 LEU A O 1
ATOM 3267 N N . MET A 1 418 ? 2.974 -21.006 -3.705 1.00 98.25 418 MET A N 1
ATOM 3268 C CA . MET A 1 418 ? 2.518 -21.078 -2.308 1.00 98.25 418 MET A CA 1
ATOM 3269 C C . MET A 1 418 ? 3.575 -21.636 -1.344 1.00 98.25 418 MET A C 1
ATOM 3271 O O . MET A 1 418 ? 3.606 -21.241 -0.177 1.00 98.25 418 MET A O 1
ATOM 3275 N N . THR A 1 419 ? 4.484 -22.505 -1.805 1.00 96.88 419 THR A N 1
ATOM 3276 C CA . THR A 1 419 ? 5.594 -22.981 -0.960 1.00 96.88 419 THR A CA 1
ATOM 3277 C C . THR A 1 419 ? 6.546 -21.850 -0.582 1.00 96.88 419 THR A C 1
ATOM 3279 O O . THR A 1 419 ? 7.032 -21.805 0.547 1.00 96.88 419 THR A O 1
ATOM 3282 N N . SER A 1 420 ? 6.779 -20.909 -1.499 1.00 98.44 420 SER A N 1
ATOM 3283 C CA . SER A 1 420 ? 7.632 -19.740 -1.276 1.00 98.44 420 SER A CA 1
ATOM 3284 C C . SER A 1 420 ? 6.934 -18.680 -0.424 1.00 98.44 420 SER A C 1
ATOM 3286 O O . SER A 1 420 ? 7.585 -18.077 0.426 1.00 98.44 420 SER A O 1
ATOM 3288 N N . VAL A 1 421 ? 5.613 -18.516 -0.566 1.00 98.44 421 VAL A N 1
ATOM 3289 C CA . VAL A 1 421 ? 4.795 -17.632 0.291 1.00 98.44 421 VAL A CA 1
ATOM 3290 C C . VAL A 1 421 ? 4.909 -18.021 1.772 1.00 98.44 421 VAL A C 1
ATOM 3292 O O . VAL A 1 421 ? 5.050 -17.158 2.636 1.00 98.44 421 VAL A O 1
ATOM 3295 N N . SER A 1 422 ? 4.929 -19.321 2.071 1.00 97.19 422 SER A N 1
ATOM 3296 C CA . SER A 1 422 ? 5.116 -19.846 3.432 1.00 97.19 422 SER A CA 1
ATOM 3297 C C . SER A 1 422 ? 6.582 -19.966 3.873 1.00 97.19 422 SER A C 1
ATOM 3299 O O . SER A 1 422 ? 6.875 -20.562 4.912 1.00 97.19 422 SER A O 1
ATOM 3301 N N . SER A 1 423 ? 7.532 -19.416 3.114 1.00 97.75 423 SER A N 1
ATOM 3302 C CA . SER A 1 423 ? 8.949 -19.536 3.449 1.00 97.75 423 SER A CA 1
ATOM 3303 C C . SER A 1 423 ? 9.293 -18.849 4.775 1.00 97.75 423 SER A C 1
ATOM 3305 O O . SER A 1 423 ? 8.876 -17.720 5.061 1.00 97.75 423 SER A O 1
ATOM 3307 N N . LEU A 1 424 ? 10.142 -19.512 5.567 1.00 95.88 424 LEU A N 1
ATOM 3308 C CA . LEU A 1 424 ? 10.748 -18.944 6.777 1.00 95.88 424 LEU A CA 1
ATOM 3309 C C . LEU A 1 424 ? 11.750 -17.823 6.458 1.00 95.88 424 LEU A C 1
ATOM 3311 O O . LEU A 1 424 ? 12.094 -17.033 7.334 1.00 95.88 424 LEU A O 1
ATOM 3315 N N . ARG A 1 425 ? 12.225 -17.739 5.210 1.00 95.81 425 ARG A N 1
ATOM 3316 C CA . ARG A 1 425 ? 13.106 -16.662 4.752 1.00 95.81 425 ARG A CA 1
ATOM 3317 C C . ARG A 1 425 ? 12.248 -15.480 4.320 1.00 95.81 425 ARG A C 1
ATOM 3319 O O . ARG A 1 425 ? 11.567 -15.569 3.302 1.00 95.81 425 ARG A O 1
ATOM 3326 N N . SER A 1 426 ? 12.293 -14.381 5.073 1.00 91.94 426 SER A N 1
ATOM 3327 C CA . SER A 1 426 ? 11.447 -13.208 4.808 1.00 91.94 426 SER A CA 1
ATOM 3328 C C . SER A 1 426 ? 11.604 -12.667 3.393 1.00 91.94 426 SER A C 1
ATOM 3330 O O . SER A 1 426 ? 10.598 -12.550 2.715 1.00 91.94 426 SER A O 1
ATOM 3332 N N . ALA A 1 427 ? 12.830 -12.495 2.887 1.00 91.88 427 ALA A N 1
ATOM 3333 C CA . ALA A 1 427 ? 13.053 -11.994 1.526 1.00 91.88 427 ALA A CA 1
ATOM 3334 C C . ALA A 1 427 ? 12.350 -12.832 0.435 1.00 91.88 427 ALA A C 1
ATOM 3336 O O . ALA A 1 427 ? 11.741 -12.278 -0.478 1.00 91.88 427 ALA A O 1
ATOM 3337 N N . LEU A 1 428 ? 12.385 -14.166 0.553 1.00 97.56 428 LEU A N 1
ATOM 3338 C CA . LEU A 1 428 ? 11.707 -15.054 -0.395 1.00 97.56 428 LEU A CA 1
ATOM 3339 C C . LEU A 1 428 ? 10.181 -14.961 -0.257 1.00 97.56 428 LEU A C 1
ATOM 3341 O O . LEU A 1 428 ? 9.483 -14.875 -1.262 1.00 97.56 428 LEU A O 1
ATOM 3345 N N . ALA A 1 429 ? 9.666 -14.964 0.976 1.00 98.31 429 ALA A N 1
ATOM 3346 C CA . ALA A 1 429 ? 8.231 -14.856 1.234 1.00 98.31 429 ALA A CA 1
ATOM 3347 C C . ALA A 1 429 ? 7.659 -13.500 0.786 1.00 98.31 429 ALA A C 1
ATOM 3349 O O . ALA A 1 429 ? 6.598 -13.465 0.173 1.00 98.31 429 ALA A O 1
ATOM 3350 N N . GLU A 1 430 ? 8.375 -12.399 1.023 1.00 96.25 430 GLU A N 1
ATOM 3351 C CA . GLU A 1 430 ? 8.009 -11.049 0.571 1.00 96.25 430 GLU A CA 1
ATOM 3352 C C . GLU A 1 430 ? 7.954 -10.968 -0.955 1.00 96.25 430 GLU A C 1
ATOM 3354 O O . GLU A 1 430 ? 6.976 -10.470 -1.516 1.00 96.25 430 GLU A O 1
ATOM 3359 N N . THR A 1 431 ? 8.969 -11.508 -1.634 1.00 96.62 431 THR A N 1
ATOM 3360 C CA . THR A 1 431 ? 9.019 -11.541 -3.102 1.00 96.62 431 THR A CA 1
ATOM 3361 C C . THR A 1 431 ? 7.893 -12.417 -3.665 1.00 96.62 431 THR A C 1
ATOM 3363 O O . THR A 1 431 ? 7.227 -12.023 -4.622 1.00 96.62 431 THR A O 1
ATOM 3366 N N . ALA A 1 432 ? 7.610 -13.565 -3.037 1.00 98.69 432 ALA A N 1
ATOM 3367 C CA . ALA A 1 432 ? 6.515 -14.453 -3.426 1.00 98.69 432 ALA A CA 1
ATOM 3368 C C . ALA A 1 432 ? 5.130 -13.820 -3.225 1.00 98.69 432 ALA A C 1
ATOM 3370 O O . ALA A 1 432 ? 4.291 -13.906 -4.117 1.00 98.69 432 ALA A O 1
ATOM 3371 N N . LEU A 1 433 ? 4.893 -13.164 -2.084 1.00 98.56 433 LEU A N 1
ATOM 3372 C CA . LEU A 1 433 ? 3.648 -12.440 -1.808 1.00 98.56 433 LEU A CA 1
ATOM 3373 C C . LEU A 1 433 ? 3.459 -11.279 -2.787 1.00 98.56 433 LEU A C 1
ATOM 3375 O O . LEU A 1 433 ? 2.377 -11.114 -3.339 1.00 98.56 433 LEU A O 1
ATOM 3379 N N . THR A 1 434 ? 4.524 -10.530 -3.077 1.00 95.69 434 THR A N 1
ATOM 3380 C CA . THR A 1 434 ? 4.488 -9.459 -4.085 1.00 95.69 434 THR A CA 1
ATOM 3381 C C . THR A 1 434 ? 4.089 -10.013 -5.453 1.00 95.69 434 THR A C 1
ATOM 3383 O O . THR A 1 434 ? 3.155 -9.509 -6.066 1.00 95.69 434 THR A O 1
ATOM 3386 N N . CYS A 1 435 ? 4.722 -11.106 -5.891 1.00 98.50 435 CYS A N 1
ATOM 3387 C CA . CYS A 1 435 ? 4.376 -11.777 -7.143 1.00 98.50 435 CYS A CA 1
ATOM 3388 C C . CYS A 1 435 ? 2.921 -12.269 -7.160 1.00 98.50 435 CYS A C 1
ATOM 3390 O O . CYS A 1 435 ? 2.217 -12.066 -8.144 1.00 98.50 435 CYS A O 1
ATOM 3392 N N . LEU A 1 436 ? 2.436 -12.860 -6.063 1.00 98.75 436 LEU A N 1
ATOM 3393 C CA . LEU A 1 436 ? 1.053 -13.326 -5.962 1.00 98.75 436 LEU A CA 1
ATOM 3394 C C . LEU A 1 436 ? 0.042 -12.174 -6.058 1.00 98.75 436 LEU A C 1
ATOM 3396 O O . LEU A 1 436 ? -0.988 -12.332 -6.710 1.00 98.75 436 LEU A O 1
ATOM 3400 N N . ARG A 1 437 ? 0.338 -11.026 -5.441 1.00 98.06 437 ARG A N 1
ATOM 3401 C CA . ARG A 1 437 ? -0.486 -9.814 -5.539 1.00 98.06 437 ARG A CA 1
ATOM 3402 C C . ARG A 1 437 ? -0.516 -9.257 -6.964 1.00 98.06 437 ARG A C 1
ATOM 3404 O O . ARG A 1 437 ? -1.569 -8.841 -7.441 1.00 98.06 437 ARG A O 1
ATOM 3411 N N . ASP A 1 438 ? 0.624 -9.253 -7.647 1.00 96.44 438 ASP A N 1
ATOM 3412 C CA . ASP A 1 438 ? 0.710 -8.775 -9.029 1.00 96.44 438 ASP A CA 1
ATOM 3413 C C . ASP A 1 438 ? -0.058 -9.724 -9.973 1.00 96.44 438 ASP A C 1
ATOM 3415 O O . ASP A 1 438 ? -0.818 -9.273 -10.827 1.00 96.44 438 ASP A O 1
ATOM 3419 N N . ILE A 1 439 ? 0.044 -11.042 -9.748 1.00 98.44 439 ILE A N 1
ATOM 3420 C CA . ILE A 1 439 ? -0.754 -12.061 -10.446 1.00 98.44 439 ILE A CA 1
ATOM 3421 C C . ILE A 1 439 ? -2.254 -11.859 -10.200 1.00 98.44 439 ILE A C 1
ATOM 3423 O O . ILE A 1 439 ? -3.027 -11.932 -11.151 1.00 98.44 439 ILE A O 1
ATOM 3427 N N . SER A 1 440 ? -2.689 -11.622 -8.958 1.00 98.12 440 SER A N 1
ATOM 3428 C CA . SER A 1 440 ? -4.118 -11.455 -8.662 1.00 98.12 440 SER A CA 1
ATOM 3429 C C . SER A 1 440 ? -4.695 -10.163 -9.226 1.00 98.12 440 SER A C 1
ATOM 3431 O O . SER A 1 440 ? -5.863 -10.141 -9.603 1.00 98.12 440 SER A O 1
ATOM 3433 N N . SER A 1 441 ? -3.879 -9.115 -9.330 1.00 96.06 441 SER A N 1
ATOM 3434 C CA . SER A 1 441 ? -4.281 -7.846 -9.941 1.00 96.06 441 SER A CA 1
ATOM 3435 C C . SER A 1 441 ? -4.456 -7.966 -11.458 1.00 96.06 441 SER A C 1
ATOM 3437 O O . SER A 1 441 ? -5.368 -7.364 -12.012 1.00 96.06 441 SER A O 1
ATOM 3439 N N . GLU A 1 442 ? -3.612 -8.758 -12.127 1.00 97.50 442 GLU A N 1
ATOM 3440 C CA . GLU A 1 442 ? -3.669 -8.944 -13.585 1.00 97.50 442 GLU A CA 1
ATOM 3441 C C . GLU A 1 442 ? -4.653 -10.054 -14.011 1.00 97.50 442 GLU A C 1
ATOM 3443 O O . GLU A 1 442 ? -5.311 -9.940 -15.042 1.00 97.50 442 GLU A O 1
ATOM 3448 N N . PHE A 1 443 ? -4.772 -11.132 -13.226 1.00 98.00 443 PHE A N 1
ATOM 3449 C CA . PHE A 1 443 ? -5.502 -12.357 -13.594 1.00 98.00 443 PHE A CA 1
ATOM 3450 C C . PHE A 1 443 ? -6.577 -12.767 -12.574 1.00 98.00 443 PHE A C 1
ATOM 3452 O O . PHE A 1 443 ? -6.914 -13.948 -12.477 1.00 98.00 443 PHE A O 1
ATOM 3459 N N . GLY A 1 444 ? -7.105 -11.830 -11.784 1.00 96.38 444 GLY A N 1
ATOM 3460 C CA . GLY A 1 444 ? -8.051 -12.128 -10.702 1.00 96.38 444 GLY A CA 1
ATOM 3461 C C . GLY A 1 444 ? -9.267 -12.949 -11.147 1.00 96.38 444 GLY A C 1
ATOM 3462 O O . GLY A 1 444 ? -9.549 -13.988 -10.551 1.00 96.38 444 GLY A O 1
ATOM 3463 N N . GLU A 1 445 ? -9.925 -12.583 -12.251 1.00 97.12 445 GLU A N 1
ATOM 3464 C CA . GLU A 1 445 ? -11.071 -13.342 -12.778 1.00 97.12 445 GLU A CA 1
ATOM 3465 C C . GLU A 1 445 ? -10.707 -14.809 -13.083 1.00 97.12 445 GLU A C 1
ATOM 3467 O O . GLU A 1 445 ? -11.433 -15.724 -12.678 1.00 97.12 445 GLU A O 1
ATOM 3472 N N . ASP A 1 446 ? -9.539 -15.049 -13.692 1.00 98.19 446 ASP A N 1
ATOM 3473 C CA . ASP A 1 446 ? -9.021 -16.389 -14.012 1.00 98.19 446 ASP A CA 1
ATOM 3474 C C . ASP A 1 446 ? -8.694 -17.215 -12.745 1.00 98.19 446 ASP A C 1
ATOM 3476 O O . ASP A 1 446 ? -8.653 -18.450 -12.794 1.00 98.19 446 ASP A O 1
ATOM 3480 N N . MET A 1 447 ? -8.480 -16.566 -11.591 1.00 98.31 447 MET A N 1
ATOM 3481 C CA . MET A 1 447 ? -8.230 -17.228 -10.302 1.00 98.31 447 MET A CA 1
ATOM 3482 C C . MET A 1 447 ? -9.507 -17.708 -9.597 1.00 98.31 447 MET A C 1
ATOM 3484 O O . MET A 1 447 ? -9.429 -18.576 -8.719 1.00 98.31 447 MET A O 1
ATOM 3488 N N . THR A 1 448 ? -10.683 -17.207 -9.984 1.00 98.38 448 THR A N 1
ATOM 3489 C CA . THR A 1 448 ? -11.990 -17.534 -9.375 1.00 98.38 448 THR A CA 1
ATOM 3490 C C . THR A 1 448 ? -12.248 -19.040 -9.166 1.00 98.38 448 THR A C 1
ATOM 3492 O O . THR A 1 448 ? -12.801 -19.422 -8.137 1.00 98.38 448 THR A O 1
ATOM 3495 N N . PRO A 1 449 ? -11.829 -19.973 -10.042 1.00 98.50 449 PRO A N 1
ATOM 3496 C CA . PRO A 1 449 ? -12.081 -21.399 -9.808 1.00 98.50 449 PRO A CA 1
ATOM 3497 C C . PRO A 1 449 ? -11.271 -22.022 -8.656 1.00 98.50 449 PRO A C 1
ATOM 3499 O O . PRO A 1 449 ? -11.488 -23.187 -8.315 1.00 98.50 449 PRO A O 1
ATOM 3502 N N . PHE A 1 450 ? -10.277 -21.318 -8.103 1.00 98.25 450 PHE A N 1
ATOM 3503 C CA . PHE A 1 450 ? -9.375 -21.872 -7.085 1.00 98.25 450 PHE A CA 1
ATOM 3504 C C . PHE A 1 450 ? -8.886 -20.884 -6.020 1.00 98.25 450 PHE A C 1
ATOM 3506 O O . PHE A 1 450 ? -8.095 -21.284 -5.159 1.00 98.25 450 PHE A O 1
ATOM 3513 N N . PHE A 1 451 ? -9.376 -19.641 -6.024 1.00 98.38 451 PHE A N 1
ATOM 3514 C CA . PHE A 1 451 ? -8.979 -18.606 -5.066 1.00 98.38 451 PHE A CA 1
ATOM 3515 C C . PHE A 1 451 ? -9.170 -19.038 -3.606 1.00 98.38 451 PHE A C 1
ATOM 3517 O O . PHE A 1 451 ? -8.312 -18.749 -2.779 1.00 98.38 451 PHE A O 1
ATOM 3524 N N . GLU A 1 452 ? -10.226 -19.794 -3.277 1.00 98.31 452 GLU A N 1
ATOM 3525 C CA . GLU A 1 452 ? -10.492 -20.205 -1.892 1.00 98.31 452 GLU A CA 1
ATOM 3526 C C . GLU A 1 452 ? -9.340 -21.018 -1.290 1.00 98.31 452 GLU A C 1
ATOM 3528 O O . GLU A 1 452 ? -9.024 -20.886 -0.107 1.00 98.31 452 GLU A O 1
ATOM 3533 N N . SER A 1 453 ? -8.682 -21.860 -2.094 1.00 98.38 453 SER A N 1
ATOM 3534 C CA . SER A 1 453 ? -7.532 -22.639 -1.626 1.00 98.38 453 SER A CA 1
ATOM 3535 C C . SER A 1 453 ? -6.345 -21.736 -1.294 1.00 98.38 453 SER A C 1
ATOM 3537 O O . SER A 1 453 ? -5.591 -22.033 -0.370 1.00 98.38 453 SER A O 1
ATOM 3539 N N . ILE A 1 454 ? -6.181 -20.652 -2.051 1.00 98.38 454 ILE A N 1
ATOM 3540 C CA . ILE A 1 454 ? -5.107 -19.675 -1.869 1.00 98.38 454 ILE A CA 1
ATOM 3541 C C . ILE A 1 454 ? -5.413 -18.810 -0.652 1.00 98.38 454 ILE A C 1
ATOM 3543 O O . ILE A 1 454 ? -4.561 -18.683 0.222 1.00 98.38 454 ILE A O 1
ATOM 3547 N N . LEU A 1 455 ? -6.640 -18.293 -0.539 1.00 98.25 455 LEU A N 1
ATOM 3548 C CA . LEU A 1 455 ? -7.066 -17.486 0.602 1.00 98.25 455 LEU A CA 1
ATOM 3549 C C . LEU A 1 455 ? -6.943 -18.253 1.914 1.00 98.25 455 LEU A C 1
ATOM 3551 O O . LEU A 1 455 ? -6.377 -17.729 2.863 1.00 98.25 455 LEU A O 1
ATOM 3555 N N . ASN A 1 456 ? -7.380 -19.513 1.977 1.00 98.00 456 ASN A N 1
ATOM 3556 C CA . ASN A 1 456 ? -7.223 -20.314 3.195 1.00 98.00 456 ASN A CA 1
ATOM 3557 C C . ASN A 1 456 ? -5.750 -20.480 3.608 1.00 98.00 456 ASN A C 1
ATOM 3559 O O . ASN A 1 456 ? -5.430 -20.483 4.800 1.00 98.00 456 ASN A O 1
ATOM 3563 N N . HIS A 1 457 ? -4.843 -20.583 2.635 1.00 98.38 457 HIS A N 1
ATOM 3564 C CA . HIS A 1 457 ? -3.412 -20.612 2.910 1.00 98.38 457 HIS A CA 1
ATOM 3565 C C . HIS A 1 457 ? -2.900 -19.243 3.381 1.00 98.38 457 HIS A C 1
ATOM 3567 O O . HIS A 1 457 ? -2.216 -19.168 4.399 1.00 98.38 457 HIS A O 1
ATOM 3573 N N . LEU A 1 458 ? -3.282 -18.153 2.710 1.00 98.50 458 LEU A N 1
ATOM 3574 C CA . LEU A 1 458 ? -2.903 -16.792 3.097 1.00 98.50 458 LEU A CA 1
ATOM 3575 C C . LEU A 1 458 ? -3.437 -16.398 4.474 1.00 98.50 458 LEU A C 1
ATOM 3577 O O . LEU A 1 458 ? -2.716 -15.759 5.225 1.00 98.50 458 LEU A O 1
ATOM 3581 N N . LEU A 1 459 ? -4.633 -16.843 4.860 1.00 98.19 459 LEU A N 1
ATOM 3582 C CA . LEU A 1 459 ? -5.169 -16.652 6.210 1.00 98.19 459 LEU A CA 1
ATOM 3583 C C . LEU A 1 459 ? -4.295 -17.324 7.279 1.00 98.19 459 LEU A C 1
ATOM 3585 O O . LEU A 1 459 ? -4.204 -16.834 8.400 1.00 98.19 459 LEU A O 1
ATOM 3589 N N . THR A 1 460 ? -3.609 -18.417 6.937 1.00 97.75 460 THR A N 1
ATOM 3590 C CA . THR A 1 460 ? -2.612 -19.030 7.829 1.00 97.75 460 THR A CA 1
ATOM 3591 C C . THR A 1 460 ? -1.340 -18.180 7.895 1.00 97.75 460 THR A C 1
ATOM 3593 O O . THR A 1 460 ? -0.771 -18.003 8.969 1.00 97.75 460 THR A O 1
ATOM 3596 N N . VAL A 1 461 ? -0.907 -17.612 6.766 1.00 97.94 461 VAL A N 1
ATOM 3597 C CA . VAL A 1 461 ? 0.273 -16.730 6.680 1.00 97.94 461 VAL A CA 1
ATOM 3598 C C . VAL A 1 461 ? 0.030 -15.379 7.358 1.00 97.94 461 VAL A C 1
ATOM 3600 O O . VAL A 1 461 ? 0.950 -14.829 7.955 1.00 97.94 461 VAL A O 1
ATOM 3603 N N . LEU A 1 462 ? -1.204 -14.875 7.349 1.00 97.56 462 LEU A N 1
ATOM 3604 C CA . LEU A 1 462 ? -1.630 -13.672 8.067 1.00 97.56 462 LEU A CA 1
ATOM 3605 C C . LEU A 1 462 ? -1.364 -13.787 9.576 1.00 97.56 462 LEU A C 1
ATOM 3607 O O . LEU A 1 462 ? -1.035 -12.802 10.224 1.00 97.56 462 LEU A O 1
ATOM 3611 N N . MET A 1 463 ? -1.410 -15.006 10.121 1.00 96.69 463 MET A N 1
ATOM 3612 C CA . MET A 1 463 ? -1.075 -15.302 11.519 1.00 96.69 463 MET A CA 1
ATOM 3613 C C . MET A 1 463 ? 0.437 -15.394 11.791 1.00 96.69 463 MET A C 1
ATOM 3615 O O . MET A 1 463 ? 0.850 -15.789 12.883 1.00 96.69 463 MET A O 1
ATOM 3619 N N . SER A 1 464 ? 1.282 -15.077 10.808 1.00 95.81 464 SER A N 1
ATOM 3620 C CA . SER A 1 464 ? 2.736 -15.045 10.957 1.00 95.81 464 SER A CA 1
ATOM 3621 C C . SER A 1 464 ? 3.153 -14.065 12.054 1.00 95.81 464 SER A C 1
ATOM 3623 O O . SER A 1 464 ? 2.696 -12.928 12.111 1.00 95.81 464 SER A O 1
ATOM 3625 N N . ASN A 1 465 ? 4.129 -14.465 12.870 1.00 90.81 465 ASN A N 1
ATOM 3626 C CA . ASN A 1 465 ? 4.767 -13.596 13.864 1.00 90.81 465 ASN A CA 1
ATOM 3627 C C . ASN A 1 465 ? 5.718 -12.547 13.252 1.00 90.81 465 ASN A C 1
ATOM 3629 O O . ASN A 1 465 ? 6.364 -11.808 13.989 1.00 90.81 465 ASN A O 1
ATOM 3633 N N . ARG A 1 466 ? 5.843 -12.509 11.919 1.00 92.19 466 ARG A N 1
ATOM 3634 C CA . ARG A 1 466 ? 6.620 -11.516 11.164 1.00 92.19 466 ARG A CA 1
ATOM 3635 C C . ARG A 1 466 ? 5.662 -10.442 10.631 1.00 92.19 466 ARG A C 1
ATOM 3637 O O . ARG A 1 466 ? 4.989 -10.726 9.636 1.00 92.19 466 ARG A O 1
ATOM 3644 N N . PRO A 1 467 ? 5.614 -9.231 11.222 1.00 82.19 467 PRO A N 1
ATOM 3645 C CA . PRO A 1 467 ? 4.611 -8.218 10.879 1.00 82.19 467 PRO A CA 1
ATOM 3646 C C . PRO A 1 467 ? 4.599 -7.828 9.397 1.00 82.19 467 PRO A C 1
ATOM 3648 O O . PRO A 1 467 ? 3.533 -7.741 8.799 1.00 82.19 467 PRO A O 1
ATOM 3651 N N . ALA A 1 468 ? 5.773 -7.683 8.770 1.00 82.44 468 ALA A N 1
ATOM 3652 C CA . ALA A 1 468 ? 5.878 -7.367 7.342 1.00 82.44 468 ALA A CA 1
ATOM 3653 C C . ALA A 1 468 ? 5.205 -8.426 6.448 1.00 82.44 468 ALA A C 1
ATOM 3655 O O . ALA A 1 468 ? 4.525 -8.094 5.482 1.00 82.44 468 ALA A O 1
ATOM 3656 N N . ILE A 1 469 ? 5.342 -9.703 6.810 1.00 96.69 469 ILE A N 1
ATOM 3657 C CA . ILE A 1 469 ? 4.756 -10.830 6.075 1.00 96.69 469 ILE A CA 1
ATOM 3658 C C . ILE A 1 469 ? 3.253 -10.910 6.310 1.00 96.69 469 ILE A C 1
ATOM 3660 O O . ILE A 1 469 ? 2.508 -11.122 5.361 1.00 96.69 469 ILE A O 1
ATOM 3664 N N . ALA A 1 470 ? 2.811 -10.722 7.557 1.00 95.19 470 ALA A N 1
ATOM 3665 C CA . ALA A 1 470 ? 1.391 -10.680 7.889 1.00 95.19 470 ALA A CA 1
ATOM 3666 C C . ALA A 1 470 ? 0.682 -9.550 7.122 1.00 95.19 470 ALA A C 1
ATOM 3668 O O . ALA A 1 470 ? -0.351 -9.789 6.503 1.00 95.19 470 ALA A O 1
ATOM 3669 N N . ARG A 1 471 ? 1.291 -8.357 7.070 1.00 92.81 471 ARG A N 1
ATOM 3670 C CA . ARG A 1 471 ? 0.791 -7.215 6.295 1.00 92.81 471 ARG A CA 1
ATOM 3671 C C . ARG A 1 471 ? 0.719 -7.514 4.798 1.00 92.81 471 ARG A C 1
ATOM 3673 O O . ARG A 1 471 ? -0.326 -7.320 4.197 1.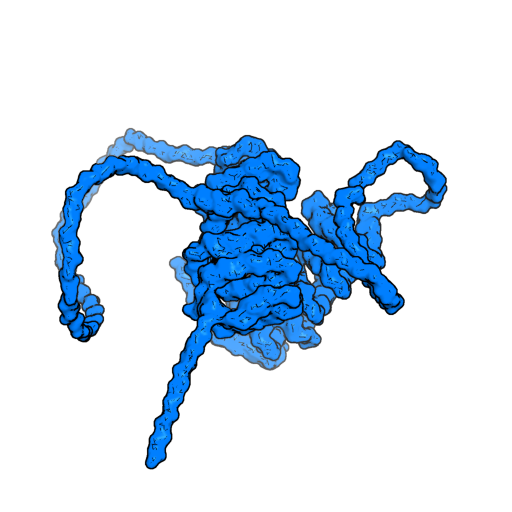00 92.81 471 ARG A O 1
ATOM 3680 N N . LEU A 1 472 ? 1.780 -8.058 4.202 1.00 93.25 472 LEU A N 1
ATOM 3681 C CA . LEU A 1 472 ? 1.756 -8.437 2.784 1.00 93.25 472 LEU A CA 1
ATOM 3682 C C . LEU A 1 472 ? 0.737 -9.546 2.481 1.00 93.25 472 LEU A C 1
ATOM 3684 O O . LEU A 1 472 ? 0.149 -9.557 1.402 1.00 93.25 472 LEU A O 1
ATOM 3688 N N . ALA A 1 473 ? 0.511 -10.477 3.411 1.00 98.38 473 ALA A N 1
ATOM 3689 C CA . ALA A 1 473 ? -0.528 -11.493 3.271 1.00 98.38 473 ALA A CA 1
ATOM 3690 C C . ALA A 1 473 ? -1.932 -10.876 3.313 1.00 98.38 473 ALA A C 1
ATOM 3692 O O . ALA A 1 473 ? -2.757 -11.240 2.478 1.00 98.38 473 ALA A O 1
ATOM 3693 N N . ALA A 1 474 ? -2.181 -9.923 4.218 1.00 97.00 474 ALA A N 1
ATOM 3694 C CA . ALA A 1 474 ? -3.408 -9.125 4.240 1.00 97.00 474 ALA A CA 1
ATOM 3695 C C . ALA A 1 474 ? -3.610 -8.377 2.911 1.00 97.00 474 ALA A C 1
ATOM 3697 O O . ALA A 1 474 ? -4.663 -8.494 2.290 1.00 97.00 474 ALA A O 1
ATOM 3698 N N . ASP A 1 475 ? -2.572 -7.700 2.409 1.00 94.38 475 ASP A N 1
ATOM 3699 C CA . ASP A 1 475 ? -2.624 -7.000 1.120 1.00 94.38 475 ASP A CA 1
ATOM 3700 C C . ASP A 1 475 ? -2.964 -7.961 -0.036 1.00 94.38 475 ASP A C 1
ATOM 3702 O O . ASP A 1 475 ? -3.762 -7.629 -0.914 1.00 94.38 475 ASP A O 1
ATOM 3706 N N . CYS A 1 476 ? -2.400 -9.175 -0.031 1.00 98.31 476 CYS A N 1
ATOM 3707 C CA . CYS A 1 476 ? -2.715 -10.206 -1.024 1.00 98.31 476 CYS A CA 1
ATOM 3708 C C . CYS A 1 476 ? -4.161 -10.698 -0.921 1.00 98.31 4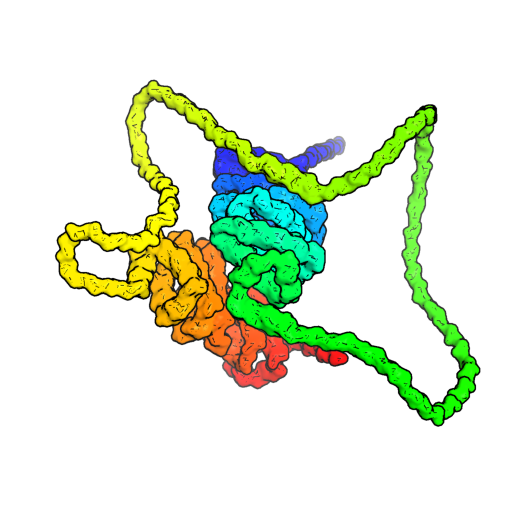76 CYS A C 1
ATOM 3710 O O . CYS A 1 476 ? -4.799 -10.901 -1.952 1.00 98.31 476 CYS A O 1
ATOM 3712 N N . ILE A 1 477 ? -4.676 -10.909 0.295 1.00 98.62 477 ILE A N 1
ATOM 3713 C CA . ILE A 1 477 ? -6.065 -11.333 0.525 1.00 98.62 477 ILE A CA 1
ATOM 3714 C C . ILE A 1 477 ? -7.021 -10.283 -0.043 1.00 98.62 477 ILE A C 1
ATOM 3716 O O . ILE A 1 477 ? -7.874 -10.632 -0.862 1.00 98.62 477 ILE A O 1
ATOM 3720 N N . SER A 1 478 ? -6.824 -9.011 0.315 1.00 97.44 478 SER A N 1
ATOM 3721 C CA . SER A 1 478 ? -7.608 -7.892 -0.212 1.00 97.44 478 SER A CA 1
ATOM 3722 C C . SER A 1 478 ? -7.531 -7.821 -1.737 1.00 97.44 478 SER A C 1
ATOM 3724 O O . SER A 1 478 ? -8.560 -7.764 -2.405 1.00 97.44 478 SER A O 1
ATOM 3726 N N . ALA A 1 479 ? -6.324 -7.889 -2.310 1.00 96.88 479 ALA A N 1
ATOM 3727 C CA . ALA A 1 479 ? -6.137 -7.834 -3.759 1.00 96.88 479 ALA A CA 1
ATOM 3728 C C . ALA A 1 479 ? -6.822 -9.001 -4.485 1.00 96.88 479 ALA A C 1
ATOM 3730 O O . ALA A 1 479 ? -7.425 -8.796 -5.533 1.00 96.88 479 ALA A O 1
ATOM 3731 N N . ILE A 1 480 ? -6.762 -10.223 -3.947 1.00 98.38 480 ILE A N 1
ATOM 3732 C CA . ILE A 1 480 ? -7.465 -11.370 -4.536 1.00 98.38 480 ILE A CA 1
ATOM 3733 C C . ILE A 1 480 ? -8.976 -11.142 -4.481 1.00 98.38 480 ILE A C 1
ATOM 3735 O O . ILE A 1 480 ? -9.629 -11.246 -5.511 1.00 98.38 480 ILE A O 1
ATOM 3739 N N . LEU A 1 481 ? -9.533 -10.804 -3.315 1.00 98.25 481 LEU A N 1
ATOM 3740 C CA . LEU A 1 481 ? -10.981 -10.652 -3.144 1.00 98.25 481 LEU A CA 1
ATOM 3741 C C . LEU A 1 481 ? -11.578 -9.516 -3.989 1.00 98.25 481 LEU A C 1
ATOM 3743 O O . LEU A 1 481 ? -12.716 -9.634 -4.435 1.00 98.25 481 LEU A O 1
ATOM 3747 N N . VAL A 1 482 ? -10.820 -8.444 -4.234 1.00 96.94 482 VAL A N 1
ATOM 3748 C CA . VAL A 1 482 ? -11.253 -7.319 -5.082 1.00 96.94 482 VAL A CA 1
ATOM 3749 C C . VAL A 1 482 ? -11.264 -7.679 -6.573 1.00 96.94 482 VAL A C 1
ATOM 3751 O O . VAL A 1 482 ? -12.107 -7.158 -7.302 1.00 96.94 482 VAL A O 1
ATOM 3754 N N . ASN A 1 483 ? -10.349 -8.544 -7.027 1.00 97.19 483 ASN A N 1
ATOM 3755 C CA . ASN A 1 483 ? -10.128 -8.808 -8.455 1.00 97.19 483 ASN A CA 1
ATOM 3756 C C . ASN A 1 483 ? -10.738 -10.126 -8.971 1.00 97.19 483 ASN A C 1
ATOM 3758 O O . ASN A 1 483 ? -10.751 -10.349 -10.180 1.00 97.19 483 ASN A O 1
ATOM 3762 N N . ILE A 1 484 ? -11.216 -11.016 -8.096 1.00 98.06 484 ILE A N 1
ATOM 3763 C CA . ILE A 1 484 ? -11.978 -12.213 -8.499 1.00 98.06 484 ILE A CA 1
ATOM 3764 C C . ILE A 1 484 ? -13.453 -11.872 -8.775 1.00 98.06 484 ILE A C 1
ATOM 3766 O O . ILE A 1 484 ? -13.912 -10.759 -8.517 1.00 98.06 484 ILE A O 1
ATOM 3770 N N . ASP A 1 485 ? -14.217 -12.862 -9.246 1.00 97.69 485 ASP A N 1
ATOM 3771 C CA . ASP A 1 485 ? -15.675 -12.754 -9.348 1.00 97.69 485 ASP A CA 1
ATOM 3772 C C . ASP A 1 485 ? -16.316 -12.316 -8.019 1.00 97.69 485 ASP A C 1
ATOM 3774 O O . ASP A 1 485 ? -16.054 -12.884 -6.951 1.00 97.69 485 ASP A O 1
ATOM 3778 N N . ARG A 1 486 ? -17.172 -11.291 -8.097 1.00 96.25 486 ARG A N 1
ATOM 3779 C CA . ARG A 1 486 ? -17.719 -10.620 -6.915 1.00 96.25 486 ARG A CA 1
ATOM 3780 C C . ARG A 1 486 ? -18.636 -11.529 -6.104 1.00 96.25 486 ARG A C 1
ATOM 3782 O O . ARG A 1 486 ? -18.509 -11.562 -4.881 1.00 96.25 486 ARG A O 1
ATOM 3789 N N . ASP A 1 487 ? -19.511 -12.282 -6.764 1.00 96.62 487 ASP A N 1
ATOM 3790 C CA . ASP A 1 487 ? -20.431 -13.199 -6.087 1.00 96.62 487 ASP A CA 1
ATOM 3791 C C . ASP A 1 487 ? -19.642 -14.323 -5.396 1.00 96.62 487 ASP A C 1
ATOM 3793 O O . ASP A 1 487 ? -19.913 -14.672 -4.247 1.00 96.62 487 ASP A O 1
ATOM 3797 N N . ALA A 1 488 ? -18.594 -14.848 -6.041 1.00 97.88 488 ALA A N 1
ATOM 3798 C CA . ALA A 1 488 ? -17.700 -15.823 -5.423 1.00 97.88 488 ALA A CA 1
ATOM 3799 C C . ALA A 1 488 ? -16.974 -15.261 -4.184 1.00 97.88 488 ALA A C 1
ATOM 3801 O O . ALA A 1 488 ? -16.888 -15.953 -3.162 1.00 97.88 488 ALA A O 1
ATOM 3802 N N . ALA A 1 489 ? -16.481 -14.018 -4.247 1.00 98.00 489 ALA A N 1
ATOM 3803 C CA . ALA A 1 489 ? -15.837 -13.341 -3.121 1.00 98.00 489 ALA A CA 1
ATOM 3804 C C . ALA A 1 489 ? -16.794 -13.172 -1.933 1.00 98.00 489 ALA A C 1
ATOM 3806 O O . ALA A 1 489 ? -16.470 -13.577 -0.813 1.00 98.00 489 ALA A O 1
ATOM 3807 N N . LEU A 1 490 ? -17.989 -12.624 -2.175 1.00 97.62 490 LEU A N 1
ATOM 3808 C CA . LEU A 1 490 ? -18.998 -12.393 -1.139 1.00 97.62 490 LEU A CA 1
ATOM 3809 C C . LEU A 1 490 ? -19.482 -13.705 -0.525 1.00 97.62 490 LEU A C 1
ATOM 3811 O O . LEU A 1 490 ? -19.548 -13.817 0.697 1.00 97.62 490 LEU A O 1
ATOM 3815 N N . LYS A 1 491 ? -19.686 -14.743 -1.337 1.00 97.75 491 LYS A N 1
ATOM 3816 C CA . LYS A 1 491 ? -20.032 -16.079 -0.851 1.00 97.75 491 LYS A CA 1
ATOM 3817 C C . LYS A 1 491 ? -18.941 -16.705 0.014 1.00 97.75 491 LYS A C 1
ATOM 3819 O O . LYS A 1 491 ? -19.249 -17.435 0.954 1.00 97.75 491 LYS A O 1
ATOM 3824 N N . PHE A 1 492 ? -17.664 -16.462 -0.289 1.00 98.00 492 PHE A N 1
ATOM 3825 C CA . PHE A 1 492 ? -16.557 -16.890 0.572 1.00 98.00 492 PHE A CA 1
ATOM 3826 C C . PHE A 1 492 ? -16.556 -16.134 1.906 1.00 98.00 492 PHE A C 1
ATOM 3828 O O . PHE A 1 492 ? -16.387 -16.748 2.964 1.00 98.00 492 PHE A O 1
ATOM 3835 N N . LEU A 1 493 ? -16.773 -14.819 1.863 1.00 97.94 493 LEU A N 1
ATOM 3836 C CA . LEU A 1 493 ? -16.849 -13.974 3.053 1.00 97.94 493 LEU A CA 1
ATOM 3837 C C . LEU A 1 493 ? -18.068 -14.308 3.926 1.00 97.94 493 LEU A C 1
ATOM 3839 O O . LEU A 1 493 ? -17.948 -14.314 5.145 1.00 97.94 493 LEU A O 1
ATOM 3843 N N . GLY A 1 494 ? -19.189 -14.694 3.317 1.00 97.44 494 GLY A N 1
ATOM 3844 C CA . GLY A 1 494 ? -20.420 -15.142 3.974 1.00 97.44 494 GLY A CA 1
ATOM 3845 C C . GLY A 1 494 ? -20.367 -16.535 4.614 1.00 97.44 494 GLY A C 1
ATOM 3846 O O . GLY A 1 494 ? -21.359 -17.009 5.163 1.00 97.44 494 GLY A O 1
ATOM 3847 N N . LYS A 1 495 ? -19.228 -17.238 4.548 1.00 97.06 495 LYS A N 1
ATOM 3848 C CA . LYS A 1 495 ? -19.050 -18.518 5.254 1.00 97.06 495 LYS A CA 1
ATOM 3849 C C . LYS A 1 495 ? -18.941 -18.306 6.764 1.00 97.06 495 LYS A C 1
ATOM 3851 O O . LYS A 1 495 ? -18.606 -17.224 7.241 1.00 97.06 495 LYS A O 1
ATOM 3856 N N . ASP A 1 496 ? -19.163 -19.383 7.514 1.00 95.50 496 ASP A N 1
ATOM 3857 C CA . ASP A 1 496 ? -18.942 -19.387 8.957 1.00 95.50 496 ASP A CA 1
ATOM 3858 C C . ASP A 1 496 ? -17.438 -19.316 9.278 1.00 95.50 496 ASP A C 1
ATOM 3860 O O . ASP A 1 496 ? -16.666 -20.231 8.975 1.00 95.50 496 ASP A O 1
ATOM 3864 N N . HIS A 1 497 ? -17.038 -18.208 9.905 1.00 95.19 497 HIS A N 1
ATOM 3865 C CA . HIS A 1 497 ? -15.669 -17.936 10.357 1.00 95.19 497 HIS A CA 1
ATOM 3866 C C . HIS A 1 497 ? -15.559 -17.882 11.886 1.00 95.19 497 HIS A C 1
ATOM 3868 O O . HIS A 1 497 ? -14.590 -17.345 12.423 1.00 95.19 497 HIS A O 1
ATOM 3874 N N . SER A 1 498 ? -16.538 -18.431 12.608 1.00 94.50 498 SER A N 1
ATOM 3875 C CA . SER A 1 498 ? -16.609 -18.369 14.073 1.00 94.50 498 SER A CA 1
ATOM 3876 C C . SER A 1 498 ? -15.374 -18.946 14.781 1.00 94.50 498 SER A C 1
ATOM 3878 O O . SER A 1 498 ? -14.922 -18.369 15.773 1.00 94.50 498 SER A O 1
ATOM 3880 N N . GLU A 1 499 ? -14.777 -20.012 14.237 1.00 96.31 499 GLU A N 1
ATOM 3881 C CA . GLU A 1 499 ? -13.579 -20.680 14.776 1.00 96.31 499 GLU A CA 1
ATOM 3882 C C . GLU A 1 499 ? -12.250 -19.983 14.423 1.00 96.31 499 GLU A C 1
ATOM 3884 O O . GLU A 1 499 ? -11.178 -20.429 14.839 1.00 96.31 499 GLU A O 1
ATOM 3889 N N . LYS A 1 500 ? -12.275 -18.906 13.627 1.00 96.44 500 LYS A N 1
ATOM 3890 C CA . LYS A 1 500 ? -11.059 -18.171 13.250 1.00 96.44 500 LYS A CA 1
ATOM 3891 C C . LYS A 1 500 ? -10.561 -17.289 14.401 1.00 96.44 500 LYS A C 1
ATOM 3893 O O . LYS A 1 500 ? -11.313 -16.906 15.294 1.00 96.44 500 LYS A O 1
ATOM 3898 N N . SER A 1 501 ? -9.272 -16.954 14.371 1.00 96.62 501 SER A N 1
ATOM 3899 C CA . SER A 1 501 ? -8.672 -16.008 15.318 1.00 96.62 501 SER A CA 1
ATOM 3900 C C . SER A 1 501 ? -9.254 -14.600 15.144 1.00 96.62 501 SER A C 1
ATOM 3902 O O . SER A 1 501 ? -9.719 -14.248 14.059 1.00 96.62 501 SER A O 1
ATOM 3904 N N . SER A 1 502 ? -9.162 -13.773 16.192 1.00 96.00 502 SER A N 1
ATOM 3905 C CA . SER A 1 502 ? -9.628 -12.377 16.146 1.00 96.00 502 SER A CA 1
ATOM 3906 C C . SER A 1 502 ? -8.948 -11.574 15.024 1.00 96.00 502 SER A C 1
ATOM 3908 O O . SER A 1 502 ? -9.636 -10.914 14.260 1.00 96.00 502 SER A O 1
ATOM 3910 N N . LEU A 1 503 ? -7.636 -11.752 14.801 1.00 94.38 503 LEU A N 1
ATOM 3911 C CA . LEU A 1 503 ? -6.908 -11.107 13.692 1.00 94.38 503 LEU A CA 1
ATOM 3912 C C . LEU A 1 503 ? -7.501 -11.443 12.309 1.00 94.38 503 LEU A C 1
ATOM 3914 O O . LEU A 1 503 ? -7.628 -10.574 11.450 1.00 94.38 503 LEU A O 1
ATOM 3918 N N . ILE A 1 504 ? -7.860 -12.712 12.078 1.00 97.56 504 ILE A N 1
ATOM 3919 C CA . ILE A 1 504 ? -8.477 -13.130 10.812 1.00 97.56 504 ILE A CA 1
ATOM 3920 C C . ILE A 1 504 ? -9.871 -12.518 10.683 1.00 97.56 504 ILE A C 1
ATOM 3922 O O . ILE A 1 504 ? -10.211 -12.016 9.617 1.00 97.56 504 ILE A O 1
ATOM 3926 N N . LYS A 1 505 ? -10.672 -12.556 11.752 1.00 98.25 505 LYS A N 1
ATOM 3927 C CA . LYS A 1 505 ? -12.022 -11.981 11.760 1.00 98.25 505 LYS A CA 1
ATOM 3928 C C . LYS A 1 505 ? -12.000 -10.482 11.489 1.00 98.25 505 LYS A C 1
ATOM 3930 O O . LYS A 1 505 ? -12.787 -10.025 10.669 1.00 98.25 505 LYS A O 1
ATOM 3935 N N . GLU A 1 506 ? -11.066 -9.754 12.092 1.00 97.56 506 GLU A N 1
ATOM 3936 C CA . GLU A 1 506 ? -10.859 -8.324 11.855 1.00 97.56 506 GLU A CA 1
ATOM 3937 C C . GLU A 1 506 ? -10.593 -8.040 10.376 1.00 97.56 506 GLU A C 1
ATOM 3939 O O . GLU A 1 506 ? -11.286 -7.234 9.757 1.00 97.56 506 GLU A O 1
ATOM 3944 N N . HIS A 1 507 ? -9.658 -8.774 9.769 1.00 98.00 507 HIS A N 1
ATOM 3945 C CA . HIS A 1 507 ? -9.320 -8.579 8.363 1.00 98.00 507 HIS A CA 1
ATOM 3946 C C . HIS A 1 507 ? -10.443 -9.007 7.400 1.00 98.00 507 HIS A C 1
ATOM 3948 O O . HIS A 1 507 ? -10.689 -8.341 6.395 1.00 98.00 507 HIS A O 1
ATOM 3954 N N . LEU A 1 508 ? -11.163 -10.094 7.699 1.00 98.19 508 LEU A N 1
ATOM 3955 C CA . LEU A 1 508 ? -12.336 -10.497 6.916 1.00 98.19 508 LEU A CA 1
ATOM 3956 C C . LEU A 1 508 ? -13.476 -9.478 7.048 1.00 98.19 508 LEU A C 1
ATOM 3958 O O . LEU A 1 508 ? -14.145 -9.207 6.055 1.00 98.19 508 LEU A O 1
ATOM 3962 N N . SER A 1 509 ? -13.663 -8.881 8.229 1.00 98.38 509 SER A N 1
ATOM 3963 C CA . SER A 1 509 ? -14.632 -7.804 8.461 1.00 98.38 509 SER A CA 1
ATOM 3964 C C . SER A 1 509 ? -14.315 -6.579 7.601 1.00 98.38 509 SER A C 1
ATOM 3966 O O . SER A 1 509 ? -15.195 -6.076 6.906 1.00 98.38 509 SER A O 1
ATOM 3968 N N . LEU A 1 510 ? -13.040 -6.174 7.541 1.00 97.19 510 LEU A N 1
ATOM 3969 C CA . LEU A 1 510 ? -12.566 -5.116 6.640 1.00 97.19 510 LEU A CA 1
ATOM 3970 C C . LEU A 1 510 ? -12.859 -5.440 5.163 1.00 97.19 510 LEU A C 1
ATOM 3972 O O . LEU A 1 510 ? -13.290 -4.572 4.406 1.00 97.19 510 LEU A O 1
ATOM 3976 N N . CYS A 1 511 ? -12.651 -6.690 4.738 1.00 98.00 511 CYS A N 1
ATOM 3977 C CA . CYS A 1 511 ? -12.949 -7.106 3.365 1.00 98.00 511 CYS A CA 1
ATOM 3978 C C . CYS A 1 511 ? -14.456 -7.088 3.059 1.00 98.00 511 CYS A C 1
ATOM 3980 O O . CYS A 1 511 ? -14.845 -6.734 1.948 1.00 98.00 511 CYS A O 1
ATOM 3982 N N . ILE A 1 512 ? -15.308 -7.458 4.024 1.00 98.38 512 ILE A N 1
ATOM 3983 C CA . ILE A 1 512 ? -16.767 -7.355 3.880 1.00 98.38 512 ILE A CA 1
ATOM 3984 C C . ILE A 1 512 ? -17.166 -5.886 3.727 1.00 98.38 512 ILE A C 1
ATOM 3986 O O . ILE A 1 512 ? -17.887 -5.565 2.787 1.00 98.38 512 ILE A O 1
ATOM 3990 N N . ASP A 1 513 ? -16.650 -4.998 4.576 1.00 97.69 513 ASP A N 1
ATOM 3991 C CA . ASP A 1 513 ? -16.932 -3.557 4.526 1.00 97.69 513 ASP A CA 1
ATOM 3992 C C . ASP A 1 513 ? -16.578 -2.960 3.157 1.00 97.69 513 ASP A C 1
ATOM 3994 O O . ASP A 1 513 ? -17.380 -2.251 2.549 1.00 97.69 513 ASP A O 1
ATOM 3998 N N . ALA A 1 514 ? -15.424 -3.345 2.607 1.00 94.69 514 ALA A N 1
ATOM 3999 C CA . ALA A 1 514 ? -14.966 -2.880 1.302 1.00 94.69 514 ALA A CA 1
ATOM 4000 C C . ALA A 1 514 ? -15.801 -3.394 0.111 1.00 94.69 514 ALA A C 1
ATOM 4002 O O . ALA A 1 514 ? -15.858 -2.725 -0.920 1.00 94.69 514 ALA A O 1
ATOM 4003 N N . LEU A 1 515 ? -16.414 -4.581 0.211 1.00 96.50 515 LEU A N 1
ATOM 4004 C CA . LEU A 1 515 ? -17.052 -5.255 -0.931 1.00 96.50 515 LEU A CA 1
ATOM 4005 C C . LEU A 1 515 ? -18.582 -5.305 -0.857 1.00 96.50 515 LEU A C 1
ATOM 4007 O O . LEU A 1 515 ? -19.224 -5.525 -1.887 1.00 96.50 515 LEU A O 1
ATOM 4011 N N . CYS A 1 516 ? -19.175 -5.119 0.326 1.00 96.25 516 CYS A N 1
ATOM 4012 C CA . CYS A 1 516 ? -20.611 -5.296 0.554 1.00 96.25 516 CYS A CA 1
ATOM 4013 C C . CYS A 1 516 ? -21.487 -4.269 -0.178 1.00 96.25 516 CYS A C 1
ATOM 4015 O O . CYS A 1 516 ? -22.657 -4.554 -0.436 1.00 96.25 516 CYS A O 1
ATOM 4017 N N . GLY A 1 517 ? -20.928 -3.120 -0.573 1.00 92.75 517 GLY A N 1
ATOM 4018 C CA . GLY A 1 517 ? -21.615 -2.135 -1.409 1.00 92.75 517 GLY A CA 1
ATOM 4019 C C . GLY A 1 517 ? -22.070 -2.692 -2.765 1.00 92.75 517 GLY A C 1
ATOM 4020 O O . GLY A 1 517 ? -23.097 -2.260 -3.280 1.00 92.75 517 GLY A O 1
ATOM 4021 N N . ASP A 1 518 ? -21.368 -3.701 -3.289 1.00 92.06 518 ASP A N 1
ATOM 4022 C CA . ASP A 1 518 ? -21.687 -4.368 -4.560 1.00 92.06 518 ASP A CA 1
ATOM 4023 C C . ASP A 1 518 ? -22.478 -5.677 -4.362 1.00 92.06 518 ASP A C 1
ATOM 4025 O O . ASP A 1 518 ? -22.621 -6.476 -5.288 1.00 92.06 518 ASP A O 1
ATOM 4029 N N . CYS A 1 519 ? -22.969 -5.935 -3.147 1.00 95.69 519 CYS A N 1
ATOM 4030 C CA . CYS A 1 519 ? -23.718 -7.144 -2.832 1.00 95.69 519 CYS A CA 1
ATOM 4031 C C . CYS A 1 519 ? -25.072 -7.167 -3.553 1.00 95.69 519 CYS A C 1
ATOM 4033 O O . CYS A 1 519 ? -25.795 -6.172 -3.561 1.00 95.69 519 CYS A O 1
ATOM 4035 N N . THR A 1 520 ? -25.427 -8.314 -4.138 1.00 96.00 520 THR A N 1
ATOM 4036 C CA . THR A 1 520 ? -26.712 -8.529 -4.823 1.00 96.00 520 THR A CA 1
ATOM 4037 C C . THR A 1 520 ? -27.759 -9.183 -3.916 1.00 96.00 520 THR A C 1
ATOM 4039 O O . THR A 1 520 ? -28.945 -8.865 -4.032 1.00 96.00 520 THR A O 1
ATOM 4042 N N . ASP A 1 521 ? -27.330 -10.039 -2.983 1.00 96.31 521 ASP A N 1
ATOM 4043 C CA . ASP A 1 521 ? -28.167 -10.660 -1.953 1.00 96.31 521 ASP A CA 1
ATOM 4044 C C . ASP A 1 521 ? -27.524 -10.509 -0.561 1.00 96.31 521 ASP A C 1
ATOM 4046 O O . ASP A 1 521 ? -26.578 -11.228 -0.224 1.00 96.31 521 ASP A O 1
ATOM 4050 N N . PRO A 1 522 ? -28.045 -9.620 0.306 1.00 97.19 522 PRO A N 1
ATOM 4051 C CA . PRO A 1 522 ? -27.481 -9.402 1.634 1.00 97.19 522 PRO A CA 1
ATOM 4052 C C . PRO A 1 522 ? -27.602 -10.641 2.531 1.00 97.19 522 PRO A C 1
ATOM 4054 O O . PRO A 1 522 ? -26.898 -10.738 3.537 1.00 97.19 522 PRO A O 1
ATOM 4057 N N . SER A 1 523 ? -28.470 -11.598 2.184 1.00 96.31 523 SER A N 1
ATOM 4058 C CA . SER A 1 523 ? -28.690 -12.812 2.971 1.00 96.31 523 SER A CA 1
ATOM 4059 C C . SER A 1 523 ? -27.430 -13.659 3.110 1.00 96.31 523 SER A C 1
ATOM 4061 O O . SER A 1 523 ? -27.281 -14.342 4.122 1.00 96.31 523 SER A O 1
ATOM 4063 N N . GLU A 1 524 ? -26.512 -13.586 2.141 1.00 94.00 524 GLU A N 1
ATOM 4064 C CA . GLU A 1 524 ? -25.244 -14.318 2.180 1.00 94.00 524 GLU A CA 1
ATOM 4065 C C . GLU A 1 524 ? -24.285 -13.789 3.253 1.00 94.00 524 GLU A C 1
ATOM 4067 O O . GLU A 1 524 ? -23.467 -14.545 3.765 1.00 94.00 524 GLU A O 1
ATOM 4072 N N . LEU A 1 525 ? -24.387 -12.509 3.624 1.00 97.88 525 LEU A N 1
ATOM 4073 C CA . LEU A 1 525 ? -23.442 -11.854 4.535 1.00 97.88 525 LEU A CA 1
ATOM 4074 C C . LEU A 1 525 ? -24.001 -11.654 5.943 1.00 97.88 525 LEU A C 1
ATOM 4076 O O . LEU A 1 525 ? -23.229 -11.534 6.892 1.00 97.88 525 LEU A O 1
ATOM 4080 N N . LEU A 1 526 ? -25.327 -11.588 6.094 1.00 97.88 526 LEU A N 1
ATOM 4081 C CA . LEU A 1 526 ? -25.963 -11.169 7.346 1.00 97.88 526 LEU A CA 1
ATOM 4082 C C . LEU A 1 526 ? -25.605 -12.056 8.543 1.00 97.88 526 LEU A C 1
ATOM 4084 O O . LEU A 1 526 ? -25.408 -11.521 9.632 1.00 97.88 526 LEU A O 1
ATOM 4088 N N . ASP A 1 527 ? -25.491 -13.375 8.364 1.00 97.25 527 ASP A N 1
ATOM 4089 C CA . ASP A 1 527 ? -25.093 -14.269 9.462 1.00 97.25 527 ASP A CA 1
ATOM 4090 C C . ASP A 1 527 ? -23.650 -14.011 9.914 1.00 97.25 527 ASP A C 1
ATOM 4092 O O . ASP A 1 527 ? -23.392 -13.840 11.109 1.00 97.25 527 ASP A O 1
ATOM 4096 N N . THR A 1 528 ? -22.722 -13.877 8.961 1.00 98.31 528 THR A N 1
ATOM 4097 C CA . THR A 1 528 ? -21.321 -13.556 9.254 1.00 98.31 528 THR A CA 1
ATOM 4098 C C . THR A 1 528 ? -21.180 -12.175 9.883 1.00 98.31 528 THR A C 1
ATOM 4100 O O . THR A 1 528 ? -20.482 -12.041 10.883 1.00 98.31 528 THR A O 1
ATOM 4103 N N . ILE A 1 529 ? -21.873 -11.154 9.371 1.00 98.44 529 ILE A N 1
ATOM 4104 C CA . ILE A 1 529 ? -21.877 -9.809 9.965 1.00 98.44 529 ILE A CA 1
ATOM 4105 C C . ILE A 1 529 ? -22.421 -9.866 11.396 1.00 98.44 529 ILE A C 1
ATOM 4107 O O . ILE A 1 529 ? -21.801 -9.317 12.302 1.00 98.44 529 ILE A O 1
ATOM 4111 N N . GLY A 1 530 ? -23.531 -10.572 11.627 1.00 98.06 530 GLY A N 1
ATOM 4112 C CA . GLY A 1 530 ? -24.087 -10.775 12.965 1.00 98.06 530 GLY A CA 1
ATOM 4113 C C . GLY A 1 530 ? -23.087 -11.415 13.929 1.00 98.06 530 GLY A C 1
ATOM 4114 O O . GLY A 1 530 ? -22.986 -10.987 15.075 1.00 98.06 530 GLY A O 1
ATOM 4115 N N . MET A 1 531 ? -22.309 -12.394 13.460 1.00 98.06 531 MET A N 1
ATOM 4116 C CA . MET A 1 531 ? -21.226 -13.010 14.231 1.00 98.06 531 MET A CA 1
ATOM 4117 C C . MET A 1 531 ? -20.094 -12.016 14.535 1.00 98.06 531 MET A C 1
ATOM 4119 O O . MET A 1 531 ? -19.658 -11.933 15.681 1.00 98.06 531 MET A O 1
ATOM 4123 N N . LEU A 1 532 ? -19.651 -11.235 13.545 1.00 98.31 532 LEU A N 1
ATOM 4124 C CA . LEU A 1 532 ? -18.563 -10.259 13.693 1.00 98.31 532 LEU A CA 1
ATOM 4125 C C . LEU A 1 532 ? -18.942 -9.072 14.596 1.00 98.31 532 LEU A C 1
ATOM 4127 O O . LEU A 1 532 ? -18.089 -8.528 15.291 1.00 98.31 532 LEU A O 1
ATOM 4131 N N . LEU A 1 533 ? -20.223 -8.702 14.651 1.00 98.38 533 LEU A N 1
ATOM 4132 C CA . LEU A 1 533 ? -20.743 -7.690 15.579 1.00 98.38 533 LEU A CA 1
ATOM 4133 C C . LEU A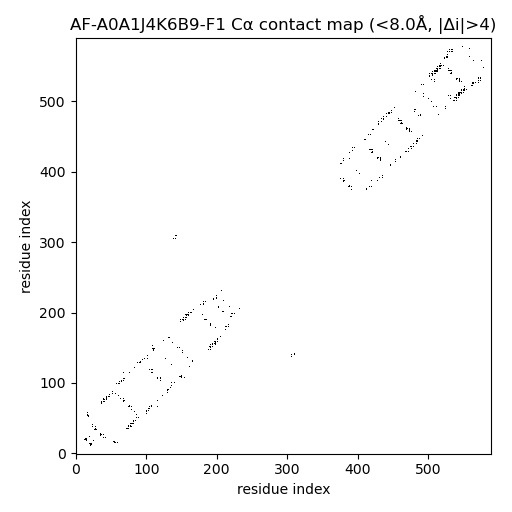 1 533 ? -20.661 -8.105 17.055 1.00 98.38 533 LEU A C 1
ATOM 4135 O O . LEU A 1 533 ? -20.742 -7.249 17.937 1.00 98.38 533 LEU A O 1
ATOM 4139 N N . LEU A 1 534 ? -20.515 -9.402 17.324 1.00 97.69 534 LEU A N 1
ATOM 4140 C CA . LEU A 1 534 ? -20.338 -9.954 18.665 1.00 97.69 534 LEU A CA 1
ATOM 4141 C C . LEU A 1 534 ? -18.861 -10.232 18.995 1.00 97.69 534 LEU A C 1
ATOM 4143 O O . LEU A 1 534 ? -18.582 -10.804 20.048 1.00 97.69 534 LEU A O 1
ATOM 4147 N N . ASP A 1 535 ? -17.920 -9.866 18.116 1.00 98.12 535 ASP A N 1
ATOM 4148 C CA . ASP A 1 535 ? -16.495 -10.110 18.349 1.00 98.12 535 ASP A CA 1
ATOM 4149 C C . ASP A 1 535 ? -15.942 -9.253 19.503 1.00 98.12 535 ASP A C 1
ATOM 4151 O O . ASP A 1 535 ? -16.435 -8.165 19.818 1.00 98.12 535 ASP A O 1
ATOM 4155 N N . GLU A 1 536 ? -14.889 -9.749 20.152 1.00 97.19 536 GLU A N 1
ATOM 4156 C CA . GLU A 1 536 ? -14.218 -9.027 21.234 1.00 97.19 536 GLU A CA 1
ATOM 4157 C C . GLU A 1 536 ? -13.452 -7.800 20.706 1.00 97.19 536 GLU A C 1
ATOM 4159 O O . GLU A 1 536 ? -13.362 -6.797 21.414 1.00 97.19 536 GLU A O 1
ATOM 4164 N N . SER A 1 537 ? -12.947 -7.850 19.464 1.00 96.62 537 SER A N 1
ATOM 4165 C CA . SER A 1 537 ? -12.202 -6.756 18.826 1.00 96.62 537 SER A CA 1
ATOM 4166 C C . SER A 1 537 ? -13.127 -5.605 18.413 1.00 96.62 537 SER A C 1
ATOM 4168 O O . SER A 1 537 ? -14.070 -5.779 17.636 1.00 96.62 537 SER A O 1
ATOM 4170 N N . ASP A 1 538 ? -12.833 -4.397 18.905 1.00 96.00 538 ASP A N 1
ATOM 4171 C CA . ASP A 1 538 ? -13.563 -3.177 18.540 1.00 96.00 538 ASP A CA 1
ATOM 4172 C C . ASP A 1 538 ? -13.433 -2.853 17.045 1.00 96.00 538 ASP A C 1
ATOM 4174 O O . ASP A 1 538 ? -14.442 -2.538 16.417 1.00 96.00 538 ASP A O 1
ATOM 4178 N N . ASN A 1 539 ? -12.252 -3.057 16.451 1.00 92.12 539 ASN A N 1
ATOM 4179 C CA . ASN A 1 539 ? -12.029 -2.886 15.010 1.00 92.12 539 ASN A CA 1
ATOM 4180 C C . ASN A 1 539 ? -12.927 -3.825 14.187 1.00 92.12 539 ASN A C 1
ATOM 4182 O O . ASN A 1 539 ? -13.529 -3.425 13.191 1.00 92.12 539 ASN A O 1
ATOM 4186 N N . THR A 1 540 ? -13.070 -5.082 14.625 1.00 97.81 540 THR A N 1
ATOM 4187 C CA . THR A 1 540 ? -13.935 -6.062 13.944 1.00 97.81 540 THR A CA 1
ATOM 4188 C C . THR A 1 540 ? -15.392 -5.605 13.947 1.00 97.81 540 THR A C 1
ATOM 4190 O O . THR A 1 540 ? -16.050 -5.637 12.901 1.00 97.81 540 THR A O 1
ATOM 4193 N N . LYS A 1 541 ? -15.880 -5.143 15.107 1.00 98.25 541 LYS A N 1
ATOM 4194 C CA . LYS A 1 541 ? -17.241 -4.618 15.280 1.00 98.25 541 LYS A CA 1
ATOM 4195 C C . LYS A 1 541 ? -17.472 -3.336 14.487 1.00 98.25 541 LYS A C 1
ATOM 4197 O O . LYS A 1 541 ? -18.565 -3.161 13.950 1.00 98.25 541 LYS A O 1
ATOM 4202 N N . GLU A 1 542 ? -16.477 -2.456 14.404 1.00 96.69 542 GLU A N 1
ATOM 4203 C CA . GLU A 1 542 ? -16.545 -1.217 13.627 1.00 96.69 542 GLU A CA 1
ATOM 4204 C C . GLU A 1 542 ? -16.771 -1.512 12.139 1.00 96.69 542 GLU A C 1
ATOM 4206 O O . GLU A 1 542 ? -17.767 -1.056 11.575 1.00 96.69 542 GLU A O 1
ATOM 4211 N N . HIS A 1 543 ? -15.937 -2.360 11.530 1.00 97.06 543 HIS A N 1
ATOM 4212 C CA . HIS A 1 543 ? -16.092 -2.754 10.124 1.00 97.06 543 HIS A CA 1
ATOM 4213 C C . HIS A 1 543 ? -17.397 -3.518 9.859 1.00 97.06 543 HIS A C 1
ATOM 4215 O O . HIS A 1 543 ? -18.073 -3.280 8.855 1.00 97.06 543 HIS A O 1
ATOM 4221 N N . ALA A 1 544 ? -17.818 -4.390 10.779 1.00 98.38 544 ALA A N 1
ATOM 4222 C CA . ALA A 1 544 ? -19.082 -5.114 10.648 1.00 98.38 544 ALA A CA 1
ATOM 4223 C C . ALA A 1 544 ? -20.290 -4.165 10.750 1.00 98.38 544 ALA A C 1
ATOM 4225 O O . ALA A 1 544 ? -21.275 -4.320 10.024 1.00 98.38 544 ALA A O 1
ATOM 4226 N N . THR A 1 545 ? -20.197 -3.142 11.606 1.00 98.12 545 THR A N 1
ATOM 4227 C CA . THR A 1 545 ? -21.195 -2.072 11.702 1.00 98.12 545 THR A CA 1
ATOM 4228 C C . THR A 1 545 ? -21.251 -1.289 10.398 1.00 98.12 545 THR A C 1
ATOM 4230 O O . THR A 1 545 ? -22.334 -1.151 9.836 1.00 98.12 545 THR A O 1
ATOM 4233 N N . ALA A 1 546 ? -20.108 -0.830 9.880 1.00 96.69 546 ALA A N 1
ATOM 4234 C CA . ALA A 1 546 ? -20.031 -0.107 8.612 1.00 96.69 546 ALA A CA 1
ATOM 4235 C C . ALA A 1 546 ? -20.642 -0.918 7.456 1.00 96.69 546 ALA A C 1
ATOM 4237 O O . ALA A 1 546 ? -21.519 -0.415 6.751 1.00 96.69 546 ALA A O 1
ATOM 4238 N N . SER A 1 547 ? -20.306 -2.207 7.366 1.00 98.25 547 SER A N 1
ATOM 4239 C CA . SER A 1 547 ? -20.882 -3.141 6.391 1.00 98.25 547 SER A CA 1
ATOM 4240 C C . SER A 1 547 ? -22.410 -3.210 6.479 1.00 98.25 547 SER A C 1
ATOM 4242 O O . SER A 1 547 ? -23.117 -3.107 5.477 1.00 98.25 547 SER A O 1
ATOM 4244 N N . LEU A 1 548 ? -22.950 -3.354 7.694 1.00 98.25 548 LEU A N 1
ATOM 4245 C CA . LEU A 1 548 ? -24.393 -3.431 7.919 1.00 98.25 548 LEU A CA 1
ATOM 4246 C C . LEU A 1 548 ? -25.105 -2.123 7.546 1.00 98.25 548 LEU A C 1
ATOM 4248 O O . LEU A 1 548 ? -26.209 -2.153 6.997 1.00 98.25 548 LEU A O 1
ATOM 4252 N N . LEU A 1 549 ? -24.475 -0.978 7.823 1.00 96.06 549 LEU A N 1
ATOM 4253 C CA . LEU A 1 549 ? -24.985 0.331 7.422 1.00 96.06 549 LEU A CA 1
ATOM 4254 C C . LEU A 1 549 ? -25.042 0.461 5.898 1.00 96.06 549 LEU A C 1
ATOM 4256 O O . LEU A 1 549 ? -26.057 0.928 5.385 1.00 96.06 549 LEU A O 1
ATOM 4260 N N . GLN A 1 550 ? -24.001 0.022 5.184 1.00 96.00 550 GLN A N 1
ATOM 4261 C CA . GLN A 1 550 ? -23.976 0.014 3.719 1.00 96.00 550 GLN A CA 1
ATOM 4262 C C . GLN A 1 550 ? -25.080 -0.887 3.143 1.00 96.00 550 GLN A C 1
ATOM 4264 O O . GLN A 1 550 ? -25.862 -0.448 2.299 1.00 96.00 550 GLN A O 1
ATOM 4269 N N . LEU A 1 551 ? -25.234 -2.112 3.658 1.00 96.94 551 LEU A N 1
ATOM 4270 C CA . LEU A 1 551 ? -26.319 -3.003 3.233 1.00 96.94 551 LEU A CA 1
ATOM 4271 C C . LEU A 1 551 ? -27.700 -2.384 3.493 1.00 96.94 551 LEU A C 1
ATOM 4273 O O . LEU A 1 551 ? -28.579 -2.454 2.642 1.00 96.94 551 LEU A O 1
ATOM 4277 N N . ASN A 1 552 ? -27.907 -1.724 4.633 1.00 96.19 552 ASN A N 1
ATOM 4278 C CA . ASN A 1 552 ? -29.187 -1.076 4.930 1.00 96.19 552 ASN A CA 1
ATOM 4279 C C . ASN A 1 552 ? -29.490 0.111 3.997 1.00 96.19 552 ASN A C 1
ATOM 4281 O O . ASN A 1 552 ? -30.656 0.430 3.782 1.00 96.19 552 ASN A O 1
ATOM 4285 N N . GLN A 1 553 ? -28.466 0.764 3.441 1.00 94.50 553 GLN A N 1
ATOM 4286 C CA . GLN A 1 553 ? -28.647 1.802 2.420 1.00 94.50 553 GLN A CA 1
ATOM 4287 C C . GLN A 1 553 ? -29.061 1.206 1.070 1.00 94.50 553 GLN A C 1
ATOM 4289 O O . GLN A 1 553 ? -29.879 1.799 0.371 1.00 94.50 553 GLN A O 1
ATOM 4294 N N . ASN A 1 554 ? -28.537 0.027 0.731 1.00 95.44 554 ASN A N 1
ATOM 4295 C CA . ASN A 1 554 ? -28.797 -0.636 -0.547 1.00 95.44 554 ASN A CA 1
ATOM 4296 C C . ASN A 1 554 ? -30.087 -1.478 -0.547 1.00 95.44 554 ASN A C 1
ATOM 4298 O O . ASN A 1 554 ? -30.663 -1.723 -1.607 1.00 95.44 554 ASN A O 1
ATOM 4302 N N . PHE A 1 555 ? -30.567 -1.902 0.628 1.00 96.12 555 PHE A N 1
ATOM 4303 C CA . PHE A 1 555 ? -31.706 -2.809 0.778 1.00 96.12 555 PHE A CA 1
ATOM 4304 C C . PHE A 1 555 ? -32.743 -2.268 1.777 1.00 96.12 555 PHE A C 1
ATOM 4306 O O . PHE A 1 555 ? -32.651 -2.504 2.980 1.00 96.12 555 PHE A O 1
ATOM 4313 N N . GLU A 1 556 ? -33.796 -1.605 1.278 1.00 93.25 556 GLU A N 1
ATOM 4314 C CA . GLU A 1 556 ? -34.831 -0.950 2.109 1.00 93.25 556 GLU A CA 1
ATOM 4315 C C . GLU A 1 556 ? -35.515 -1.887 3.125 1.00 93.25 556 GLU A C 1
ATOM 4317 O O . GLU A 1 556 ? -35.873 -1.467 4.225 1.00 93.25 556 GLU A O 1
ATOM 4322 N N . ASN A 1 557 ? -35.670 -3.168 2.777 1.00 94.62 557 ASN A N 1
ATOM 4323 C CA . ASN A 1 557 ? -36.358 -4.168 3.600 1.00 94.62 557 ASN A CA 1
ATOM 4324 C C . ASN A 1 557 ? -35.389 -5.115 4.325 1.00 94.62 557 ASN A C 1
ATOM 4326 O O . ASN A 1 557 ? -35.769 -6.237 4.661 1.00 94.62 557 ASN A O 1
ATOM 4330 N N . LEU A 1 558 ? -34.140 -4.691 4.571 1.00 96.31 558 LEU A N 1
ATOM 4331 C CA . LEU A 1 558 ? -33.117 -5.534 5.205 1.00 96.31 558 LEU A CA 1
ATOM 4332 C C . LEU A 1 558 ? -33.614 -6.152 6.524 1.00 96.31 558 LEU A C 1
ATOM 4334 O O . LEU A 1 558 ? -33.422 -7.340 6.762 1.00 96.31 558 LEU A O 1
ATOM 4338 N N . LYS A 1 559 ? -34.330 -5.367 7.342 1.00 96.19 559 LYS A N 1
ATOM 4339 C CA . LYS A 1 559 ? -34.899 -5.773 8.646 1.00 96.19 559 LYS A CA 1
ATOM 4340 C C . LYS A 1 559 ? -35.924 -6.908 8.555 1.00 96.19 559 LYS A C 1
ATOM 4342 O O . LYS A 1 559 ? -36.113 -7.633 9.530 1.00 96.19 559 LYS A O 1
ATOM 4347 N N . ASP A 1 560 ? -36.597 -7.040 7.415 1.00 96.50 560 ASP A N 1
ATOM 4348 C CA . ASP A 1 560 ? -37.715 -7.966 7.224 1.00 96.50 560 ASP A CA 1
ATOM 4349 C C . ASP A 1 560 ? -37.297 -9.284 6.561 1.00 96.50 560 ASP A C 1
ATOM 4351 O O . ASP A 1 560 ? -38.143 -10.166 6.365 1.00 96.50 560 ASP A O 1
ATOM 4355 N N . LEU A 1 561 ? -36.008 -9.445 6.243 1.00 97.00 561 LEU A N 1
ATOM 4356 C CA . LEU A 1 561 ? -35.477 -10.650 5.617 1.00 97.00 561 LEU A CA 1
ATOM 4357 C C . LEU A 1 561 ? -35.622 -11.874 6.526 1.00 97.00 561 LEU A C 1
ATOM 4359 O O . LEU A 1 561 ? -35.355 -11.837 7.730 1.00 97.00 561 LEU A O 1
ATOM 4363 N N . ASP A 1 562 ? -36.012 -13.000 5.929 1.00 97.00 562 ASP A N 1
ATOM 4364 C CA . ASP A 1 562 ? -36.251 -14.244 6.666 1.00 97.00 562 ASP A CA 1
ATOM 4365 C C . ASP A 1 562 ? -34.976 -14.800 7.313 1.00 97.00 562 ASP A C 1
ATOM 4367 O O . ASP A 1 562 ? -35.055 -15.428 8.370 1.00 97.00 562 ASP A O 1
ATOM 4371 N N . VAL A 1 563 ? -33.797 -14.513 6.746 1.00 96.69 563 VAL A N 1
ATOM 4372 C CA . VAL A 1 563 ? -32.507 -14.882 7.349 1.00 96.69 563 VAL A CA 1
ATOM 4373 C C . VAL A 1 563 ? -32.334 -14.265 8.741 1.00 96.69 563 VAL A C 1
ATOM 4375 O O . VAL A 1 563 ? -31.961 -14.974 9.668 1.00 96.69 563 VAL A O 1
ATOM 4378 N N . ILE A 1 564 ? -32.719 -12.997 8.940 1.00 97.00 564 ILE A N 1
ATOM 4379 C CA . ILE A 1 564 ? -32.646 -12.325 10.248 1.00 97.00 564 ILE A CA 1
ATOM 4380 C C . ILE A 1 564 ? -33.646 -12.945 11.226 1.00 97.00 564 ILE A C 1
ATOM 4382 O O . ILE A 1 564 ? -33.344 -13.118 12.405 1.00 97.00 564 ILE A O 1
ATOM 4386 N N . LYS A 1 565 ? -34.843 -13.317 10.754 1.00 96.31 565 LYS A N 1
ATOM 4387 C CA . LYS A 1 565 ? -35.873 -13.945 11.602 1.00 96.31 565 LYS A CA 1
ATOM 4388 C C . LYS A 1 565 ? -35.427 -15.311 12.125 1.00 96.31 565 LYS A C 1
ATOM 4390 O O . LYS A 1 565 ? -35.737 -15.637 13.272 1.00 96.31 565 LYS A O 1
ATOM 4395 N N . ASN A 1 566 ? -34.710 -16.068 11.294 1.00 97.00 566 ASN A N 1
ATOM 4396 C CA . ASN A 1 566 ? -34.234 -17.421 11.585 1.00 97.00 566 ASN A CA 1
ATOM 4397 C C . ASN A 1 566 ? -32.858 -17.469 12.276 1.00 97.00 566 ASN A C 1
ATOM 4399 O O . ASN A 1 566 ? -32.445 -18.545 12.703 1.00 97.00 566 ASN A O 1
ATOM 4403 N N . MET A 1 567 ? -32.166 -16.333 12.390 1.00 97.00 567 MET A N 1
ATOM 4404 C CA . MET A 1 567 ? -30.878 -16.203 13.076 1.00 97.00 567 MET A CA 1
ATOM 4405 C C . MET A 1 567 ? -31.018 -16.400 14.594 1.00 97.00 567 MET A C 1
ATOM 4407 O O . MET A 1 567 ? -32.101 -16.198 15.164 1.00 97.00 567 MET A O 1
ATOM 4411 N N . ASP A 1 568 ? -29.927 -16.783 15.264 1.00 97.12 568 ASP A N 1
ATOM 4412 C CA . ASP A 1 568 ? -29.899 -16.852 16.723 1.00 97.12 568 ASP A CA 1
ATOM 4413 C C . ASP A 1 568 ? -30.217 -15.490 17.360 1.00 97.12 568 ASP A C 1
ATOM 4415 O O . ASP A 1 568 ? -30.048 -14.421 16.768 1.00 97.12 568 ASP A O 1
ATOM 4419 N N . THR A 1 569 ? -30.738 -15.541 18.586 1.00 98.00 569 THR A N 1
ATOM 4420 C CA . THR A 1 569 ? -31.268 -14.355 19.260 1.00 98.00 569 THR A CA 1
ATOM 4421 C C . THR A 1 569 ? -30.203 -13.281 19.475 1.00 98.00 569 THR A C 1
ATOM 4423 O O . THR A 1 569 ? -30.530 -12.108 19.320 1.00 98.00 569 THR A O 1
ATOM 4426 N N . GLU A 1 570 ? -28.960 -13.654 19.790 1.00 97.94 570 GLU A N 1
ATOM 4427 C CA . GLU A 1 570 ? -27.893 -12.699 20.114 1.00 97.94 570 GLU A CA 1
ATOM 4428 C C . GLU A 1 570 ? -27.445 -11.931 18.867 1.00 97.94 570 GLU A C 1
ATOM 4430 O O . GLU A 1 570 ? -27.460 -10.697 18.867 1.00 97.94 570 GLU A O 1
ATOM 4435 N N . ARG A 1 571 ? -27.148 -12.635 17.766 1.00 97.94 571 ARG A N 1
ATOM 4436 C CA . ARG A 1 571 ? -26.777 -11.996 16.492 1.00 97.94 571 ARG A CA 1
ATOM 4437 C C . ARG A 1 571 ? -27.920 -11.153 15.933 1.00 97.94 571 ARG A C 1
ATOM 4439 O O . ARG A 1 571 ? -27.705 -10.020 15.496 1.00 97.94 571 ARG A O 1
ATOM 4446 N N . ARG A 1 572 ? -29.158 -11.660 16.006 1.00 98.19 572 ARG A N 1
ATOM 4447 C CA . ARG A 1 572 ? -30.354 -10.913 15.589 1.00 98.19 572 ARG A CA 1
ATOM 4448 C C . ARG A 1 572 ? -30.512 -9.619 16.382 1.00 98.19 572 ARG A C 1
ATOM 4450 O O . ARG A 1 572 ? -30.824 -8.584 15.798 1.00 98.19 572 ARG A O 1
ATOM 4457 N N . GLU A 1 573 ? -30.332 -9.655 17.701 1.00 98.12 573 GLU A N 1
ATOM 4458 C CA . GLU A 1 573 ? -30.420 -8.456 18.537 1.00 98.12 573 GLU A CA 1
ATOM 4459 C C . GLU A 1 573 ? -29.310 -7.449 18.216 1.00 98.12 573 GLU A C 1
ATOM 4461 O O . GLU A 1 573 ? -29.615 -6.262 18.087 1.00 98.12 573 GLU A O 1
ATOM 4466 N N . ALA A 1 574 ? -28.070 -7.904 18.002 1.00 98.12 574 ALA A N 1
ATOM 4467 C CA . ALA A 1 574 ? -26.953 -7.045 17.605 1.00 98.12 574 ALA A CA 1
ATOM 4468 C C . ALA A 1 574 ? -27.238 -6.294 16.292 1.00 98.12 574 ALA A C 1
ATOM 4470 O O . ALA A 1 574 ? -27.161 -5.063 16.253 1.00 98.12 574 ALA A O 1
ATOM 4471 N N . ILE A 1 575 ? -27.675 -7.015 15.252 1.00 98.25 575 ILE A N 1
ATOM 4472 C CA . ILE A 1 575 ? -28.072 -6.425 13.965 1.00 98.25 575 ILE A CA 1
ATOM 4473 C C . ILE A 1 575 ? -29.225 -5.431 14.161 1.00 98.25 575 ILE A C 1
ATOM 4475 O O . ILE A 1 575 ? -29.163 -4.286 13.710 1.00 98.25 575 ILE A O 1
ATOM 4479 N N . MET A 1 576 ? -30.286 -5.836 14.865 1.00 97.94 576 MET A N 1
ATOM 4480 C CA . MET A 1 576 ? -31.475 -4.998 15.031 1.00 97.94 576 MET A CA 1
ATOM 4481 C C . MET A 1 576 ? -31.211 -3.737 15.856 1.00 97.94 576 MET A C 1
ATOM 4483 O O . MET A 1 576 ? -31.900 -2.741 15.644 1.00 97.94 576 MET A O 1
ATOM 4487 N N . ASN A 1 577 ? -30.254 -3.750 16.784 1.00 97.69 577 ASN A N 1
ATOM 4488 C CA . ASN A 1 577 ? -29.877 -2.559 17.544 1.00 97.69 577 ASN A CA 1
ATOM 4489 C C . ASN A 1 577 ? -29.224 -1.510 16.634 1.00 97.69 577 ASN A C 1
ATOM 4491 O O . ASN A 1 577 ? -29.698 -0.377 16.592 1.00 97.69 577 ASN A O 1
ATOM 4495 N N . ILE A 1 578 ? -28.256 -1.908 15.804 1.00 97.38 578 ILE A N 1
ATOM 4496 C CA . ILE A 1 578 ? -27.612 -1.002 14.838 1.00 97.38 578 ILE A CA 1
ATOM 4497 C C . ILE A 1 578 ? -28.635 -0.457 13.837 1.00 97.38 578 ILE A C 1
ATOM 4499 O O . ILE A 1 578 ? -28.713 0.749 13.601 1.00 97.38 578 ILE A O 1
ATOM 4503 N N . LEU A 1 579 ? -29.493 -1.326 13.293 1.00 96.12 579 LEU A N 1
ATOM 4504 C CA . LEU A 1 579 ? -30.498 -0.918 12.311 1.00 96.12 579 LEU A CA 1
ATOM 4505 C C . LEU A 1 579 ? -31.604 -0.015 12.894 1.00 96.12 579 LEU A C 1
ATOM 4507 O O . LEU A 1 579 ? -32.286 0.681 12.135 1.00 96.12 579 LEU A O 1
ATOM 4511 N N . LYS A 1 580 ? -31.836 -0.018 14.215 1.00 95.44 580 LYS A N 1
ATOM 4512 C CA . LYS A 1 580 ? -32.758 0.924 14.885 1.00 95.44 580 LYS A CA 1
ATOM 4513 C C . LYS A 1 580 ? -32.151 2.317 15.021 1.00 95.44 580 LYS A C 1
ATOM 4515 O O . LYS A 1 580 ? -32.878 3.296 14.870 1.00 95.44 580 LYS A O 1
ATOM 4520 N N . ASP A 1 581 ? -30.849 2.389 15.279 1.00 92.69 581 ASP A N 1
ATOM 4521 C CA . ASP A 1 581 ? -30.129 3.650 15.476 1.00 92.69 581 ASP A CA 1
ATOM 4522 C C . ASP A 1 581 ? -29.830 4.372 14.152 1.00 92.69 581 ASP A C 1
ATOM 4524 O O . ASP A 1 581 ? -29.607 5.587 14.129 1.00 92.69 581 ASP A O 1
ATOM 4528 N N . CYS A 1 582 ? -29.922 3.651 13.031 1.00 88.19 582 CYS A N 1
ATOM 4529 C CA . CYS A 1 582 ? -29.901 4.215 11.687 1.00 88.19 582 CYS A CA 1
ATOM 4530 C C . CYS A 1 582 ? -31.077 5.172 11.478 1.00 88.19 582 CYS A C 1
ATOM 4532 O O . CYS A 1 582 ? -32.204 4.757 11.189 1.00 88.19 582 CYS A O 1
ATOM 4534 N N . ARG A 1 583 ? -30.816 6.478 11.567 1.00 80.06 583 ARG A N 1
ATOM 4535 C CA . ARG A 1 583 ? -31.754 7.463 11.026 1.00 80.06 583 ARG A CA 1
ATOM 4536 C C . ARG A 1 583 ? -31.842 7.258 9.512 1.00 80.06 583 ARG A C 1
ATOM 4538 O O . ARG A 1 583 ? -30.796 7.064 8.892 1.00 80.06 583 ARG A O 1
ATOM 4545 N N . PRO A 1 584 ? -33.042 7.326 8.910 1.00 69.69 584 PRO A N 1
ATOM 4546 C CA . PRO A 1 584 ? -33.144 7.372 7.459 1.00 69.69 584 PRO A CA 1
ATOM 4547 C C . PRO A 1 584 ? -32.264 8.522 6.964 1.00 69.69 584 PRO A C 1
ATOM 4549 O O . PRO A 1 584 ? -32.351 9.638 7.494 1.00 69.69 584 PRO A O 1
ATOM 4552 N N . LEU A 1 585 ? -31.369 8.229 6.015 1.00 60.03 585 LEU A N 1
ATOM 4553 C CA . LEU A 1 585 ? -30.575 9.266 5.367 1.00 60.03 585 LEU A CA 1
ATOM 4554 C C . LEU A 1 585 ? -31.550 10.316 4.817 1.00 60.03 585 LEU A C 1
ATOM 4556 O O . LEU A 1 585 ? -32.597 9.941 4.280 1.00 60.03 585 LEU A O 1
ATOM 4560 N N . PRO A 1 586 ? -31.266 11.618 4.997 1.00 63.22 586 PRO A N 1
ATOM 4561 C CA . PRO A 1 586 ? -32.104 12.657 4.421 1.00 63.22 586 PRO A CA 1
ATOM 4562 C C . PRO A 1 586 ? -32.236 12.392 2.920 1.00 63.22 586 PRO A C 1
ATOM 4564 O O . PRO A 1 586 ? -31.226 12.138 2.261 1.00 63.22 586 PRO A O 1
ATOM 4567 N N . GLU A 1 587 ? -33.473 12.409 2.410 1.00 59.25 587 GLU A N 1
ATOM 4568 C CA . GLU A 1 587 ? -33.737 12.194 0.985 1.00 59.25 587 GLU A CA 1
ATOM 4569 C C . GLU A 1 587 ? -32.794 13.081 0.158 1.00 59.25 587 GLU A C 1
ATOM 4571 O O . GLU A 1 587 ? -32.623 14.262 0.501 1.00 59.25 587 GLU A O 1
ATOM 4576 N N . PRO A 1 588 ? -32.146 12.539 -0.892 1.00 54.25 588 PRO A N 1
ATOM 4577 C CA . PRO A 1 588 ? -31.257 13.326 -1.727 1.00 54.25 588 PRO A CA 1
ATOM 4578 C C . PRO A 1 588 ? -32.035 14.533 -2.250 1.00 54.25 588 PRO A C 1
ATOM 4580 O O . PRO A 1 588 ? -33.074 14.389 -2.893 1.00 54.25 588 PRO A O 1
ATOM 4583 N N . VAL A 1 589 ? -31.556 15.732 -1.915 1.00 55.88 589 VAL A N 1
ATOM 4584 C CA . VAL A 1 589 ? -32.157 16.985 -2.373 1.00 55.88 589 VAL A CA 1
ATOM 4585 C C . VAL A 1 589 ? -31.972 17.038 -3.889 1.00 55.88 589 VAL A C 1
ATOM 4587 O O . VAL A 1 589 ? -30.857 17.258 -4.360 1.00 55.88 589 VAL A O 1
ATOM 4590 N N . LEU A 1 590 ? -33.055 16.751 -4.617 1.00 53.91 590 LEU A N 1
ATOM 4591 C CA . LEU A 1 590 ? -33.126 16.746 -6.082 1.00 53.91 590 LEU A CA 1
ATOM 4592 C C . LEU A 1 590 ? -32.825 18.113 -6.702 1.00 53.91 590 LEU A C 1
ATOM 4594 O O . LEU A 1 590 ? -33.306 19.138 -6.157 1.00 53.91 590 LEU A O 1
#

InterPro domains:
  IPR011989 Armadillo-like helical [G3DSA:1.25.10.10] (16-235)
  IPR011989 Armadillo-like helical [G3DSA:1.25.10.10] (351-581)
  IPR016024 Armadillo-type fold [SSF48371] (23-558)
  IPR024395 CLASP N-terminal domain [PF12348] (377-505)
  IPR034085 TOG domain [SM01349] (6-241)
  IPR034085 TOG domain [SM01349] (362-588)

Solvent-accessible surface area (backbone atoms only — not comparable to full-atom values): 35816 Å² total; per-residue (Å²): 139,84,84,80,79,78,78,77,78,76,76,76,77,73,40,50,44,54,71,42,50,59,70,46,53,56,30,52,70,39,90,47,68,66,50,21,41,50,27,32,51,51,48,36,62,45,53,79,72,50,59,71,91,52,41,38,60,60,55,39,34,55,66,47,30,64,42,57,65,45,93,48,62,70,38,26,50,31,55,49,52,44,52,61,63,44,46,64,75,55,23,57,64,51,62,82,37,46,68,38,49,48,64,32,43,59,63,34,35,54,44,88,52,62,69,56,26,51,52,47,50,50,52,52,50,49,48,30,67,39,40,74,45,64,61,66,58,62,63,49,42,79,49,41,86,82,45,52,74,63,23,41,27,52,55,32,47,48,48,38,57,48,50,72,76,42,82,78,54,84,83,45,51,62,53,52,39,50,42,40,56,54,35,65,72,47,89,50,64,66,37,36,52,26,34,34,51,30,49,52,56,47,36,74,79,38,67,71,56,63,76,73,45,63,77,76,59,64,77,59,48,51,76,66,54,49,50,51,50,53,52,58,68,66,57,70,76,77,73,75,81,75,80,78,80,87,78,83,86,84,92,81,83,88,82,79,88,84,89,90,85,89,79,90,87,81,86,87,85,87,85,85,87,85,87,84,85,92,89,87,82,83,87,87,90,87,82,95,76,84,91,76,86,82,78,84,84,72,84,80,74,81,75,58,72,67,55,58,53,47,57,67,60,70,70,66,76,67,80,82,78,70,74,78,79,76,78,80,77,81,91,76,87,81,90,82,85,88,75,89,77,81,83,82,88,75,90,74,94,77,85,85,71,86,77,80,94,82,78,97,69,87,79,78,85,84,78,77,81,72,51,75,66,55,51,51,51,52,32,44,66,39,91,48,62,66,53,22,40,55,47,43,56,51,46,49,52,35,54,76,76,39,44,69,61,45,63,78,40,39,69,64,52,55,62,41,42,50,62,36,45,70,38,91,49,59,72,44,14,52,52,33,36,52,35,51,31,54,47,19,67,76,42,12,58,81,38,52,91,54,42,68,67,51,44,59,50,36,60,57,44,38,68,40,94,47,65,73,53,14,51,45,29,48,52,29,48,51,38,36,51,71,37,22,48,60,68,63,36,50,54,60,63,27,40,92,59,84,89,53,55,70,71,56,48,32,54,52,22,48,50,43,39,74,48,41,77,74,58,90,58,66,74,48,38,50,64,36,37,23,55,34,55,69,46,89,49,66,70,18,25,49,26,23,48,53,26,52,52,45,42,48,72,78,32,90,61,59,89,73,36,66,63,56,74,72,42,58,70,68,36,36,48,56,49,51,52,58,62,66,70,54,69,80,74,78,76,79,85,125

Foldseek 3Di:
DDDDDDDDPPPPQDAQQQFHGPVLVVQCPDPPPVSVLVSLVVVLVRLVVDQLVRGNVLRLLQVCLVQLVDPDVSSVVSSLSSLLVNLLVCFQVVVVNLLSLCSSQQVQLQDPDPVSVVSSLVSVLSNCVRNVDCVNLQLPLVLLLLHDPSSLLSSLLSLLVSCVVHPDDPVCLLSLQVSLQSLVVDPDPSSPLSSLSSVLSVCVRPVCSVVSHDPVNLVSHDPVSNVVSVVVVPPPDPDDPDDDDDDDDDDDDDDDDDDDDDDDDDDDDDDDDDDDDDDDDDDDDDDDDDDDDDDDDDDPPPDDVSVVVSVVPSPPPDPPPDPPPDPDDDDDDDDDDDDDDDDDDDDDPDPPDDDDDDDDDDDPDDDDDDDPVRVLLCQLVDPDLVSNLVSLVVLLVCCVVPVVVCLVCVVSNLVSLLVQCPDPDPSSVLSSLVSLLSSCQSCLQSCLVPVLVVLVSLLVQLPDPDPSSVVSSLSSNLSNLVRYDLVSSLLSLLDDPLVPDPSSLLSSLQSLLVRLLVDPDCLSRLQSLLSQCPDPDPSSVVSSLSNLLSVCVVDVCPLVDVSLVPHDPSSSVSSVVSVVPDDPDPDPPD